Protein AF-0000000079914155 (afdb_homodimer)

Radius of gyration: 37.15 Å; Cα contacts (8 Å, |Δi|>4): 446; chains: 2; bounding box: 79×168×76 Å

Sequence (396 aa):
MTDDASLARWIVLLLKLPSEPSRHRVAVWRELRRIGALSLGQGVWAVPDLPVFATGVHRALELTEKSDGEAISLQAVGSSPADAARFQAMFTAARQDDWSELIADCGKYEAELDKEIRTAKFTLAELEEEEQSLERLRRWHRDLKARDVFGTPNATEATQRLLYCTERFEDYTERVFAALHTPEESADGLLSPPVFPQMTDDASLARWIVLLLKLPSEPSRHRVAVWRELRRIGALSLGQGVWAVPDLPVFATGVHRALELTEKSDGEAISLQAVGSSPADAARFQAMFTAARQDDWSELIADCGKYEAELDKEIRTAKFTLAELEEEEQSLERLRRWHRDLKARDVFGTPNATEATQRLLYCTERFEDYTERVFAALHTPE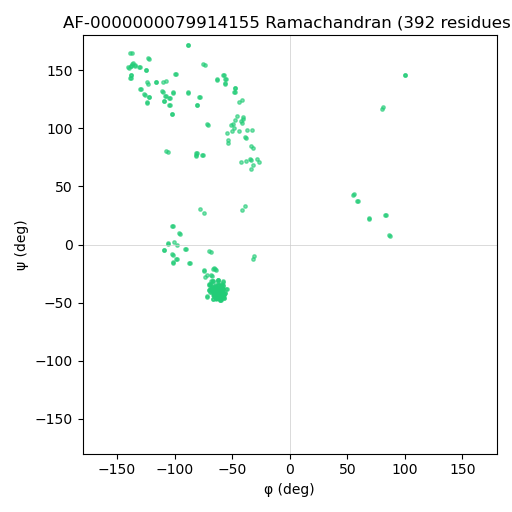ESADGLLSPPVFPQ

Nearest PDB structures (foldseek):
  8a39-assembly2_BP1-2  TM=4.771E-01  e=1.638E-04  Escherichia coli W
  1nwm-assembly1_X  TM=5.594E-01  e=2.102E-01  Homo sapiens
  8s8f-assembly1_j  TM=6.681E-01  e=6.547E-01  Saccharomyces cerevisiae S288C
  6rlb-assembly1_A  TM=4.410E-01  e=3.809E+00  Homo sapiens
  8a39-assembly2_BP1-2  TM=4.704E-01  e=2.889E-04  Escherichia coli W

Structure (mmCIF, N/CA/C/O backbone):
data_AF-0000000079914155-model_v1
#
loop_
_entity.id
_entity.type
_entity.pdbx_description
1 polymer 'Chromate resistance protein ChrB'
#
loop_
_atom_site.group_PDB
_atom_site.id
_atom_site.type_symbol
_atom_site.label_atom_id
_atom_site.label_alt_id
_atom_site.label_comp_id
_atom_site.label_asym_id
_atom_site.label_entity_id
_atom_site.label_seq_id
_atom_site.pdbx_PDB_ins_code
_atom_site.Cartn_x
_atom_site.Cartn_y
_atom_site.Cartn_z
_atom_site.occupancy
_atom_site.B_iso_or_equiv
_atom_site.auth_seq_id
_atom_site.auth_comp_id
_atom_site.auth_asym_id
_atom_site.auth_atom_id
_atom_site.pdbx_PDB_model_num
ATOM 1 N N . MET A 1 1 ? 25.578 18.672 -19.438 1 27.69 1 MET A N 1
ATOM 2 C CA . MET A 1 1 ? 25.375 18.547 -18 1 27.69 1 MET A CA 1
ATOM 3 C C . MET A 1 1 ? 24.016 17.906 -17.688 1 27.69 1 MET A C 1
ATOM 5 O O . MET A 1 1 ? 22.969 18.484 -18 1 27.69 1 MET A O 1
ATOM 9 N N . THR A 1 2 ? 23.781 16.656 -18.062 1 36.62 2 THR A N 1
ATOM 10 C CA . THR A 1 2 ? 22.547 15.906 -17.891 1 36.62 2 THR A CA 1
ATOM 11 C C . THR A 1 2 ? 21.906 16.234 -16.531 1 36.62 2 THR A C 1
ATOM 13 O O . THR A 1 2 ? 22.547 16.047 -15.492 1 36.62 2 THR A O 1
ATOM 16 N N . ASP A 1 3 ? 21.344 17.375 -16.281 1 36.09 3 ASP A N 1
ATOM 17 C CA . ASP A 1 3 ? 20.734 17.969 -15.109 1 36.09 3 ASP A CA 1
ATOM 18 C C . ASP A 1 3 ? 20.062 16.906 -14.234 1 36.09 3 ASP A C 1
ATOM 20 O O . ASP A 1 3 ? 19.062 16.328 -14.625 1 36.09 3 ASP A O 1
ATOM 24 N N . ASP A 1 4 ? 20.719 16 -13.57 1 40.66 4 ASP A N 1
ATOM 25 C CA . ASP A 1 4 ? 20.438 14.953 -12.594 1 40.66 4 ASP A CA 1
ATOM 26 C C . ASP A 1 4 ? 19.438 15.43 -11.547 1 40.66 4 ASP A C 1
ATOM 28 O O . ASP A 1 4 ? 19.812 15.906 -10.477 1 40.66 4 ASP A O 1
ATOM 32 N N . ALA A 1 5 ? 18.547 16.297 -11.805 1 45.91 5 ALA A N 1
ATOM 33 C CA . ALA A 1 5 ? 17.531 16.719 -10.844 1 45.91 5 ALA A CA 1
ATOM 34 C C . ALA A 1 5 ? 17.125 15.555 -9.938 1 45.91 5 ALA A C 1
ATOM 36 O O . ALA A 1 5 ? 16.656 14.523 -10.414 1 45.91 5 ALA A O 1
ATOM 37 N N . SER A 1 6 ? 17.938 15.344 -8.82 1 63.56 6 SER A N 1
ATOM 38 C CA . SER A 1 6 ? 17.906 14.305 -7.797 1 63.56 6 SER A CA 1
ATOM 39 C C . SER A 1 6 ? 16.469 13.945 -7.434 1 63.56 6 SER A C 1
ATOM 41 O O . SER A 1 6 ? 15.68 14.82 -7.062 1 63.56 6 SER A O 1
ATOM 43 N N . LEU A 1 7 ? 15.938 12.953 -8.125 1 81.5 7 LEU A N 1
ATOM 44 C CA . LEU A 1 7 ? 14.594 12.453 -7.871 1 81.5 7 LEU A CA 1
ATOM 45 C C . LEU A 1 7 ? 14.375 12.195 -6.387 1 81.5 7 LEU A C 1
ATOM 47 O O . LEU A 1 7 ? 15.297 11.797 -5.676 1 81.5 7 LEU A O 1
ATOM 51 N N . ALA A 1 8 ? 13.195 12.758 -5.918 1 93.56 8 ALA A N 1
ATOM 52 C CA . ALA A 1 8 ? 12.836 12.555 -4.52 1 93.56 8 ALA A CA 1
ATOM 53 C C . ALA A 1 8 ? 12.984 11.086 -4.121 1 93.56 8 ALA A C 1
ATOM 55 O O . ALA A 1 8 ? 12.641 10.188 -4.895 1 93.56 8 ALA A O 1
ATOM 56 N N . ARG A 1 9 ? 13.586 10.906 -2.994 1 97.88 9 ARG A N 1
ATOM 57 C CA . ARG A 1 9 ? 13.672 9.578 -2.398 1 97.88 9 ARG A CA 1
ATOM 58 C C . ARG A 1 9 ? 12.617 9.391 -1.315 1 97.88 9 ARG A C 1
ATOM 60 O O . ARG A 1 9 ? 12.258 10.344 -0.622 1 97.88 9 ARG A O 1
ATOM 67 N N . TRP A 1 10 ? 12.18 8.195 -1.227 1 98.69 10 TRP A N 1
ATOM 68 C CA . TRP A 1 10 ? 11.055 7.934 -0.334 1 98.69 10 TRP A CA 1
ATOM 69 C C . TRP A 1 10 ? 11.344 6.746 0.573 1 98.69 10 TRP A C 1
ATOM 71 O O . TRP A 1 10 ? 12.141 5.867 0.221 1 98.69 10 TRP A O 1
ATOM 81 N N . ILE A 1 11 ? 10.75 6.707 1.721 1 98.81 11 ILE A N 1
ATOM 82 C CA . ILE A 1 11 ? 10.617 5.523 2.564 1 98.81 11 ILE A CA 1
ATOM 83 C C . ILE A 1 11 ? 9.188 4.988 2.473 1 98.81 11 ILE A C 1
ATOM 85 O O . ILE A 1 11 ? 8.227 5.723 2.711 1 98.81 11 ILE A O 1
ATOM 89 N N . VAL A 1 12 ? 9.086 3.768 2.033 1 98.81 12 VAL A N 1
ATOM 90 C CA . VAL A 1 12 ? 7.797 3.084 2.01 1 98.81 12 VAL A CA 1
ATOM 91 C C . VAL A 1 12 ? 7.73 2.066 3.146 1 98.81 12 VAL A C 1
ATOM 93 O O . VAL A 1 12 ? 8.625 1.23 3.293 1 98.81 12 VAL A O 1
ATOM 96 N N . LEU A 1 13 ? 6.699 2.148 3.969 1 98.81 13 LEU A N 1
ATOM 97 C CA . LEU A 1 13 ? 6.527 1.278 5.125 1 98.81 13 LEU A CA 1
ATOM 98 C C . LEU A 1 13 ? 5.387 0.292 4.898 1 98.81 13 LEU A C 1
ATOM 100 O O . LEU A 1 13 ? 4.285 0.688 4.508 1 98.81 13 LEU A O 1
ATOM 104 N N . LEU A 1 14 ? 5.691 -0.938 5.012 1 98.31 14 LEU A N 1
ATOM 105 C CA . LEU A 1 14 ? 4.691 -1.997 5.07 1 98.31 14 LEU A CA 1
ATOM 106 C C . LEU A 1 14 ? 4.488 -2.475 6.504 1 98.31 14 LEU A C 1
ATOM 108 O O . LEU A 1 14 ? 5.367 -3.119 7.078 1 98.31 14 LEU A O 1
ATOM 112 N N . LEU A 1 15 ? 3.301 -2.209 7.07 1 97.88 15 LEU A N 1
ATOM 113 C CA . LEU A 1 15 ? 3.059 -2.506 8.477 1 97.88 15 LEU A CA 1
ATOM 114 C C . LEU A 1 15 ? 1.864 -3.441 8.641 1 97.88 15 LEU A C 1
ATOM 116 O O . LEU A 1 15 ? 0.803 -3.205 8.055 1 97.88 15 LEU A O 1
ATOM 120 N N . LYS A 1 16 ? 2.084 -4.465 9.312 1 95.44 16 LYS A N 1
ATOM 121 C CA . LYS A 1 16 ? 1.034 -5.422 9.641 1 95.44 16 LYS A CA 1
ATOM 122 C C . LYS A 1 16 ? 0.938 -5.633 11.156 1 95.44 16 LYS A C 1
ATOM 124 O O . LYS A 1 16 ? 1.918 -6.016 11.797 1 95.44 16 LYS A O 1
ATOM 129 N N . LEU A 1 17 ? -0.218 -5.379 11.688 1 95.88 17 LEU A N 1
ATOM 130 C CA . LEU A 1 17 ? -0.463 -5.562 13.117 1 95.88 17 LEU A CA 1
ATOM 131 C C . LEU A 1 17 ? -1.659 -6.48 13.352 1 95.88 17 LEU A C 1
ATOM 133 O O . LEU A 1 17 ? -2.578 -6.527 12.523 1 95.88 17 LEU A O 1
ATOM 137 N N . PRO A 1 18 ? -1.602 -7.199 14.492 1 94.06 18 PRO A N 1
ATOM 138 C CA . PRO A 1 18 ? -2.791 -7.984 14.844 1 94.06 18 PRO A CA 1
ATOM 139 C C . PRO A 1 18 ? -4.047 -7.125 14.961 1 94.06 18 PRO A C 1
ATOM 141 O O . PRO A 1 18 ? -3.961 -5.941 15.305 1 94.06 18 PRO A O 1
ATOM 144 N N . SER A 1 19 ? -5.141 -7.699 14.586 1 90.75 19 SER A N 1
ATOM 145 C CA . SER A 1 19 ? -6.395 -6.953 14.586 1 90.75 19 SER A CA 1
ATOM 146 C C . SER A 1 19 ? -6.828 -6.605 16.016 1 90.75 19 SER A C 1
ATOM 148 O O . SER A 1 19 ? -7.508 -5.602 16.234 1 90.75 19 SER A O 1
ATOM 150 N N . GLU A 1 20 ? -6.434 -7.559 16.953 1 90.5 20 GLU A N 1
ATOM 151 C CA . GLU A 1 20 ? -6.781 -7.316 18.344 1 90.5 20 GLU A CA 1
ATOM 152 C C . GLU A 1 20 ? -5.543 -7.324 19.234 1 90.5 20 GLU A C 1
ATOM 154 O O . GLU A 1 20 ? -4.645 -8.148 19.047 1 90.5 20 GLU A O 1
ATOM 159 N N . PRO A 1 21 ? -5.434 -6.43 20.219 1 93.44 21 PRO A N 1
ATOM 160 C CA . PRO A 1 21 ? -6.34 -5.301 20.422 1 93.44 21 PRO A CA 1
ATOM 161 C C . PRO A 1 21 ? -6.137 -4.184 19.406 1 93.44 21 PRO A C 1
ATOM 163 O O . PRO A 1 21 ? -5.02 -3.98 18.922 1 93.44 21 PRO A O 1
ATOM 166 N N . SER A 1 22 ? -7.113 -3.383 19.125 1 93.31 22 SER A N 1
ATOM 167 C CA . SER A 1 22 ? -7.102 -2.367 18.078 1 93.31 22 SER A CA 1
ATOM 168 C C . SER A 1 22 ? -6.25 -1.168 18.469 1 93.31 22 SER A C 1
ATOM 170 O O . SER A 1 22 ? -5.797 -0.406 17.625 1 93.31 22 SER A O 1
ATOM 172 N N . ARG A 1 23 ? -6.031 -0.956 19.703 1 95.5 23 ARG A N 1
ATOM 173 C CA . ARG A 1 23 ? -5.324 0.224 20.188 1 95.5 23 ARG A CA 1
ATOM 174 C C . ARG A 1 23 ? -3.93 0.315 19.578 1 95.5 23 ARG A C 1
ATOM 176 O O . ARG A 1 23 ? -3.406 1.412 19.375 1 95.5 23 ARG A O 1
ATOM 183 N N . HIS A 1 24 ? -3.271 -0.816 19.344 1 95.44 24 HIS A N 1
ATOM 184 C CA . HIS A 1 24 ? -1.93 -0.798 18.781 1 95.44 24 HIS A CA 1
ATOM 185 C C . HIS A 1 24 ? -1.947 -0.271 17.344 1 95.44 24 HIS A C 1
ATOM 187 O O .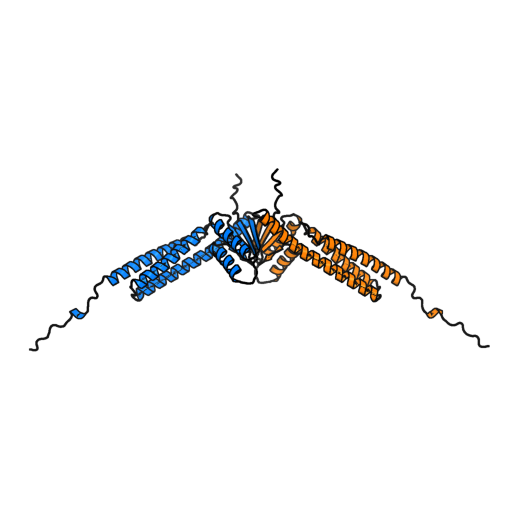 HIS A 1 24 ? -1.101 0.542 16.969 1 95.44 24 HIS A O 1
ATOM 193 N N . ARG A 1 25 ? -2.93 -0.738 16.578 1 96.38 25 ARG A N 1
ATOM 194 C CA . ARG A 1 25 ? -3.07 -0.23 15.211 1 96.38 25 ARG A CA 1
ATOM 195 C C . ARG A 1 25 ? -3.383 1.263 15.211 1 96.38 25 ARG A C 1
ATOM 197 O O . ARG A 1 25 ? -2.855 2.014 14.391 1 96.38 25 ARG A O 1
ATOM 204 N N . VAL A 1 26 ? -4.18 1.652 16.141 1 96.62 26 VAL A N 1
ATOM 205 C CA . VAL A 1 26 ? -4.574 3.053 16.234 1 96.62 26 VAL A CA 1
ATOM 206 C C . VAL A 1 26 ? -3.369 3.904 16.625 1 96.62 26 VAL A C 1
ATOM 208 O O . VAL A 1 26 ? -3.172 4.996 16.078 1 96.62 26 VAL A O 1
ATOM 211 N N . ALA A 1 27 ? -2.52 3.42 17.516 1 97.31 27 ALA A N 1
ATOM 212 C CA . ALA A 1 27 ? -1.329 4.145 17.938 1 97.31 27 ALA A CA 1
ATOM 213 C C . ALA A 1 27 ? -0.368 4.363 16.781 1 97.31 27 ALA A C 1
ATOM 215 O O . ALA A 1 27 ? 0.157 5.465 16.594 1 97.31 27 ALA A O 1
ATOM 216 N N . VAL A 1 28 ? -0.131 3.338 15.992 1 98.06 28 VAL A N 1
ATOM 217 C CA . VAL A 1 28 ? 0.76 3.434 14.836 1 98.06 28 VAL A CA 1
ATOM 218 C C . VAL A 1 28 ? 0.171 4.395 13.805 1 98.06 28 VAL A C 1
ATOM 220 O O . VAL A 1 28 ? 0.882 5.242 13.266 1 98.06 28 VAL A O 1
ATOM 223 N N . TRP A 1 29 ? -1.151 4.23 13.609 1 97.12 29 TRP A N 1
ATOM 224 C CA . TRP A 1 29 ? -1.866 5.109 12.695 1 97.12 29 TRP A CA 1
ATOM 225 C C . TRP A 1 29 ? -1.708 6.566 13.102 1 97.12 29 TRP A C 1
ATOM 227 O O . TRP A 1 29 ? -1.384 7.422 12.273 1 97.12 29 TRP A O 1
ATOM 237 N N . ARG A 1 30 ? -1.858 6.859 14.312 1 97.31 30 ARG A N 1
ATOM 238 C CA . ARG A 1 30 ? -1.778 8.227 14.812 1 97.31 30 ARG A CA 1
ATOM 239 C C . ARG A 1 30 ? -0.374 8.797 14.641 1 97.31 30 ARG A C 1
ATOM 241 O O . ARG A 1 30 ? -0.209 9.969 14.297 1 97.31 30 ARG A O 1
ATOM 248 N N . GLU A 1 31 ? 0.598 7.965 14.906 1 97.94 31 GLU A N 1
ATOM 249 C CA . GLU A 1 31 ? 1.979 8.406 14.742 1 97.94 31 GLU A CA 1
ATOM 250 C C . GLU A 1 31 ? 2.275 8.758 13.289 1 97.94 31 GLU A C 1
ATOM 252 O O . GLU A 1 31 ? 2.877 9.797 13.008 1 97.94 31 GLU A O 1
ATOM 257 N N . LEU A 1 32 ? 1.803 7.938 12.422 1 98.31 32 LEU A N 1
ATOM 258 C CA . LEU A 1 32 ? 2.055 8.156 11 1 98.31 32 LEU A CA 1
ATOM 259 C C . LEU A 1 32 ? 1.279 9.367 10.492 1 98.31 32 LEU A C 1
ATOM 261 O O . LEU A 1 32 ? 1.797 10.148 9.688 1 98.31 32 LEU A O 1
ATOM 265 N N . ARG A 1 33 ? 0.064 9.508 10.984 1 96 33 ARG A N 1
ATOM 266 C CA . ARG A 1 33 ? -0.711 10.695 10.633 1 96 33 ARG A CA 1
ATOM 267 C C . ARG A 1 33 ? -0.046 11.961 11.164 1 96 33 ARG A C 1
ATOM 269 O O . ARG A 1 33 ? 0.022 12.969 10.461 1 96 33 ARG A O 1
ATOM 276 N N . ARG A 1 34 ? 0.431 11.867 12.328 1 95.75 34 ARG A N 1
ATOM 277 C CA . ARG A 1 34 ? 1.073 13 12.977 1 95.75 34 ARG A CA 1
ATOM 278 C C . ARG A 1 34 ? 2.25 13.516 12.156 1 95.75 34 ARG A C 1
ATOM 280 O O . ARG A 1 34 ? 2.42 14.719 11.984 1 95.75 34 ARG A O 1
ATOM 287 N N . ILE A 1 35 ? 2.975 12.641 11.57 1 96.94 35 ILE A N 1
ATOM 288 C CA . ILE A 1 35 ? 4.176 13.078 10.867 1 96.94 35 ILE A CA 1
ATOM 289 C C . ILE A 1 35 ? 3.84 13.398 9.414 1 96.94 35 ILE A C 1
ATOM 291 O O . ILE A 1 35 ? 4.707 13.812 8.648 1 96.94 35 ILE A O 1
ATOM 295 N N . GLY A 1 36 ? 2.615 13.172 9.023 1 97.19 36 GLY A N 1
ATOM 296 C CA . GLY A 1 36 ? 2.178 13.516 7.68 1 97.19 36 GLY A CA 1
ATOM 297 C C . GLY A 1 36 ? 2.525 12.453 6.652 1 97.19 36 GLY A C 1
ATOM 298 O O . GLY A 1 36 ? 2.719 12.758 5.473 1 97.19 36 GLY A O 1
ATOM 299 N N . ALA A 1 37 ? 2.67 11.195 7.082 1 98.38 37 ALA A N 1
ATOM 300 C CA . ALA A 1 37 ? 2.9 10.109 6.129 1 98.38 37 ALA A CA 1
ATOM 301 C C . ALA A 1 37 ? 1.707 9.938 5.195 1 98.38 37 ALA A C 1
ATOM 303 O O . ALA A 1 37 ? 0.558 10.109 5.609 1 98.38 37 ALA A O 1
ATOM 304 N N . LEU A 1 38 ? 2.025 9.664 4.016 1 97.81 38 LEU A N 1
ATOM 305 C CA . LEU A 1 38 ? 0.996 9.398 3.02 1 97.81 38 LEU A CA 1
ATOM 306 C C . LEU A 1 38 ? 0.478 7.969 3.145 1 97.81 38 LEU A C 1
ATOM 308 O O . LEU A 1 38 ? 1.25 7.012 3.037 1 97.81 38 LEU A O 1
ATOM 312 N N . SER A 1 39 ? -0.772 7.832 3.387 1 97 39 SER A N 1
ATOM 313 C CA . SER A 1 39 ? -1.368 6.5 3.408 1 97 39 SER A CA 1
ATOM 314 C C . SER A 1 39 ? -1.615 5.98 1.994 1 97 39 SER A C 1
ATOM 316 O O . SER A 1 39 ? -2.217 6.676 1.171 1 97 39 SER A O 1
ATOM 318 N N . LEU A 1 40 ? -1.139 4.836 1.72 1 96.19 40 LEU A N 1
ATOM 319 C CA . LEU A 1 40 ? -1.385 4.207 0.427 1 96.19 40 LEU A CA 1
ATOM 320 C C . LEU A 1 40 ? -2.396 3.072 0.558 1 96.19 40 LEU A C 1
ATOM 322 O O . LEU A 1 40 ? -2.668 2.363 -0.414 1 96.19 40 LEU A O 1
ATOM 326 N N . GLY A 1 41 ? -2.857 2.879 1.749 1 89.19 41 GLY A N 1
ATOM 327 C CA . GLY A 1 41 ? -3.877 1.876 2.004 1 89.19 41 GLY A CA 1
ATOM 328 C C . GLY A 1 41 ? -3.318 0.589 2.582 1 89.19 41 GLY A C 1
ATOM 329 O O . GLY A 1 41 ? -2.172 0.228 2.311 1 89.19 41 GLY A O 1
ATOM 330 N N . GLN A 1 42 ? -4.113 -0.091 3.5 1 88.5 42 GLN A N 1
ATOM 331 C CA . GLN A 1 42 ? -3.902 -1.424 4.059 1 88.5 42 GLN A CA 1
ATOM 332 C C . GLN A 1 42 ? -2.531 -1.536 4.715 1 88.5 42 GLN A C 1
ATOM 334 O O . GLN A 1 42 ? -1.79 -2.488 4.457 1 88.5 42 GLN A O 1
ATOM 339 N N . GLY A 1 43 ? -2.105 -0.564 5.469 1 94 43 GLY A N 1
ATOM 340 C CA . GLY A 1 43 ? -0.875 -0.642 6.238 1 94 43 GLY A CA 1
ATOM 341 C C . GLY A 1 43 ? 0.353 -0.229 5.449 1 94 43 GLY A C 1
ATOM 342 O O . GLY A 1 43 ? 1.482 -0.406 5.91 1 94 43 GLY A O 1
ATOM 343 N N . VAL A 1 44 ? 0.171 0.29 4.258 1 98 44 VAL A N 1
ATOM 344 C CA . VAL A 1 44 ? 1.275 0.812 3.459 1 98 44 VAL A CA 1
ATOM 345 C C . VAL A 1 44 ? 1.3 2.336 3.543 1 98 44 VAL A C 1
ATOM 347 O O . VAL A 1 44 ? 0.267 2.99 3.383 1 98 44 VAL A O 1
ATOM 350 N N . TRP A 1 45 ? 2.498 2.883 3.834 1 98.5 45 TRP A N 1
ATOM 351 C CA . TRP A 1 45 ? 2.688 4.316 4.012 1 98.5 45 TRP A CA 1
ATOM 352 C C . TRP A 1 45 ? 3.957 4.789 3.309 1 98.5 45 TRP A C 1
ATOM 354 O O . TRP A 1 45 ? 4.871 4 3.07 1 98.5 45 TRP A O 1
ATOM 364 N N . ALA A 1 46 ? 3.939 6.035 2.992 1 98.62 46 ALA A N 1
ATOM 365 C CA . ALA A 1 46 ? 5.141 6.59 2.379 1 98.62 46 ALA A CA 1
ATOM 366 C C . ALA A 1 46 ? 5.457 7.973 2.945 1 98.62 46 ALA A C 1
ATOM 368 O O . ALA A 1 46 ? 4.547 8.758 3.232 1 98.62 46 ALA A O 1
ATOM 369 N N . VAL A 1 47 ? 6.715 8.281 3.121 1 98.56 47 VAL A N 1
ATOM 370 C CA . VAL A 1 47 ? 7.227 9.602 3.479 1 98.56 47 VAL A CA 1
ATOM 371 C C . VAL A 1 47 ? 8.477 9.906 2.656 1 98.56 47 VAL A C 1
ATOM 373 O O . VAL A 1 47 ? 9.234 9 2.299 1 98.56 47 VAL A O 1
ATOM 376 N N . PRO A 1 48 ? 8.625 11.211 2.32 1 98.25 48 PRO A N 1
ATOM 377 C CA . PRO A 1 48 ? 9.938 11.531 1.751 1 98.25 48 PRO A CA 1
ATOM 378 C C . PRO A 1 48 ? 11.094 11.141 2.668 1 98.25 48 PRO A C 1
ATOM 380 O O . PRO A 1 48 ? 10.969 11.234 3.893 1 98.25 48 PRO A O 1
ATOM 383 N N . ASP A 1 49 ? 12.148 10.672 2.113 1 97.94 49 ASP A N 1
ATOM 384 C CA . ASP A 1 49 ? 13.344 10.32 2.881 1 97.94 49 ASP A CA 1
ATOM 385 C C . ASP A 1 49 ? 14.109 11.57 3.299 1 97.94 49 ASP A C 1
ATOM 387 O O . ASP A 1 49 ? 15.141 11.906 2.703 1 97.94 49 ASP A O 1
ATOM 391 N N . LEU A 1 50 ? 13.633 12.234 4.27 1 97.44 50 LEU A N 1
ATOM 392 C CA . LEU A 1 50 ? 14.203 13.477 4.789 1 97.44 50 LEU A CA 1
ATOM 393 C C . LEU A 1 50 ? 14.273 13.445 6.312 1 97.44 50 LEU A C 1
ATOM 395 O O . LEU A 1 50 ? 13.453 12.797 6.961 1 97.44 50 LEU A O 1
ATOM 399 N N . PRO A 1 51 ? 15.141 14.141 6.902 1 96.88 51 PRO A N 1
ATOM 400 C CA . PRO A 1 51 ? 15.375 14.109 8.352 1 96.88 51 PRO A CA 1
ATOM 401 C C . PRO A 1 51 ? 14.125 14.469 9.156 1 96.88 51 PRO A C 1
ATOM 403 O O . PRO A 1 51 ? 13.914 13.922 10.242 1 96.88 51 PRO A O 1
ATOM 406 N N . VAL A 1 52 ? 13.312 15.273 8.664 1 96.62 52 VAL A N 1
ATOM 407 C CA . VAL A 1 52 ? 12.156 15.773 9.406 1 96.62 52 VAL A CA 1
ATOM 408 C C . VAL A 1 52 ? 11.203 14.625 9.719 1 96.62 52 VAL A C 1
ATOM 410 O O . VAL A 1 52 ? 10.453 14.672 10.695 1 96.62 52 VAL A O 1
ATOM 413 N N . PHE A 1 53 ? 11.305 13.555 8.945 1 97.94 53 PHE A N 1
ATOM 414 C CA . PHE A 1 53 ? 10.375 12.453 9.109 1 97.94 53 PHE A CA 1
ATOM 415 C C . PHE A 1 53 ? 11.016 11.305 9.883 1 97.94 53 PHE A C 1
ATOM 417 O O . PHE A 1 53 ? 10.32 10.398 10.352 1 97.94 53 PHE A O 1
ATOM 424 N N . ALA A 1 54 ? 12.273 11.289 10.031 1 97.62 54 ALA A N 1
ATOM 425 C CA . ALA A 1 54 ? 13.055 10.141 10.469 1 97.62 54 ALA A CA 1
ATOM 426 C C . ALA A 1 54 ? 12.633 9.688 11.859 1 97.62 54 ALA A C 1
ATOM 428 O O . ALA A 1 54 ? 12.438 8.492 12.102 1 97.62 54 ALA A O 1
ATOM 429 N N . THR A 1 55 ? 12.516 10.656 12.75 1 97.81 55 THR A N 1
ATOM 430 C CA . THR A 1 55 ? 12.172 10.312 14.125 1 97.81 55 THR A CA 1
ATOM 431 C C . THR A 1 55 ? 10.789 9.656 14.188 1 97.81 55 THR A C 1
ATOM 433 O O . THR A 1 55 ? 10.609 8.641 14.859 1 97.81 55 THR A O 1
ATOM 436 N N . GLY A 1 56 ? 9.812 10.203 13.484 1 98 56 GLY A N 1
ATOM 437 C CA . GLY A 1 56 ? 8.469 9.656 13.461 1 98 56 GLY A CA 1
ATOM 438 C C . GLY A 1 56 ? 8.398 8.281 12.812 1 98 56 GLY A C 1
ATOM 439 O O . GLY A 1 56 ? 7.668 7.406 13.281 1 98 56 GLY A O 1
ATOM 440 N N . VAL A 1 57 ? 9.117 8.109 11.773 1 98.38 57 VAL A N 1
ATOM 441 C CA . VAL A 1 57 ? 9.188 6.816 11.102 1 98.38 57 VAL A CA 1
ATOM 442 C C . VAL A 1 57 ? 9.742 5.766 12.062 1 98.38 57 VAL A C 1
ATOM 444 O O . VAL A 1 57 ? 9.18 4.676 12.195 1 98.38 57 VAL A O 1
ATOM 447 N N . HIS A 1 58 ? 10.789 6.09 12.727 1 98.12 58 HIS A N 1
ATOM 448 C CA . HIS A 1 58 ? 11.398 5.176 13.688 1 98.12 58 HIS A CA 1
ATOM 449 C C . HIS A 1 58 ? 10.414 4.812 14.797 1 98.12 58 HIS A C 1
ATOM 451 O O . HIS A 1 58 ? 10.305 3.643 15.172 1 98.12 58 HIS A O 1
ATOM 457 N N . ARG A 1 59 ? 9.75 5.785 15.297 1 98.25 59 ARG A N 1
ATOM 458 C CA . ARG A 1 59 ? 8.773 5.551 16.359 1 98.25 59 ARG A CA 1
ATOM 459 C C . ARG A 1 59 ? 7.664 4.617 15.883 1 98.25 59 ARG A C 1
ATOM 461 O O . ARG A 1 59 ? 7.262 3.707 16.609 1 98.25 59 ARG A O 1
ATOM 468 N N . ALA A 1 60 ? 7.168 4.836 14.688 1 98.25 60 ALA A N 1
ATOM 469 C CA . ALA A 1 60 ? 6.117 3.986 14.133 1 98.25 60 ALA A CA 1
ATOM 470 C C . ALA A 1 60 ? 6.59 2.543 14.008 1 98.25 60 ALA A C 1
ATOM 472 O O . ALA A 1 60 ? 5.848 1.608 14.32 1 98.25 60 ALA A O 1
ATOM 473 N N . LEU A 1 61 ? 7.793 2.375 13.539 1 97.94 61 LEU A N 1
ATOM 474 C CA . LEU A 1 61 ? 8.375 1.044 13.398 1 97.94 61 LEU A CA 1
ATOM 475 C C . LEU A 1 61 ? 8.516 0.365 14.758 1 97.94 61 LEU A C 1
ATOM 477 O O . LEU A 1 61 ? 8.172 -0.811 14.906 1 97.94 61 LEU A O 1
ATOM 481 N N . GLU A 1 62 ? 8.953 1.124 15.734 1 97.38 62 GLU A N 1
ATOM 482 C CA . GLU A 1 62 ? 9.109 0.599 17.078 1 97.38 62 GLU A CA 1
ATOM 483 C C . GLU A 1 62 ? 7.766 0.193 17.688 1 97.38 62 GLU A C 1
ATOM 485 O O . GLU A 1 62 ? 7.648 -0.865 18.297 1 97.38 62 GLU A O 1
ATOM 490 N N . LEU A 1 63 ? 6.812 1.053 17.516 1 97.75 63 LEU A N 1
ATOM 491 C CA . LEU A 1 63 ? 5.473 0.757 18 1 97.75 63 LEU A CA 1
ATOM 492 C C . LEU A 1 63 ? 4.934 -0.528 17.391 1 97.75 63 LEU A C 1
ATOM 494 O O . LEU A 1 63 ? 4.332 -1.352 18.078 1 97.75 63 LEU A O 1
ATOM 498 N N . THR A 1 64 ? 5.172 -0.72 16.078 1 97.88 64 THR A N 1
ATOM 499 C CA . THR A 1 64 ? 4.699 -1.906 15.375 1 97.88 64 THR A CA 1
ATOM 500 C C . THR A 1 64 ? 5.359 -3.164 15.93 1 97.88 64 THR A C 1
ATOM 502 O O . THR A 1 64 ? 4.68 -4.148 16.234 1 97.88 64 THR A O 1
ATOM 505 N N . GLU A 1 65 ? 6.602 -3.131 16.094 1 95.62 65 GLU A N 1
ATOM 506 C CA . GLU A 1 65 ? 7.355 -4.285 16.578 1 95.62 65 GLU A CA 1
ATOM 507 C C . GLU A 1 65 ? 6.988 -4.621 18.016 1 95.62 65 GLU A C 1
ATOM 509 O O . GLU A 1 65 ? 6.852 -5.793 18.375 1 95.62 65 GLU A O 1
ATOM 514 N N . LYS A 1 66 ? 6.77 -3.645 18.859 1 95.62 66 LYS A N 1
ATOM 515 C CA . LYS A 1 66 ? 6.406 -3.83 20.266 1 95.62 66 LYS A CA 1
ATOM 516 C C . LYS A 1 66 ? 5.023 -4.461 20.391 1 95.62 66 LYS A C 1
ATOM 518 O O . LYS A 1 66 ? 4.695 -5.043 21.422 1 95.62 66 LYS A O 1
ATOM 523 N N . SER A 1 67 ? 4.254 -4.355 19.391 1 95.69 67 SER A N 1
ATOM 524 C CA . SER A 1 67 ? 2.889 -4.863 19.422 1 95.69 67 SER A CA 1
ATOM 525 C C . SER A 1 67 ? 2.781 -6.195 18.688 1 95.69 67 SER A C 1
ATOM 527 O O . SER A 1 67 ? 1.713 -6.551 18.188 1 95.69 67 SER A O 1
ATOM 529 N N . ASP A 1 68 ? 3.871 -6.844 18.438 1 94.5 68 ASP A N 1
ATOM 530 C CA . ASP A 1 68 ? 3.963 -8.148 17.797 1 94.5 68 ASP A CA 1
ATOM 531 C C . ASP A 1 68 ? 3.559 -8.07 16.328 1 94.5 68 ASP A C 1
ATOM 533 O O . ASP A 1 68 ? 2.994 -9.016 15.781 1 94.5 68 ASP A O 1
ATOM 537 N N . GLY A 1 69 ? 3.676 -6.852 15.844 1 96.62 69 GLY A N 1
ATOM 538 C CA . GLY A 1 69 ? 3.434 -6.668 14.422 1 96.62 69 GLY A CA 1
ATOM 539 C C . GLY A 1 69 ? 4.672 -6.871 13.578 1 96.62 69 GLY A C 1
ATOM 540 O O . GLY A 1 69 ? 5.754 -7.148 14.102 1 96.62 69 GLY A O 1
ATOM 541 N N . GLU A 1 70 ? 4.504 -6.883 12.266 1 95.94 70 GLU A N 1
ATOM 542 C CA . GLU A 1 70 ? 5.582 -6.953 11.289 1 95.94 70 GLU A CA 1
ATOM 543 C C . GLU A 1 70 ? 5.719 -5.641 10.523 1 95.94 70 GLU A C 1
ATOM 545 O O . GLU A 1 70 ? 4.715 -5.031 10.141 1 95.94 70 GLU A O 1
ATOM 550 N N . ALA A 1 71 ? 6.988 -5.215 10.453 1 97.75 71 ALA A N 1
ATOM 551 C CA . ALA A 1 71 ? 7.273 -3.975 9.734 1 97.75 71 ALA A CA 1
ATOM 552 C C . ALA A 1 71 ? 8.406 -4.168 8.734 1 97.75 71 ALA A C 1
ATOM 554 O O . ALA A 1 71 ? 9.422 -4.797 9.047 1 97.75 71 ALA A O 1
ATOM 555 N N . ILE A 1 72 ? 8.18 -3.674 7.539 1 97.94 72 ILE A N 1
ATOM 556 C CA . ILE A 1 72 ? 9.211 -3.646 6.504 1 97.94 72 ILE A CA 1
ATOM 557 C C . ILE A 1 72 ? 9.367 -2.223 5.973 1 97.94 72 ILE A C 1
ATOM 559 O O . ILE A 1 72 ? 8.383 -1.561 5.648 1 97.94 72 ILE A O 1
ATOM 563 N N . SER A 1 73 ? 10.594 -1.773 5.949 1 98.62 73 SER A N 1
ATOM 564 C CA . SER A 1 73 ? 10.922 -0.466 5.395 1 98.62 73 SER A CA 1
ATOM 565 C C . SER A 1 73 ? 11.656 -0.6 4.062 1 98.62 73 SER A C 1
ATOM 567 O O . SER A 1 73 ? 12.625 -1.345 3.955 1 98.62 73 SER A O 1
ATOM 569 N N . LEU A 1 74 ? 11.125 0.126 3.031 1 98.62 74 LEU A N 1
ATOM 570 C CA . LEU A 1 74 ? 11.75 0.139 1.715 1 98.62 74 LEU A CA 1
ATOM 571 C C . LEU A 1 74 ? 12.234 1.541 1.355 1 98.62 74 LEU A C 1
ATOM 573 O O . LEU A 1 74 ? 11.555 2.529 1.656 1 98.62 74 LEU A O 1
ATOM 577 N N . GLN A 1 75 ? 13.375 1.615 0.754 1 98.56 75 GLN A N 1
ATOM 578 C CA . GLN A 1 75 ? 13.805 2.826 0.064 1 98.56 75 GLN A CA 1
ATOM 579 C C . GLN A 1 75 ? 13.336 2.83 -1.388 1 98.56 75 GLN A C 1
ATOM 581 O O . GLN A 1 75 ? 13.516 1.845 -2.107 1 98.56 75 GLN A O 1
ATOM 586 N N . ALA A 1 76 ? 12.719 3.955 -1.795 1 98.62 76 ALA A N 1
ATOM 587 C CA . ALA A 1 76 ? 12.102 3.922 -3.115 1 98.62 76 ALA A CA 1
ATOM 588 C C . ALA A 1 76 ? 12.328 5.234 -3.863 1 98.62 76 ALA A C 1
ATOM 590 O O . ALA A 1 76 ? 12.523 6.281 -3.244 1 98.62 76 ALA A O 1
ATOM 591 N N . VAL A 1 77 ? 12.352 5.203 -5.18 1 98.38 77 VAL A N 1
ATOM 592 C CA . VAL A 1 77 ? 12.375 6.34 -6.094 1 98.38 77 VAL A CA 1
ATOM 593 C C . VAL A 1 77 ? 11.438 6.078 -7.273 1 98.38 77 VAL A C 1
ATOM 595 O O . VAL A 1 77 ? 11.148 4.922 -7.598 1 98.38 77 VAL A O 1
ATOM 598 N N . GLY A 1 78 ? 10.961 7.156 -7.832 1 98.38 78 GLY A N 1
ATOM 599 C CA . GLY A 1 78 ? 10.203 6.957 -9.055 1 98.38 78 GLY A CA 1
ATOM 600 C C . GLY A 1 78 ? 10.977 6.215 -10.125 1 98.38 78 GLY A C 1
ATOM 601 O O . GLY A 1 78 ? 12.172 6.457 -10.312 1 98.38 78 GLY A O 1
ATOM 602 N N . SER A 1 79 ? 10.289 5.305 -10.797 1 97.44 79 SER A N 1
ATOM 603 C CA . SER A 1 79 ? 10.953 4.512 -11.828 1 97.44 79 SER A CA 1
ATOM 604 C C . SER A 1 79 ? 11.336 5.379 -13.023 1 97.44 79 SER A C 1
ATOM 606 O O . SER A 1 79 ? 12.203 5 -13.82 1 97.44 79 SER A O 1
ATOM 608 N N . SER A 1 80 ? 10.641 6.441 -13.234 1 96.44 80 SER A N 1
ATOM 609 C CA . SER A 1 80 ? 10.898 7.449 -14.266 1 96.44 80 SER A CA 1
ATOM 610 C C . SER A 1 80 ? 10.688 8.859 -13.719 1 96.44 80 SER A C 1
ATOM 612 O O . SER A 1 80 ? 10.125 9.031 -12.641 1 96.44 80 SER A O 1
ATOM 614 N N . PRO A 1 81 ? 11.164 9.859 -14.398 1 96.75 81 PRO A N 1
ATOM 615 C CA . PRO A 1 81 ? 10.875 11.227 -13.969 1 96.75 81 PRO A CA 1
ATOM 616 C C . PRO A 1 81 ? 9.375 11.5 -13.828 1 96.75 81 PRO A C 1
ATOM 618 O O . PRO A 1 81 ? 8.961 12.211 -12.914 1 96.75 81 PRO A O 1
ATOM 621 N N . ALA A 1 82 ? 8.641 10.914 -14.766 1 96.5 82 ALA A N 1
ATOM 622 C CA . ALA A 1 82 ? 7.191 11.086 -14.695 1 96.5 82 ALA A CA 1
ATOM 623 C C . ALA A 1 82 ? 6.621 10.438 -13.43 1 96.5 82 ALA A C 1
ATOM 625 O O . ALA A 1 82 ? 5.773 11.023 -12.758 1 96.5 82 ALA A O 1
ATOM 626 N N . ASP A 1 83 ? 7.121 9.273 -13.125 1 97.62 83 ASP A N 1
ATOM 627 C CA . ASP A 1 83 ? 6.688 8.594 -11.906 1 97.62 83 ASP A CA 1
ATOM 628 C C . ASP A 1 83 ? 7.082 9.383 -10.664 1 97.62 83 ASP A C 1
ATOM 630 O O . ASP A 1 83 ? 6.289 9.508 -9.727 1 97.62 83 ASP A O 1
ATOM 634 N N . ALA A 1 84 ? 8.25 9.898 -10.672 1 98 84 ALA A N 1
ATOM 635 C CA . ALA A 1 84 ? 8.734 10.703 -9.555 1 98 84 ALA A CA 1
ATOM 636 C C . ALA A 1 84 ? 7.852 11.93 -9.344 1 98 84 ALA A C 1
ATOM 638 O O . ALA A 1 84 ? 7.461 12.227 -8.211 1 98 84 ALA A O 1
ATOM 639 N N . ALA A 1 85 ? 7.559 12.562 -10.391 1 97.25 85 ALA A N 1
ATOM 640 C CA . ALA A 1 85 ? 6.73 13.766 -10.32 1 97.25 85 ALA A CA 1
ATOM 641 C C . ALA A 1 85 ? 5.324 13.43 -9.836 1 97.25 85 ALA A C 1
ATOM 643 O O . ALA A 1 85 ? 4.758 14.156 -9.008 1 97.25 85 ALA A O 1
ATOM 644 N N . ARG A 1 86 ? 4.805 12.352 -10.312 1 96.94 86 ARG A N 1
ATOM 645 C CA . ARG A 1 86 ? 3.453 11.945 -9.93 1 96.94 86 ARG A CA 1
ATOM 646 C C . ARG A 1 86 ? 3.391 11.586 -8.453 1 96.94 86 ARG A C 1
ATOM 648 O O . ARG A 1 86 ? 2.43 11.938 -7.762 1 96.94 86 ARG A O 1
ATOM 655 N N . PHE A 1 87 ? 4.402 10.914 -8.031 1 98 87 PHE A N 1
ATOM 656 C CA . PHE A 1 87 ? 4.391 10.508 -6.629 1 98 87 PHE A CA 1
ATOM 657 C C . PHE A 1 87 ? 4.547 11.711 -5.711 1 98 87 PHE A C 1
ATOM 659 O O . PHE A 1 87 ? 3.889 11.805 -4.676 1 98 87 PHE A O 1
ATOM 666 N N . GLN A 1 88 ? 5.379 12.586 -6.074 1 97.81 88 GLN A N 1
ATOM 667 C CA . GLN A 1 88 ? 5.508 13.844 -5.34 1 97.81 88 GLN A CA 1
ATOM 668 C C . GLN A 1 88 ? 4.184 14.602 -5.309 1 97.81 88 GLN A C 1
ATOM 670 O O . GLN A 1 88 ? 3.797 15.141 -4.27 1 97.81 88 GLN A O 1
ATOM 675 N N . ALA A 1 89 ? 3.545 14.617 -6.43 1 96.94 89 ALA A N 1
ATOM 676 C CA . ALA A 1 89 ? 2.258 15.305 -6.52 1 96.94 89 ALA A CA 1
ATOM 677 C C . ALA A 1 89 ? 1.224 14.656 -5.605 1 96.94 89 ALA A C 1
ATOM 679 O O . ALA A 1 89 ? 0.395 15.344 -5.004 1 96.94 89 ALA A O 1
ATOM 680 N N . MET A 1 90 ? 1.296 13.383 -5.551 1 96.81 90 MET A N 1
ATOM 681 C CA . MET A 1 90 ? 0.387 12.648 -4.668 1 96.81 90 MET A CA 1
ATOM 682 C C . MET A 1 90 ? 0.591 13.062 -3.215 1 96.81 90 MET A C 1
ATOM 684 O O . MET A 1 90 ? -0.378 13.297 -2.49 1 96.81 90 MET A O 1
ATOM 688 N N . PHE A 1 91 ? 1.794 13.188 -2.762 1 97.56 91 PHE A N 1
ATOM 689 C CA . PHE A 1 91 ? 2.117 13.625 -1.41 1 97.56 91 PHE A CA 1
ATOM 690 C C . PHE A 1 91 ? 1.67 15.07 -1.187 1 97.56 91 PHE A C 1
ATOM 692 O O . PHE A 1 91 ? 1.049 15.383 -0.168 1 97.56 91 PHE A O 1
ATOM 699 N N . THR A 1 92 ? 1.945 15.883 -2.182 1 97.12 92 THR A N 1
ATOM 700 C CA . THR A 1 92 ? 1.628 17.312 -2.094 1 97.12 92 THR A CA 1
ATOM 701 C C . THR A 1 92 ? 0.119 17.516 -2.02 1 97.12 92 THR A C 1
ATOM 703 O O . THR A 1 92 ? -0.352 18.422 -1.324 1 97.12 92 THR A O 1
ATOM 706 N N . ALA A 1 93 ? -0.607 16.688 -2.719 1 96.62 93 ALA A N 1
ATOM 707 C CA . ALA A 1 93 ? -2.064 16.781 -2.672 1 96.62 93 ALA A CA 1
ATOM 708 C C . ALA A 1 93 ? -2.584 16.531 -1.26 1 96.62 93 ALA A C 1
ATOM 710 O O . ALA A 1 93 ? -3.518 17.203 -0.805 1 96.62 93 ALA A O 1
ATOM 711 N N . ALA A 1 94 ? -1.982 15.586 -0.607 1 96.06 94 ALA A N 1
ATOM 712 C CA . ALA A 1 94 ? -2.369 15.305 0.773 1 96.06 94 ALA A CA 1
ATOM 713 C C . ALA A 1 94 ? -2.061 16.5 1.68 1 96.06 94 ALA A C 1
ATOM 715 O O . ALA A 1 94 ? -2.854 16.828 2.562 1 96.06 94 ALA A O 1
ATOM 716 N N . ARG A 1 95 ? -0.944 17.172 1.467 1 96.88 95 ARG A N 1
ATOM 717 C CA . ARG A 1 95 ? -0.597 18.391 2.207 1 96.88 95 ARG A CA 1
ATOM 718 C C . ARG A 1 95 ? -1.593 19.5 1.924 1 96.88 95 ARG A C 1
ATOM 720 O O . ARG A 1 95 ? -1.953 20.266 2.826 1 96.88 95 ARG A O 1
ATOM 727 N N . GLN A 1 96 ? -2.006 19.531 0.753 1 97.56 96 GLN A N 1
ATOM 728 C CA . GLN A 1 96 ? -2.973 20.562 0.371 1 97.56 96 GLN A CA 1
ATOM 729 C C . GLN A 1 96 ? -4.258 20.438 1.181 1 97.56 96 GLN A C 1
ATOM 731 O O . GLN A 1 96 ? -4.84 21.438 1.597 1 97.56 96 GLN A O 1
ATOM 736 N N . ASP A 1 97 ? -4.684 19.219 1.368 1 96.94 97 ASP A N 1
ATOM 737 C CA . ASP A 1 97 ? -5.863 18.969 2.188 1 96.94 97 ASP A CA 1
ATOM 738 C C . ASP A 1 97 ? -5.656 19.469 3.617 1 96.94 97 ASP A C 1
ATOM 740 O O . ASP A 1 97 ? -6.559 20.062 4.211 1 96.94 97 ASP A O 1
ATOM 744 N N . ASP A 1 98 ? -4.492 19.266 4.16 1 97.12 98 ASP A N 1
ATOM 745 C CA . ASP A 1 98 ? -4.152 19.688 5.516 1 97.12 98 ASP A CA 1
ATOM 746 C C . ASP A 1 98 ? -4.211 21.203 5.641 1 97.12 98 ASP A C 1
ATOM 748 O O . ASP A 1 98 ? -4.789 21.734 6.594 1 97.12 98 ASP A O 1
ATOM 752 N N . TRP A 1 99 ? -3.654 21.844 4.672 1 98.12 99 TRP A N 1
ATOM 753 C CA . TRP A 1 99 ? -3.652 23.297 4.68 1 98.12 99 TRP A CA 1
ATOM 754 C C . TRP A 1 99 ? -5.07 23.844 4.547 1 98.12 99 TRP A C 1
ATOM 756 O O . TRP A 1 99 ? -5.426 24.828 5.207 1 98.12 99 TRP A O 1
ATOM 766 N N . SER A 1 100 ? -5.84 23.234 3.691 1 98.5 100 SER A N 1
ATOM 767 C CA . SER A 1 100 ? -7.223 23.656 3.51 1 98.5 100 SER A CA 1
ATOM 768 C C . SER A 1 100 ? -8.008 23.562 4.816 1 98.5 100 SER A C 1
ATOM 770 O O . SER A 1 100 ? -8.852 24.406 5.102 1 98.5 100 SER A O 1
ATOM 772 N N . GLU A 1 101 ? -7.703 22.547 5.559 1 98.12 101 GLU A N 1
ATOM 773 C CA . GLU A 1 101 ? -8.352 22.391 6.855 1 98.12 101 GLU A CA 1
ATOM 774 C C . GLU A 1 101 ? -7.953 23.516 7.805 1 98.12 101 GLU A C 1
ATOM 776 O O . GLU A 1 101 ? -8.789 24.047 8.547 1 98.12 101 GLU A O 1
ATOM 781 N N . LEU A 1 102 ? -6.676 23.859 7.809 1 98.62 102 LEU A N 1
ATOM 782 C CA . LEU A 1 102 ? -6.223 24.969 8.641 1 98.62 102 LEU A CA 1
ATOM 783 C C . LEU A 1 102 ? -6.906 26.281 8.227 1 98.62 102 LEU A C 1
ATOM 785 O O . LEU A 1 102 ? -7.336 27.047 9.086 1 98.62 102 LEU A O 1
ATOM 789 N N . ILE A 1 103 ? -7.043 26.5 6.922 1 98.75 103 ILE A N 1
ATOM 790 C CA . ILE A 1 103 ? -7.695 27.688 6.402 1 98.75 103 ILE A CA 1
ATOM 791 C C . ILE A 1 103 ? -9.141 27.75 6.895 1 98.75 103 ILE A C 1
ATOM 793 O O . ILE A 1 103 ? -9.602 28.781 7.359 1 98.75 103 ILE A O 1
ATOM 797 N N . ALA A 1 104 ? -9.812 26.609 6.812 1 98.75 104 ALA A N 1
ATOM 798 C CA . ALA A 1 104 ? -11.188 26.531 7.285 1 98.75 104 ALA A CA 1
ATOM 799 C C . ALA A 1 104 ? -11.281 26.844 8.773 1 98.75 104 ALA A C 1
ATOM 801 O O . ALA A 1 104 ? -12.18 27.562 9.211 1 98.75 104 ALA A O 1
ATOM 802 N N . ASP A 1 105 ? -10.344 26.328 9.531 1 98.62 105 ASP A N 1
ATOM 803 C CA . ASP A 1 105 ? -10.359 26.547 10.969 1 98.62 105 ASP A CA 1
ATOM 804 C C . ASP A 1 105 ? -10.047 28 11.312 1 98.62 105 ASP A C 1
ATOM 806 O O . ASP A 1 105 ? -10.562 28.531 12.297 1 98.62 105 ASP A O 1
ATOM 810 N N . CYS A 1 106 ? -9.203 28.609 10.562 1 98.81 106 CYS A N 1
ATOM 811 C CA . CYS A 1 106 ? -8.992 30.047 10.719 1 98.81 106 CYS A CA 1
ATOM 812 C C . CYS A 1 106 ? -10.289 30.812 10.508 1 98.81 106 CYS A C 1
ATOM 814 O O . CYS A 1 106 ? -10.586 31.75 11.25 1 98.81 106 CYS A O 1
ATOM 816 N N . GLY A 1 107 ? -11.023 30.359 9.484 1 98.62 107 GLY A N 1
ATOM 817 C CA . GLY A 1 107 ? -12.312 30.969 9.242 1 98.62 107 GLY A CA 1
ATOM 818 C C . GLY A 1 107 ? -13.273 30.828 10.414 1 98.62 107 GLY A C 1
ATOM 819 O O . GLY A 1 107 ? -13.961 31.797 10.773 1 98.62 107 GLY A O 1
ATOM 820 N N . LYS A 1 108 ? -13.375 29.703 10.992 1 98.69 108 LYS A N 1
ATOM 821 C CA . LYS A 1 108 ? -14.211 29.469 12.164 1 98.69 108 LYS A CA 1
ATOM 822 C C . LYS A 1 108 ? -13.773 30.359 13.328 1 98.69 108 LYS A C 1
ATOM 824 O O . LYS A 1 108 ? -14.617 30.891 14.055 1 98.69 108 LYS A O 1
ATOM 829 N N . TYR A 1 109 ? -12.492 30.453 13.531 1 98.75 109 TYR A N 1
ATOM 830 C CA . TYR A 1 109 ? -11.938 31.297 14.594 1 98.75 109 TYR A CA 1
ATOM 831 C C . TYR A 1 109 ? -12.359 32.75 14.422 1 98.75 109 TYR A C 1
ATOM 833 O O . TYR A 1 109 ? -12.781 33.406 15.383 1 98.75 109 TYR A O 1
ATOM 841 N N . GLU A 1 110 ? -12.258 33.25 13.188 1 98.19 110 GLU A N 1
ATOM 842 C CA . GLU A 1 110 ? -12.672 34.594 12.875 1 98.19 110 GLU A CA 1
ATOM 843 C C . GLU A 1 110 ? -14.156 34.812 13.164 1 98.19 110 GLU A C 1
ATOM 845 O O . GLU A 1 110 ? -14.547 35.844 13.742 1 98.19 110 GLU A O 1
ATOM 850 N N . ALA A 1 111 ? -14.914 33.875 12.773 1 98.31 111 ALA A N 1
ATOM 851 C CA . ALA A 1 111 ? -16.359 33.938 13 1 98.31 111 ALA A CA 1
ATOM 852 C C . ALA A 1 111 ? -16.688 33.969 14.484 1 98.31 111 ALA A C 1
ATOM 854 O O . ALA A 1 111 ? -17.609 34.656 14.914 1 98.31 111 ALA A O 1
ATOM 855 N N . GLU A 1 112 ? -15.922 33.219 15.211 1 98.12 112 GLU A N 1
ATOM 856 C CA . GLU A 1 112 ? -16.109 33.188 16.656 1 98.12 112 GLU A CA 1
ATOM 857 C C . GLU A 1 112 ? -15.773 34.531 17.281 1 98.12 112 GLU A C 1
ATOM 859 O O . GLU A 1 112 ? -16.516 35.031 18.141 1 98.12 112 GLU A O 1
ATOM 864 N N . LEU A 1 113 ? -14.719 35.156 16.875 1 97.94 113 LEU A N 1
ATOM 865 C CA . LEU A 1 113 ? -14.359 36.5 17.359 1 97.94 113 LEU A CA 1
ATOM 866 C C . LEU A 1 113 ? -15.445 37.5 17.016 1 97.94 113 LEU A C 1
ATOM 868 O O . LEU A 1 113 ? -15.805 38.344 17.844 1 97.94 113 LEU A O 1
ATOM 872 N N . ASP A 1 114 ? -15.961 37.375 15.789 1 97.69 114 ASP A N 1
ATOM 873 C CA . ASP A 1 114 ? -17.031 38.281 15.352 1 97.69 114 ASP A CA 1
ATOM 874 C C . ASP A 1 114 ? -18.266 38.125 16.234 1 97.69 114 ASP A C 1
ATOM 876 O O . ASP A 1 114 ? -18.906 39.125 16.594 1 97.69 114 ASP A O 1
ATOM 880 N N . LYS A 1 115 ? -18.531 36.969 16.531 1 97.75 115 LYS A N 1
ATOM 881 C CA . LYS A 1 115 ? -19.672 36.688 17.406 1 97.75 115 LYS A CA 1
ATOM 882 C C . LYS A 1 115 ? -19.469 37.281 18.797 1 97.75 115 LYS A C 1
ATOM 884 O O . LYS A 1 115 ? -20.375 37.906 19.344 1 97.75 115 LYS A O 1
ATOM 889 N N . GLU A 1 116 ? -18.234 37.062 19.344 1 97.12 116 GLU A N 1
ATOM 890 C CA . GLU A 1 116 ? -17.922 37.625 20.656 1 97.12 116 GLU A CA 1
ATOM 891 C C . GLU A 1 116 ? -18.031 39.156 20.656 1 97.12 116 GLU A C 1
ATOM 893 O O . GLU A 1 116 ? -18.516 39.75 21.625 1 97.12 116 GLU A O 1
ATOM 898 N N . ILE A 1 117 ? -17.609 39.719 19.547 1 96.56 117 ILE A N 1
ATOM 899 C CA . ILE A 1 117 ? -17.625 41.188 19.422 1 96.56 117 ILE A CA 1
ATOM 900 C C . ILE A 1 117 ? -19.062 41.656 19.281 1 96.56 117 ILE A C 1
ATOM 902 O O . ILE A 1 117 ? -19.484 42.625 19.953 1 96.56 117 ILE A O 1
ATOM 906 N N . ARG A 1 118 ? -19.828 41 18.453 1 96.81 118 ARG A N 1
ATOM 907 C CA . ARG A 1 118 ? -21.219 41.344 18.219 1 96.81 118 ARG A CA 1
ATOM 908 C C . ARG A 1 118 ? -22.031 41.281 19.5 1 96.81 118 ARG A C 1
ATOM 910 O O . ARG A 1 118 ? -22.906 42.125 19.734 1 96.81 118 ARG A O 1
ATOM 917 N N . THR A 1 119 ? -21.734 40.406 20.391 1 95.81 119 THR A N 1
ATOM 918 C CA . THR A 1 119 ? -22.516 40.188 21.594 1 95.81 119 THR A CA 1
ATOM 919 C C . THR A 1 119 ? -21.859 40.875 22.781 1 95.81 119 THR A C 1
ATOM 921 O O . THR A 1 119 ? -22.312 40.719 23.922 1 95.81 119 THR A O 1
ATOM 924 N N . ALA A 1 120 ? -20.781 41.562 22.609 1 92.31 120 ALA A N 1
ATOM 925 C CA . ALA A 1 120 ? -20.062 42.344 23.609 1 92.31 120 ALA A CA 1
ATOM 926 C C . ALA A 1 120 ? -19.641 41.469 24.781 1 92.31 120 ALA A C 1
ATOM 928 O O . ALA A 1 120 ? -19.781 41.875 25.938 1 92.31 120 ALA A O 1
ATOM 929 N N . LYS A 1 121 ? -19.281 40.312 24.484 1 89.94 121 LYS A N 1
ATOM 930 C CA . LYS A 1 121 ? -18.719 39.438 25.5 1 89.94 121 LYS A CA 1
ATOM 931 C C . LYS A 1 121 ? -17.25 39.75 25.734 1 89.94 121 LYS A C 1
ATOM 933 O O . LYS A 1 121 ? -16.375 39 25.281 1 89.94 121 LYS A O 1
ATOM 938 N N . PHE A 1 122 ? -16.969 40.75 26.453 1 94.75 122 PHE A N 1
ATOM 939 C CA . PHE A 1 122 ? -15.609 41.219 26.719 1 94.75 122 PHE A CA 1
ATOM 940 C C . PHE A 1 122 ? -15.188 40.906 28.141 1 94.75 122 PHE A C 1
ATOM 942 O O . PHE A 1 122 ? -15.297 41.75 29.031 1 94.75 122 PHE A O 1
ATOM 949 N N . THR A 1 123 ? -14.789 39.719 28.391 1 94.69 123 THR A N 1
ATOM 950 C CA . THR A 1 123 ? -14.289 39.25 29.688 1 94.69 123 THR A CA 1
ATOM 951 C C . THR A 1 123 ? -12.883 38.688 29.547 1 94.69 123 THR A C 1
ATOM 953 O O . THR A 1 123 ? -12.484 38.25 28.453 1 94.69 123 THR A O 1
ATOM 956 N N . LEU A 1 124 ? -12.117 38.594 30.594 1 95.88 124 LEU A N 1
ATOM 957 C CA . LEU A 1 124 ? -10.773 38.031 30.578 1 95.88 124 LEU A CA 1
ATOM 958 C C . LEU A 1 124 ? -10.828 36.531 30.312 1 95.88 124 LEU A C 1
ATOM 960 O O . LEU A 1 124 ? -9.93 35.969 29.672 1 95.88 124 LEU A O 1
ATOM 964 N N . ALA A 1 125 ? -11.898 35.906 30.766 1 96.5 125 ALA A N 1
ATOM 965 C CA . ALA A 1 125 ? -12.07 34.469 30.531 1 96.5 125 ALA A CA 1
ATOM 966 C C . ALA A 1 125 ? -12.203 34.156 29.047 1 96.5 125 ALA A C 1
ATOM 968 O O . ALA A 1 125 ? -11.57 33.219 28.547 1 96.5 125 ALA A O 1
ATOM 969 N N . GLU A 1 126 ? -13.008 34.969 28.359 1 97 126 GLU A N 1
ATOM 970 C CA . GLU A 1 126 ? -13.18 34.812 26.922 1 97 126 GLU A CA 1
ATOM 971 C C . GLU A 1 126 ? -11.898 35.125 26.156 1 97 126 GLU A C 1
ATOM 973 O O . GLU A 1 126 ? -11.562 34.469 25.188 1 97 126 GLU A O 1
ATOM 978 N N . LEU A 1 127 ? -11.219 36.094 26.594 1 97.75 127 LEU A N 1
ATOM 979 C CA . LEU A 1 127 ? -9.953 36.469 25.984 1 97.75 127 LEU A CA 1
ATOM 980 C C . LEU A 1 127 ? -8.945 35.312 26.062 1 97.75 127 LEU A C 1
ATOM 982 O O . LEU A 1 127 ? -8.289 35 25.062 1 97.75 127 LEU A O 1
ATOM 986 N N . GLU A 1 128 ? -8.836 34.75 27.219 1 97.94 128 GLU A N 1
ATOM 987 C CA . GLU A 1 128 ? -7.926 33.625 27.422 1 97.94 128 GLU A CA 1
ATOM 988 C C . GLU A 1 128 ? -8.297 32.438 26.531 1 97.94 128 GLU A C 1
ATOM 990 O O . GLU A 1 128 ? -7.418 31.766 25.984 1 97.94 128 GLU A O 1
ATOM 995 N N . GLU A 1 129 ? -9.562 32.219 26.438 1 98.25 129 GLU A N 1
ATOM 996 C CA . GLU A 1 129 ? -10.039 31.141 25.578 1 98.25 129 GLU A CA 1
ATOM 997 C C . GLU A 1 129 ? -9.648 31.375 24.125 1 98.25 129 GLU A C 1
ATOM 999 O O . GLU A 1 129 ? -9.172 30.453 23.453 1 98.25 129 GLU A O 1
ATOM 1004 N N . GLU A 1 130 ? -9.836 32.562 23.688 1 98.25 130 GLU A N 1
ATOM 1005 C CA . GLU A 1 130 ? -9.508 32.875 22.297 1 98.25 130 GLU A CA 1
ATOM 1006 C C . GLU A 1 130 ? -7.996 32.844 22.062 1 98.25 130 GLU A C 1
ATOM 1008 O O . GLU A 1 130 ? -7.543 32.469 20.984 1 98.25 130 GLU A O 1
ATOM 1013 N N . GLU A 1 131 ? -7.238 33.219 23.031 1 98.5 131 GLU A N 1
ATOM 1014 C CA . GLU A 1 131 ? -5.781 33.125 22.938 1 98.5 131 GLU A CA 1
ATOM 1015 C C . GLU A 1 131 ? -5.332 31.672 22.797 1 98.5 131 GLU A C 1
ATOM 1017 O O . GLU A 1 131 ? -4.445 31.375 21.984 1 98.5 131 GLU A O 1
ATOM 1022 N N . GLN A 1 132 ? -5.953 30.859 23.609 1 98.62 132 GLN A N 1
ATOM 1023 C CA . GLN A 1 132 ? -5.625 29.438 23.531 1 98.62 132 GLN A CA 1
ATOM 1024 C C . GLN A 1 132 ? -5.957 28.875 22.156 1 98.62 132 GLN A C 1
ATOM 1026 O O . GLN A 1 132 ? -5.191 28.078 21.609 1 98.62 132 GLN A O 1
ATOM 1031 N N . SER A 1 133 ? -7.105 29.281 21.625 1 98.69 133 SER A N 1
ATOM 1032 C CA . SER A 1 133 ? -7.508 28.828 20.297 1 98.69 133 SER A CA 1
ATOM 1033 C C . SER A 1 133 ? -6.52 29.297 19.219 1 98.69 133 SER A C 1
ATOM 1035 O O . SER A 1 133 ? -6.164 28.531 18.328 1 98.69 133 SER A O 1
ATOM 1037 N N . LEU A 1 134 ? -6.051 30.484 19.312 1 98.81 134 LEU A N 1
ATOM 1038 C CA . LEU A 1 134 ? -5.09 31 18.344 1 98.81 134 LEU A CA 1
ATOM 1039 C C . LEU A 1 134 ? -3.76 30.266 18.438 1 98.81 134 LEU A C 1
ATOM 1041 O O . LEU A 1 134 ? -3.131 29.984 17.422 1 98.81 134 LEU A O 1
ATOM 1045 N N . GLU A 1 135 ? -3.369 30 19.672 1 98.75 135 GLU A N 1
ATOM 1046 C CA . GLU A 1 135 ? -2.113 29.281 19.859 1 98.75 135 GLU A CA 1
ATOM 1047 C C . GLU A 1 135 ? -2.17 27.891 19.25 1 98.75 135 GLU A C 1
ATOM 1049 O O . GLU A 1 135 ? -1.172 27.391 18.719 1 98.75 135 GLU A O 1
ATOM 1054 N N . ARG A 1 136 ? -3.332 27.281 19.312 1 98.56 136 ARG A N 1
ATOM 1055 C CA . ARG A 1 136 ? -3.521 25.984 18.688 1 98.56 136 ARG A CA 1
ATOM 1056 C C . ARG A 1 136 ? -3.354 26.094 17.172 1 98.56 136 ARG A C 1
ATOM 1058 O O . ARG A 1 136 ? -2.707 25.234 16.547 1 98.56 136 ARG A O 1
ATOM 1065 N N . LEU A 1 137 ? -3.893 27.125 16.578 1 98.81 137 LEU A N 1
ATOM 1066 C CA . LEU A 1 137 ? -3.768 27.344 15.141 1 98.81 137 LEU A CA 1
ATOM 1067 C C . LEU A 1 137 ? -2.312 27.594 14.75 1 98.81 137 LEU A C 1
ATOM 1069 O O . LEU A 1 137 ? -1.841 27.062 13.734 1 98.81 137 LEU A O 1
ATOM 1073 N N . ARG A 1 138 ? -1.602 28.344 15.562 1 98.81 138 ARG A N 1
ATOM 1074 C CA . ARG A 1 138 ? -0.199 28.656 15.297 1 98.81 138 ARG A CA 1
ATOM 1075 C C . ARG A 1 138 ? 0.653 27.391 15.344 1 98.81 138 ARG A C 1
ATOM 1077 O O . ARG A 1 138 ? 1.504 27.188 14.477 1 98.81 138 ARG A O 1
ATOM 1084 N N . ARG A 1 139 ? 0.384 26.609 16.297 1 98.38 139 ARG A N 1
ATOM 1085 C CA . ARG A 1 139 ? 1.127 25.359 16.422 1 98.38 139 ARG A CA 1
ATOM 1086 C C . ARG A 1 139 ? 0.832 24.422 15.258 1 98.38 139 ARG A C 1
ATOM 1088 O O . ARG A 1 139 ? 1.743 23.797 14.703 1 98.38 139 ARG A O 1
ATOM 1095 N N . TRP A 1 140 ? -0.358 24.359 14.961 1 98.25 140 TRP A N 1
ATOM 1096 C CA . TRP A 1 140 ? -0.76 23.531 13.828 1 98.25 140 TRP A CA 1
ATOM 1097 C C . TRP A 1 140 ? -0.09 24 12.539 1 98.25 140 TRP A C 1
ATOM 1099 O O . TRP A 1 140 ? 0.417 23.188 11.766 1 98.25 140 TRP A O 1
ATOM 1109 N N . HIS A 1 141 ? -0.079 25.266 12.336 1 98.62 141 HIS A N 1
ATOM 1110 C CA . HIS A 1 141 ? 0.578 25.844 11.172 1 98.62 141 HIS A CA 1
ATOM 1111 C C . HIS A 1 141 ? 2.053 25.469 11.117 1 98.62 141 HIS A C 1
ATOM 1113 O O . HIS A 1 141 ? 2.561 25.078 10.062 1 98.62 141 HIS A O 1
ATOM 1119 N N . ARG A 1 142 ? 2.703 25.547 12.227 1 97.88 142 ARG A N 1
ATOM 1120 C CA . ARG A 1 142 ? 4.117 25.203 12.297 1 97.88 142 ARG A CA 1
ATOM 1121 C C . ARG A 1 142 ? 4.332 23.719 11.977 1 97.88 142 ARG A C 1
ATOM 1123 O O . ARG A 1 142 ? 5.273 23.375 11.258 1 97.88 142 ARG A O 1
ATOM 1130 N N . ASP A 1 143 ? 3.496 22.875 12.516 1 96.88 143 ASP A N 1
ATOM 1131 C CA . ASP A 1 143 ? 3.596 21.453 12.242 1 96.88 143 ASP A CA 1
ATOM 1132 C C . ASP A 1 143 ? 3.416 21.156 10.758 1 96.88 143 ASP A C 1
ATOM 1134 O O . ASP A 1 143 ? 4.156 20.344 10.188 1 96.88 143 ASP A O 1
ATOM 1138 N N . LEU A 1 144 ? 2.42 21.797 10.109 1 97.81 144 LEU A N 1
ATOM 1139 C CA . LEU A 1 144 ? 2.16 21.594 8.695 1 97.81 144 LEU A CA 1
ATOM 1140 C C . LEU A 1 144 ? 3.334 22.078 7.848 1 97.81 144 LEU A C 1
ATOM 1142 O O . LEU A 1 144 ? 3.719 21.422 6.875 1 97.81 144 LEU A O 1
ATOM 1146 N N . LYS A 1 145 ? 3.834 23.203 8.258 1 97.38 145 LYS A N 1
ATOM 1147 C CA . LYS A 1 145 ? 4.953 23.781 7.52 1 97.38 145 LYS A CA 1
ATOM 1148 C C . LYS A 1 145 ? 6.168 22.844 7.551 1 97.38 145 LYS A C 1
ATOM 1150 O O . LYS A 1 145 ? 6.871 22.703 6.551 1 97.38 145 LYS A O 1
ATOM 1155 N N . ALA A 1 146 ? 6.422 22.234 8.664 1 95.94 146 ALA A N 1
ATOM 1156 C CA . ALA A 1 146 ? 7.57 21.344 8.836 1 95.94 146 ALA A CA 1
ATOM 1157 C C . ALA A 1 146 ? 7.477 20.141 7.895 1 95.94 146 ALA A C 1
ATOM 1159 O O . ALA A 1 146 ? 8.492 19.641 7.41 1 95.94 146 ALA A O 1
ATOM 1160 N N . ARG A 1 147 ? 6.277 19.703 7.566 1 95.19 147 ARG A N 1
ATOM 1161 C CA . ARG A 1 147 ? 6.141 18.469 6.797 1 95.19 147 ARG A CA 1
ATOM 1162 C C . ARG A 1 147 ? 5.848 18.766 5.332 1 95.19 147 ARG A C 1
ATOM 1164 O O . ARG A 1 147 ? 5.793 17.859 4.504 1 95.19 147 ARG A O 1
ATOM 1171 N N . ASP A 1 148 ? 5.598 20.047 5.043 1 96.81 148 ASP A N 1
ATOM 1172 C CA . ASP A 1 148 ? 5.367 20.469 3.664 1 96.81 148 ASP A CA 1
ATOM 1173 C C . ASP A 1 148 ? 6.688 20.656 2.922 1 96.81 148 ASP A C 1
ATOM 1175 O O . ASP A 1 148 ? 7.051 21.781 2.572 1 96.81 148 ASP A O 1
ATOM 1179 N N . VAL A 1 149 ? 7.297 19.641 2.537 1 96.75 149 VAL A N 1
ATOM 1180 C CA . VAL A 1 149 ? 8.688 19.656 2.105 1 96.75 149 VAL A CA 1
ATOM 1181 C C . VAL A 1 149 ? 8.766 19.984 0.616 1 96.75 149 VAL A C 1
ATOM 1183 O O . VAL A 1 149 ? 9.82 20.359 0.109 1 96.75 149 VAL A O 1
ATOM 1186 N N . PHE A 1 150 ? 7.664 19.891 -0.121 1 96.44 150 PHE A N 1
ATOM 1187 C CA . PHE A 1 150 ? 7.711 20.141 -1.557 1 96.44 150 PHE A CA 1
ATOM 1188 C C . PHE A 1 150 ? 7.012 21.453 -1.904 1 96.44 150 PHE A C 1
ATOM 1190 O O . PHE A 1 150 ? 7.023 21.891 -3.061 1 96.44 150 PHE A O 1
ATOM 1197 N N . GLY A 1 151 ? 6.445 22.047 -0.949 1 95.31 151 GLY A N 1
ATOM 1198 C CA . GLY A 1 151 ? 5.715 23.281 -1.209 1 95.31 151 GLY A CA 1
ATOM 1199 C C . GLY A 1 151 ? 4.324 23.031 -1.768 1 95.31 151 GLY A C 1
ATOM 1200 O O . GLY A 1 151 ? 4.168 22.375 -2.797 1 95.31 151 GLY A O 1
ATOM 1201 N N . THR A 1 152 ? 3.324 23.422 -1.046 1 96.25 152 THR A N 1
ATOM 1202 C CA . THR A 1 152 ? 1.928 23.281 -1.441 1 96.25 152 THR A CA 1
ATOM 1203 C C . THR A 1 152 ? 1.324 24.625 -1.81 1 96.25 152 THR A C 1
ATOM 1205 O O . THR A 1 152 ? 1.557 25.625 -1.123 1 96.25 152 THR A O 1
ATOM 1208 N N . PRO A 1 153 ? 0.529 24.688 -2.795 1 93.62 153 PRO A N 1
ATOM 1209 C CA . PRO A 1 153 ? 0.06 25.953 -3.344 1 93.62 153 PRO A CA 1
ATOM 1210 C C . PRO A 1 153 ? -0.718 26.781 -2.324 1 93.62 153 PRO A C 1
ATOM 1212 O O . PRO A 1 153 ? -0.599 28.016 -2.303 1 93.62 153 PRO A O 1
ATOM 1215 N N . ASN A 1 154 ? -1.463 26.141 -1.468 1 96.44 154 ASN A N 1
ATOM 1216 C CA . ASN A 1 154 ? -2.338 26.891 -0.586 1 96.44 154 ASN A CA 1
ATOM 1217 C C . ASN A 1 154 ? -1.683 27.156 0.766 1 96.44 154 ASN A C 1
ATOM 1219 O O . ASN A 1 154 ? -2.332 27.656 1.69 1 96.44 154 ASN A O 1
ATOM 1223 N N . ALA A 1 155 ? -0.408 26.844 0.846 1 97.69 155 ALA A N 1
ATOM 1224 C CA . ALA A 1 155 ? 0.319 27.094 2.086 1 97.69 155 ALA A CA 1
ATOM 1225 C C . ALA A 1 155 ? 0.413 28.594 2.361 1 97.69 155 ALA A C 1
ATOM 1227 O O . ALA A 1 155 ? 0.252 29.031 3.504 1 97.69 155 ALA A O 1
ATOM 1228 N N . THR A 1 156 ? 0.581 29.344 1.376 1 97.5 156 THR A N 1
ATOM 1229 C CA . THR A 1 156 ? 0.703 30.797 1.499 1 97.5 156 THR A CA 1
ATOM 1230 C C . THR A 1 156 ? -0.613 31.406 1.966 1 97.5 156 THR A C 1
ATOM 1232 O O . THR A 1 156 ? -0.625 32.25 2.859 1 97.5 156 THR A O 1
ATOM 1235 N N . GLU A 1 157 ? -1.609 30.953 1.307 1 98.06 157 GLU A N 1
ATOM 1236 C CA . GLU A 1 157 ? -2.928 31.422 1.726 1 98.06 157 GLU A CA 1
ATOM 1237 C C . GLU A 1 157 ? -3.184 31.109 3.197 1 98.06 157 GLU A C 1
ATOM 1239 O O . GLU A 1 157 ? -3.703 31.953 3.934 1 98.06 157 GLU A O 1
ATOM 1244 N N . ALA A 1 158 ? -2.826 29.953 3.615 1 98.5 158 ALA A N 1
ATOM 1245 C CA . ALA A 1 158 ? -3.016 29.531 5.004 1 98.5 158 ALA A CA 1
ATOM 1246 C C . ALA A 1 158 ? -2.236 30.438 5.953 1 98.5 158 ALA A C 1
ATOM 1248 O O . ALA A 1 158 ? -2.756 30.844 6.996 1 98.5 158 ALA A O 1
ATOM 1249 N N . THR A 1 159 ? -1.058 30.75 5.574 1 98.25 159 THR A N 1
ATOM 1250 C CA . THR A 1 159 ? -0.225 31.641 6.387 1 98.25 159 THR A CA 1
ATOM 1251 C C . THR A 1 159 ? -0.857 33.031 6.504 1 98.25 159 THR A C 1
ATOM 1253 O O . THR A 1 159 ? -0.889 33.594 7.59 1 98.25 159 THR A O 1
ATOM 1256 N N . GLN A 1 160 ? -1.372 33.5 5.438 1 98.44 160 GLN A N 1
ATOM 1257 C CA . GLN A 1 160 ? -2.02 34.781 5.426 1 98.44 160 GLN A CA 1
ATOM 1258 C C . GLN A 1 160 ? -3.266 34.812 6.309 1 98.44 160 GLN A C 1
ATOM 1260 O O . GLN A 1 160 ? -3.518 35.75 7.031 1 98.44 160 GLN A O 1
ATOM 1265 N N . ARG A 1 161 ? -4.043 33.688 6.238 1 98.62 161 ARG A N 1
ATOM 1266 C CA . ARG A 1 161 ? -5.242 33.594 7.066 1 98.62 161 ARG A CA 1
ATOM 1267 C C . ARG A 1 161 ? -4.883 33.562 8.547 1 98.62 161 ARG A C 1
ATOM 1269 O O . ARG A 1 161 ? -5.574 34.188 9.367 1 98.62 161 ARG A O 1
ATOM 1276 N N . LEU A 1 162 ? -3.809 32.875 8.852 1 98.75 162 LEU A N 1
ATOM 1277 C CA . LEU A 1 162 ? -3.373 32.844 10.242 1 98.75 162 LEU A CA 1
ATOM 1278 C C . LEU A 1 162 ? -2.916 34.188 10.719 1 98.75 162 LEU A C 1
ATOM 1280 O O . LEU A 1 162 ? -3.193 34.594 11.859 1 98.75 162 LEU A O 1
ATOM 1284 N N . LEU A 1 163 ? -2.227 34.969 9.867 1 98.56 163 LEU A N 1
ATOM 1285 C CA . LEU A 1 163 ? -1.809 36.312 10.203 1 98.56 163 LEU A CA 1
ATOM 1286 C C . LEU A 1 163 ? -3.018 37.219 10.445 1 98.56 163 LEU A C 1
ATOM 1288 O O . LEU A 1 163 ? -3.018 38.031 11.375 1 98.56 163 LEU A O 1
ATOM 1292 N N . TYR A 1 164 ? -4 37.031 9.625 1 98.5 164 TYR A N 1
ATOM 1293 C CA . TYR A 1 164 ? -5.227 37.781 9.797 1 98.5 164 TYR A CA 1
ATOM 1294 C C . TYR A 1 164 ? -5.902 37.469 11.117 1 98.5 164 TYR A C 1
ATOM 1296 O O . TYR A 1 164 ? -6.375 38.344 11.828 1 98.5 164 TYR A O 1
ATOM 1304 N N . CYS A 1 165 ? -5.953 36.219 11.469 1 98.75 165 CYS A N 1
ATOM 1305 C CA . CYS A 1 165 ? -6.492 35.781 12.758 1 98.75 165 CYS A CA 1
ATOM 1306 C C . CYS A 1 165 ? -5.75 36.469 13.906 1 98.75 165 CYS A C 1
ATOM 1308 O O . CYS A 1 165 ? -6.367 36.875 14.891 1 98.75 165 CYS A O 1
ATOM 1310 N N . THR A 1 166 ? -4.473 36.562 13.758 1 98.69 166 THR A N 1
ATOM 1311 C CA . THR A 1 166 ? -3.645 37.188 14.781 1 98.69 166 THR A CA 1
ATOM 1312 C C . THR A 1 166 ? -3.998 38.656 14.93 1 98.69 166 THR A C 1
ATOM 1314 O O . THR A 1 166 ? -4.133 39.156 16.047 1 98.69 166 THR A O 1
ATOM 1317 N N . GLU A 1 167 ? -4.188 39.312 13.859 1 98.5 167 GLU A N 1
ATOM 1318 C CA . GLU A 1 167 ? -4.574 40.719 13.867 1 98.5 167 GLU A CA 1
ATOM 1319 C C . GLU A 1 167 ? -5.953 40.906 14.5 1 98.5 167 GLU A C 1
ATOM 1321 O O . GLU A 1 167 ? -6.164 41.812 15.281 1 98.5 167 GLU A O 1
ATOM 1326 N N . ARG A 1 168 ? -6.84 40 14.125 1 98.38 168 ARG A N 1
ATOM 1327 C CA . ARG A 1 168 ? -8.188 40.062 14.672 1 98.38 168 ARG A CA 1
ATOM 1328 C C . ARG A 1 168 ? -8.18 39.844 16.188 1 98.38 168 ARG A C 1
ATOM 1330 O O . ARG A 1 168 ? -8.953 40.469 16.906 1 98.38 168 ARG A O 1
ATOM 1337 N N . PHE A 1 169 ? -7.359 38.969 16.578 1 98.56 169 PHE A N 1
ATOM 1338 C CA . PHE A 1 169 ? -7.25 38.719 18 1 98.56 169 PHE A CA 1
ATOM 1339 C C . PHE A 1 169 ? -6.707 39.938 18.734 1 98.56 169 PHE A C 1
ATOM 1341 O O . PHE A 1 169 ? -7.156 40.25 19.844 1 98.56 169 PHE A O 1
ATOM 1348 N N . GLU A 1 170 ? -5.727 40.625 18.172 1 98.12 170 GLU A N 1
ATOM 1349 C CA . GLU A 1 170 ? -5.195 41.844 18.75 1 98.12 170 GLU A CA 1
ATOM 1350 C C . GLU A 1 170 ? -6.281 42.906 18.906 1 98.12 170 GLU A C 1
ATOM 1352 O O . GLU A 1 170 ? -6.375 43.594 19.938 1 98.12 170 GLU A O 1
ATOM 1357 N N . ASP A 1 171 ? -7.074 43 17.875 1 97.56 171 ASP A N 1
ATOM 1358 C CA . ASP A 1 171 ? -8.203 43.938 17.938 1 97.56 171 ASP A CA 1
ATOM 1359 C C . ASP A 1 171 ? -9.172 43.562 19.047 1 97.56 171 ASP A C 1
ATOM 1361 O O . ASP A 1 171 ? -9.609 44.406 19.812 1 97.56 171 ASP A O 1
ATOM 1365 N N . TYR A 1 172 ? -9.477 42.312 19.141 1 98 172 TYR A N 1
ATOM 1366 C CA . TYR A 1 172 ? -10.375 41.812 20.172 1 98 172 TYR A CA 1
ATOM 1367 C C . TYR A 1 172 ? -9.812 42.062 21.562 1 98 172 TYR A C 1
ATOM 1369 O O . TYR A 1 172 ? -10.555 42.438 22.469 1 98 172 TYR A O 1
ATOM 1377 N N . THR A 1 173 ? -8.531 41.875 21.703 1 97.88 173 THR A N 1
ATOM 1378 C CA . THR A 1 173 ? -7.848 42.094 22.969 1 97.88 173 THR A CA 1
ATOM 1379 C C . THR A 1 173 ? -8 43.562 23.406 1 97.88 173 THR A C 1
ATOM 1381 O O . THR A 1 173 ? -8.312 43.844 24.562 1 97.88 173 THR A O 1
ATOM 1384 N N . GLU A 1 174 ? -7.898 44.469 22.469 1 97 174 GLU A N 1
ATOM 1385 C CA . GLU A 1 174 ? -8.047 45.875 22.75 1 97 174 GLU A CA 1
ATOM 1386 C C . GLU A 1 174 ? -9.469 46.219 23.188 1 97 174 GLU A C 1
ATOM 1388 O O . GLU A 1 174 ? -9.68 47 24.109 1 97 174 GLU A O 1
ATOM 1393 N N . ARG A 1 175 ? -10.359 45.594 22.562 1 96.25 175 ARG A N 1
ATOM 1394 C CA . ARG A 1 175 ? -11.766 45.844 22.906 1 96.25 175 ARG A CA 1
ATOM 1395 C C . ARG A 1 175 ? -12.078 45.344 24.312 1 96.25 175 ARG A C 1
ATOM 1397 O O . ARG A 1 175 ? -12.797 46 25.062 1 96.25 175 ARG A O 1
ATOM 1404 N N . VAL A 1 176 ? -11.531 44.219 24.641 1 96.44 176 VAL A N 1
ATOM 1405 C CA . VAL A 1 176 ? -11.766 43.656 25.953 1 96.44 176 VAL A CA 1
ATOM 1406 C C . VAL A 1 176 ? -11.156 44.562 27.016 1 96.44 176 VAL A C 1
ATOM 1408 O O . VAL A 1 176 ? -11.812 44.906 28.016 1 96.44 176 VAL A O 1
ATOM 1411 N N . PHE A 1 177 ? -9.969 45.062 26.844 1 95.88 177 PHE A N 1
ATOM 1412 C CA . PHE A 1 177 ? -9.305 45.906 27.828 1 95.88 177 PHE A CA 1
ATOM 1413 C C . PHE A 1 177 ? -9.984 47.25 27.922 1 95.88 177 PHE A C 1
ATOM 1415 O O . PHE A 1 177 ? -10.094 47.812 29.016 1 95.88 177 PHE A O 1
ATOM 1422 N N . ALA A 1 178 ? -10.516 47.781 26.797 1 94.44 178 ALA A N 1
ATOM 1423 C CA . ALA A 1 178 ? -11.266 49.031 26.812 1 94.44 178 ALA A CA 1
ATOM 1424 C C . ALA A 1 178 ? -12.57 48.906 27.594 1 94.44 178 ALA A C 1
ATOM 1426 O O . ALA A 1 178 ? -12.945 49.781 28.359 1 94.44 178 ALA A O 1
ATOM 1427 N N . ALA A 1 179 ? -13.188 47.812 27.438 1 92.38 179 ALA A N 1
ATOM 1428 C CA . ALA A 1 179 ? -14.445 47.562 28.125 1 92.38 179 ALA A CA 1
ATOM 1429 C C . ALA A 1 179 ? -14.227 47.406 29.625 1 92.38 179 ALA A C 1
ATOM 1431 O O . ALA A 1 179 ? -15.07 47.812 30.438 1 92.38 179 ALA A O 1
ATOM 1432 N N . LEU A 1 180 ? -13.109 46.75 29.969 1 89.88 180 LEU A N 1
ATOM 1433 C CA . LEU A 1 180 ? -12.797 46.531 31.375 1 89.88 180 LEU A CA 1
ATOM 1434 C C . LEU A 1 180 ? -12.367 47.812 32.062 1 89.88 180 LEU A C 1
ATOM 1436 O O . LEU A 1 180 ? -12.531 47.969 33.281 1 89.88 180 LEU A O 1
ATOM 1440 N N . HIS A 1 181 ? -11.789 48.875 31.359 1 87.5 181 HIS A N 1
ATOM 1441 C CA . HIS A 1 181 ? -11.32 50.125 31.938 1 87.5 181 HIS A CA 1
ATOM 1442 C C . HIS A 1 181 ? -12.359 51.25 31.766 1 87.5 181 HIS A C 1
ATOM 1444 O O . HIS A 1 181 ? -12.125 52.375 32.156 1 87.5 181 HIS A O 1
ATOM 1450 N N . THR A 1 182 ? -13.398 51.156 30.969 1 72.5 182 THR A N 1
ATOM 1451 C CA . THR A 1 182 ? -14.453 52.156 30.891 1 72.5 182 THR A CA 1
ATOM 1452 C C . THR A 1 182 ? -15.328 52.125 32.125 1 72.5 182 THR A C 1
ATOM 1454 O O . THR A 1 182 ? -15.898 51.094 32.469 1 72.5 182 THR A O 1
ATOM 14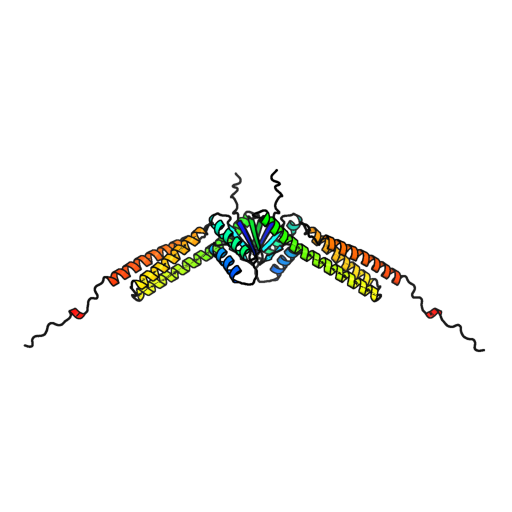57 N N . PRO A 1 183 ? -15.156 53.125 33.094 1 58.72 183 PRO A N 1
ATOM 1458 C CA . PRO A 1 183 ? -15.977 53.312 34.281 1 58.72 183 PRO A CA 1
ATOM 1459 C C . PRO A 1 183 ? -17.469 53.125 34.031 1 58.72 183 PRO A C 1
ATOM 1461 O O . PRO A 1 183 ? -17.953 53.406 32.938 1 58.72 183 PRO A O 1
ATOM 1464 N N . GLU A 1 184 ? -18.094 52.062 34.406 1 53.25 184 GLU A N 1
ATOM 1465 C CA . GLU A 1 184 ? -19.562 52 34.438 1 53.25 184 GLU A CA 1
ATOM 1466 C C . GLU A 1 184 ? -20.172 53.375 34.625 1 53.25 184 GLU A C 1
ATOM 1468 O O . GLU A 1 184 ? -19.906 54.031 35.656 1 53.25 184 GLU A O 1
ATOM 1473 N N . GLU A 1 185 ? -20.234 54.344 33.844 1 48.12 185 GLU A N 1
ATOM 1474 C CA . GLU A 1 185 ? -21.094 55.5 34.094 1 48.12 185 GLU A CA 1
ATOM 1475 C C . GLU A 1 185 ? -22.391 55.062 34.781 1 48.12 185 GLU A C 1
ATOM 1477 O O . GLU A 1 185 ? -23.188 54.344 34.188 1 48.12 185 GLU A O 1
ATOM 1482 N N . SER A 1 186 ? -22.375 54.719 36 1 46.28 186 SER A N 1
ATOM 1483 C CA . SER A 1 186 ? -23.562 54.688 36.875 1 46.28 186 SER A CA 1
ATOM 1484 C C . SER A 1 186 ? -24.547 55.781 36.5 1 46.28 186 SER A C 1
ATOM 1486 O O . SER A 1 186 ? -24.172 56.969 36.438 1 46.28 186 SER A O 1
ATOM 1488 N N . ALA A 1 187 ? -25.578 55.5 35.75 1 49.34 187 ALA A N 1
ATOM 1489 C CA . ALA A 1 187 ? -26.812 56.219 35.469 1 49.34 187 ALA A CA 1
ATOM 1490 C C . ALA A 1 187 ? -27.234 57.031 36.688 1 49.34 187 ALA A C 1
ATOM 1492 O O . ALA A 1 187 ? -28.312 57.625 36.688 1 49.34 187 ALA A O 1
ATOM 1493 N N . ASP A 1 188 ? -26.594 56.75 37.781 1 44.72 188 ASP A N 1
ATOM 1494 C CA . ASP A 1 188 ? -27.219 57.438 38.906 1 44.72 188 ASP A CA 1
ATOM 1495 C C . ASP A 1 188 ? -27.031 58.938 38.812 1 44.72 188 ASP A C 1
ATOM 1497 O O . ASP A 1 188 ? -27.266 59.688 39.781 1 44.72 188 ASP A O 1
ATOM 1501 N N . GLY A 1 189 ? -26.266 59.438 37.875 1 42.75 189 GLY A N 1
ATOM 1502 C CA . GLY A 1 189 ? -26.062 60.844 38 1 42.75 189 GLY A CA 1
ATOM 1503 C C . GLY A 1 189 ? -27.359 61.656 37.875 1 42.75 189 GLY A C 1
ATOM 1504 O O . GLY A 1 189 ? -27.344 62.875 37.938 1 42.75 189 GLY A O 1
ATOM 1505 N N . LEU A 1 190 ? -28.281 61.25 37.062 1 43.19 190 LEU A N 1
ATOM 1506 C CA . LEU A 1 190 ? -29.344 62.219 36.812 1 43.19 190 LEU A CA 1
ATOM 1507 C C . LEU A 1 190 ? -30.328 62.25 38 1 43.19 190 LEU A C 1
ATOM 1509 O O . LEU A 1 190 ? -31.328 61.531 38 1 43.19 190 LEU A O 1
ATOM 1513 N N . LEU A 1 191 ? -29.828 61.969 39.25 1 43 191 LEU A N 1
ATOM 1514 C CA . LEU A 1 191 ? -30.719 62.281 40.375 1 43 191 LEU A CA 1
ATOM 1515 C C . LEU A 1 191 ? -31.25 63.719 40.25 1 43 191 LEU A C 1
ATOM 1517 O O . LEU A 1 191 ? -30.469 64.688 40.125 1 43 191 LEU A O 1
ATOM 1521 N N . SER A 1 192 ? -32.438 63.812 39.719 1 46.94 192 SER A N 1
ATOM 1522 C CA . SER A 1 192 ? -33.312 64.938 39.562 1 46.94 192 SER A CA 1
ATOM 1523 C C . SER A 1 192 ? -33.281 65.812 40.812 1 46.94 192 SER A C 1
ATOM 1525 O O . SER A 1 192 ? -33.281 65.312 41.938 1 46.94 192 SER A O 1
ATOM 1527 N N . PRO A 1 193 ? -32.719 67 40.781 1 49.66 193 PRO A N 1
ATOM 1528 C CA . PRO A 1 193 ? -32.719 67.938 41.906 1 49.66 193 PRO A CA 1
ATOM 1529 C C . PRO A 1 193 ? -34.094 68.062 42.625 1 49.66 193 PRO A C 1
ATOM 1531 O O . PRO A 1 193 ? -35.125 67.75 42 1 49.66 193 PRO A O 1
ATOM 1534 N N . PRO A 1 194 ? -34.188 67.812 43.938 1 46.69 194 PRO A N 1
ATOM 1535 C CA . PRO A 1 194 ? -35.438 67.875 44.656 1 46.69 194 PRO A CA 1
ATOM 1536 C C . PRO A 1 194 ? -36.281 69.125 44.281 1 46.69 194 PRO A C 1
ATOM 1538 O O . PRO A 1 194 ? -35.75 70.188 44.188 1 46.69 194 PRO A O 1
ATOM 1541 N N . VAL A 1 195 ? -37.219 69 43.406 1 46.16 195 VAL A N 1
ATOM 1542 C CA . VAL A 1 195 ? -38.188 70.062 43.062 1 46.16 195 VAL A CA 1
ATOM 1543 C C . VAL A 1 195 ? -38.875 70.562 44.312 1 46.16 195 VAL A C 1
ATOM 1545 O O . VAL A 1 195 ? -39.469 69.812 45.062 1 46.16 195 VAL A O 1
ATOM 1548 N N . PHE A 1 196 ? -38.25 71.625 44.969 1 44.44 196 PHE A N 1
ATOM 1549 C CA . PHE A 1 196 ? -38.875 72.312 46.062 1 44.44 196 PHE A CA 1
ATOM 1550 C C . PHE A 1 196 ? -40.281 72.75 45.688 1 44.44 196 PHE A C 1
ATOM 1552 O O . PHE A 1 196 ? -40.531 73.312 44.625 1 44.44 196 PHE A O 1
ATOM 1559 N N . PRO A 1 197 ? -41.281 72 46.188 1 44.19 197 PRO A N 1
ATOM 1560 C CA . PRO A 1 197 ? -42.656 72.438 45.969 1 44.19 197 PRO A CA 1
ATOM 1561 C C . PRO A 1 197 ? -42.812 73.938 46.25 1 44.19 197 PRO A C 1
ATOM 1563 O O . PRO A 1 197 ? -42.25 74.438 47.219 1 44.19 197 PRO A O 1
ATOM 1566 N N . GLN A 1 198 ? -43.031 74.75 45.25 1 35.72 198 GLN A N 1
ATOM 1567 C CA . GLN A 1 198 ? -43.594 76.062 45.531 1 35.72 198 GLN A CA 1
ATOM 1568 C C . GLN A 1 198 ? -44.875 76 46.312 1 35.72 198 GLN A C 1
ATOM 1570 O O . GLN A 1 198 ? -45.75 75.125 46 1 35.72 198 GLN A O 1
ATOM 1575 N N . MET B 1 1 ? 36.438 -7.836 1.588 1 28.67 1 MET B N 1
ATOM 1576 C CA . MET B 1 1 ? 35.5 -7.867 0.457 1 28.67 1 MET B CA 1
ATOM 1577 C C . MET B 1 1 ? 34.062 -7.77 0.932 1 28.67 1 MET B C 1
ATOM 1579 O O . MET B 1 1 ? 33.562 -8.656 1.639 1 28.67 1 MET B O 1
ATOM 1583 N N . THR B 1 2 ? 33.562 -6.73 1.508 1 34.88 2 THR B N 1
ATOM 1584 C CA . THR B 1 2 ? 32.25 -6.5 2.066 1 34.88 2 THR B CA 1
ATOM 1585 C C . THR B 1 2 ? 31.172 -7.07 1.147 1 34.88 2 THR B C 1
ATOM 1587 O O . THR B 1 2 ? 31.078 -6.699 -0.024 1 34.88 2 THR B O 1
ATOM 1590 N N . ASP B 1 3 ? 31.031 -8.375 1.049 1 36.88 3 ASP B N 1
ATOM 1591 C CA . ASP B 1 3 ? 30.172 -9.203 0.201 1 36.88 3 ASP B CA 1
ATOM 1592 C C . ASP B 1 3 ? 28.828 -8.516 -0.059 1 36.88 3 ASP B C 1
ATOM 1594 O O . ASP B 1 3 ? 28.016 -8.391 0.85 1 36.88 3 ASP B O 1
ATOM 1598 N N . ASP B 1 4 ? 28.781 -7.418 -0.722 1 42.38 4 ASP B N 1
ATOM 1599 C CA . ASP B 1 4 ? 27.672 -6.574 -1.183 1 42.38 4 ASP B CA 1
ATOM 1600 C C . ASP B 1 4 ? 26.5 -7.422 -1.662 1 42.38 4 ASP B C 1
ATOM 1602 O O . ASP B 1 4 ? 26.438 -7.805 -2.832 1 42.38 4 ASP B O 1
ATOM 1606 N N . ALA B 1 5 ? 26.297 -8.477 -1.104 1 46.25 5 ALA B N 1
ATOM 1607 C CA . ALA B 1 5 ? 25.172 -9.32 -1.492 1 46.25 5 ALA B CA 1
ATOM 1608 C C . ALA B 1 5 ? 24 -8.477 -1.979 1 46.25 5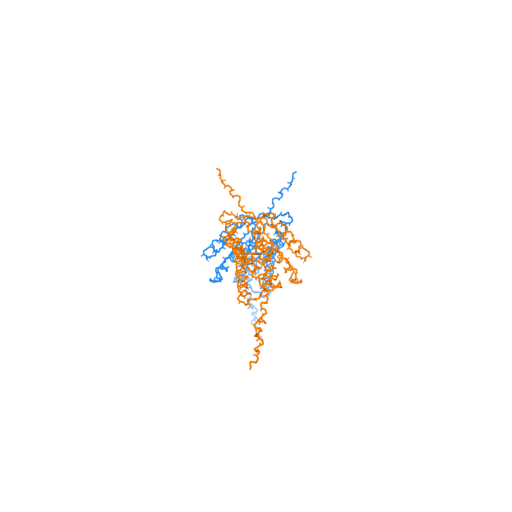 ALA B C 1
ATOM 1610 O O . ALA B 1 5 ? 23.469 -7.648 -1.23 1 46.25 5 ALA B O 1
ATOM 1611 N N . SER B 1 6 ? 24.031 -8.062 -3.281 1 64.44 6 SER B N 1
ATOM 1612 C CA . SER B 1 6 ? 23.141 -7.176 -4.012 1 64.44 6 SER B CA 1
ATOM 1613 C C . SER B 1 6 ? 21.688 -7.406 -3.609 1 64.44 6 SER B C 1
ATOM 1615 O O . SER B 1 6 ? 21.188 -8.539 -3.654 1 64.44 6 SER B O 1
ATOM 1617 N N . LEU B 1 7 ? 21.172 -6.676 -2.652 1 82.31 7 LEU B N 1
ATOM 1618 C CA . LEU B 1 7 ? 19.797 -6.715 -2.164 1 82.31 7 LEU B CA 1
ATOM 1619 C C . LEU B 1 7 ? 18.797 -6.684 -3.322 1 82.31 7 LEU B C 1
ATOM 1621 O O . LEU B 1 7 ? 19.062 -6.039 -4.344 1 82.31 7 LEU B O 1
ATOM 1625 N N . ALA B 1 8 ? 17.844 -7.645 -3.207 1 93.69 8 ALA B N 1
ATOM 1626 C CA . ALA B 1 8 ? 16.797 -7.711 -4.223 1 93.69 8 ALA B CA 1
ATOM 1627 C C . ALA B 1 8 ? 16.203 -6.332 -4.5 1 93.69 8 ALA B C 1
ATOM 1629 O O . ALA B 1 8 ? 16 -5.539 -3.578 1 93.69 8 ALA B O 1
ATOM 1630 N N . ARG B 1 9 ? 16.062 -6.059 -5.754 1 97.88 9 ARG B N 1
ATOM 1631 C CA . ARG B 1 9 ? 15.383 -4.844 -6.188 1 97.88 9 ARG B CA 1
ATOM 1632 C C . ARG B 1 9 ? 13.938 -5.133 -6.582 1 97.88 9 ARG B C 1
ATOM 1634 O O . ARG B 1 9 ? 13.633 -6.211 -7.09 1 97.88 9 ARG B O 1
ATOM 1641 N N . TRP B 1 10 ? 13.141 -4.184 -6.32 1 98.69 10 TRP B N 1
ATOM 1642 C CA . TRP B 1 10 ? 11.711 -4.406 -6.512 1 98.69 10 TRP B CA 1
ATOM 1643 C C . TRP B 1 10 ? 11.086 -3.279 -7.328 1 98.69 10 TRP B C 1
ATOM 1645 O O . TRP B 1 10 ? 11.586 -2.152 -7.328 1 98.69 10 TRP B O 1
ATOM 1655 N N . ILE B 1 11 ? 10.031 -3.553 -8.023 1 98.81 11 ILE B N 1
ATOM 1656 C CA . ILE B 1 11 ? 9.102 -2.574 -8.57 1 98.81 11 ILE B CA 1
ATOM 1657 C C . ILE B 1 11 ? 7.82 -2.551 -7.738 1 98.81 11 ILE B C 1
ATOM 1659 O O . ILE B 1 11 ? 7.188 -3.59 -7.531 1 98.81 11 ILE B O 1
ATOM 1663 N N . VAL B 1 12 ? 7.539 -1.407 -7.188 1 98.81 12 VAL B N 1
ATOM 1664 C CA . VAL B 1 12 ? 6.285 -1.205 -6.469 1 98.81 12 VAL B CA 1
ATOM 1665 C C . VAL B 1 12 ? 5.324 -0.382 -7.324 1 98.81 12 VAL B C 1
ATOM 1667 O O . VAL B 1 12 ? 5.68 0.693 -7.812 1 98.81 12 VAL B O 1
ATOM 1670 N N . LEU B 1 13 ? 4.113 -0.897 -7.535 1 98.81 13 LEU B N 1
ATOM 1671 C CA . LEU B 1 13 ? 3.107 -0.253 -8.375 1 98.81 13 LEU B CA 1
ATOM 1672 C C . LEU B 1 13 ? 1.97 0.302 -7.523 1 98.81 13 LEU B C 1
ATOM 1674 O O . LEU B 1 13 ? 1.416 -0.407 -6.68 1 98.81 13 LEU B O 1
ATOM 1678 N N . LEU B 1 14 ? 1.742 1.549 -7.664 1 98.31 14 LEU B N 1
ATOM 1679 C CA . LEU B 1 14 ? 0.552 2.191 -7.117 1 98.31 14 LEU B CA 1
ATOM 1680 C C . LEU B 1 14 ? -0.482 2.436 -8.211 1 98.31 14 LEU B C 1
ATOM 1682 O O . LEU B 1 14 ? -0.281 3.287 -9.086 1 98.31 14 LEU B O 1
ATOM 1686 N N . LEU B 1 15 ? -1.628 1.723 -8.141 1 97.81 15 LEU B N 1
ATOM 1687 C CA . LEU B 1 15 ? -2.617 1.782 -9.211 1 97.81 15 LEU B CA 1
ATOM 1688 C C . LEU B 1 15 ? -3.973 2.234 -8.672 1 97.81 15 LEU B C 1
ATOM 1690 O O . LEU B 1 15 ? -4.453 1.705 -7.672 1 97.81 15 LEU B O 1
ATOM 1694 N N . LYS B 1 16 ? -4.477 3.205 -9.273 1 95.38 16 LYS B N 1
ATOM 1695 C CA . LYS B 1 16 ? -5.809 3.711 -8.953 1 95.38 16 LYS B CA 1
ATOM 1696 C C . LYS B 1 16 ? -6.703 3.732 -10.188 1 95.38 16 LYS B C 1
ATOM 1698 O O . LYS B 1 16 ? -6.363 4.363 -11.195 1 95.38 16 LYS B O 1
ATOM 1703 N N . LEU B 1 17 ? -7.805 3.045 -10.109 1 95.88 17 LEU B N 1
ATOM 1704 C CA . LEU B 1 17 ? -8.766 2.998 -11.211 1 95.88 17 LEU B CA 1
ATOM 1705 C C . LEU B 1 17 ? -10.148 3.43 -10.734 1 95.88 17 LEU B C 1
ATOM 1707 O O . LEU B 1 17 ? -10.5 3.24 -9.57 1 95.88 17 LEU B O 1
ATOM 1711 N N . PRO B 1 18 ? -10.906 4.012 -11.695 1 93.94 18 PRO B N 1
ATOM 1712 C CA . PRO B 1 18 ? -12.297 4.305 -11.336 1 93.94 18 PRO B CA 1
ATOM 1713 C C . PRO B 1 18 ? -13.07 3.064 -10.906 1 93.94 18 PRO B C 1
ATOM 1715 O O . PRO B 1 18 ? -12.766 1.954 -11.344 1 93.94 18 PRO B O 1
ATOM 1718 N N . SER B 1 19 ? -13.961 3.26 -9.992 1 90.62 19 SER B N 1
ATOM 1719 C CA . SER B 1 19 ? -14.719 2.137 -9.453 1 90.62 19 SER B CA 1
ATOM 1720 C C . SER B 1 19 ? -15.641 1.533 -10.5 1 90.62 19 SER B C 1
ATOM 1722 O O . SER B 1 19 ? -15.953 0.341 -10.453 1 90.62 19 SER B O 1
ATOM 1724 N N . GLU B 1 20 ? -16.109 2.473 -11.414 1 90.31 20 GLU B N 1
ATOM 1725 C CA . GLU B 1 20 ? -17 2.002 -12.477 1 90.31 20 GLU B CA 1
ATOM 1726 C C . GLU B 1 20 ? -16.438 2.342 -13.852 1 90.31 20 GLU B C 1
ATOM 1728 O O . GLU B 1 20 ? -15.898 3.434 -14.062 1 90.31 20 GLU B O 1
ATOM 1733 N N . PRO B 1 21 ? -16.5 1.442 -14.836 1 93.44 21 PRO B N 1
ATOM 1734 C CA . PRO B 1 21 ? -16.953 0.058 -14.672 1 93.44 21 PRO B CA 1
ATOM 1735 C C . PRO B 1 21 ? -15.914 -0.825 -13.992 1 93.44 21 PRO B C 1
ATOM 1737 O O . PRO B 1 21 ? -14.711 -0.589 -14.133 1 93.44 21 PRO B O 1
ATOM 1740 N N . SER B 1 22 ? -16.297 -1.887 -13.344 1 93.25 22 SER B N 1
ATOM 1741 C CA . SER B 1 22 ? -15.422 -2.74 -12.539 1 93.25 22 SER B CA 1
ATOM 1742 C C . SER B 1 22 ? -14.523 -3.605 -13.414 1 93.25 22 SER B C 1
ATOM 1744 O O . SER B 1 22 ? -13.484 -4.082 -12.969 1 93.25 22 SER B O 1
ATOM 1746 N N . ARG B 1 23 ? -14.875 -3.834 -14.602 1 95.38 23 ARG B N 1
ATOM 1747 C CA . ARG B 1 23 ? -14.141 -4.738 -15.484 1 95.38 23 ARG B CA 1
ATOM 1748 C C . ARG B 1 23 ? -12.695 -4.289 -15.648 1 95.38 23 ARG B C 1
ATOM 1750 O O . ARG B 1 23 ? -11.797 -5.117 -15.82 1 95.38 23 ARG B O 1
ATOM 1757 N N . HIS B 1 24 ? -12.445 -2.984 -15.672 1 95.31 24 HIS B N 1
ATOM 1758 C CA . HIS B 1 24 ? -11.086 -2.488 -15.836 1 95.31 24 HIS B CA 1
ATOM 1759 C C . HIS B 1 24 ? -10.219 -2.854 -14.641 1 95.31 24 HIS B C 1
ATOM 1761 O O . HIS B 1 24 ? -9.078 -3.289 -14.805 1 95.31 24 HIS B O 1
ATOM 1767 N N . ARG B 1 25 ? -10.789 -2.682 -13.438 1 96.31 25 ARG B N 1
ATOM 1768 C CA . ARG B 1 25 ? -10.055 -3.08 -12.242 1 96.31 25 ARG B CA 1
ATOM 1769 C C . ARG B 1 25 ? -9.797 -4.582 -12.234 1 96.31 25 ARG B C 1
ATOM 1771 O O . ARG B 1 25 ? -8.711 -5.027 -11.852 1 96.31 25 ARG B O 1
ATOM 1778 N N . VAL B 1 26 ? -10.742 -5.301 -12.664 1 96.56 26 VAL B N 1
ATOM 1779 C CA . VAL B 1 26 ? -10.633 -6.758 -12.695 1 96.56 26 VAL B CA 1
ATOM 1780 C C . VAL B 1 26 ? -9.57 -7.176 -13.703 1 96.56 26 VAL B C 1
ATOM 1782 O O . VAL B 1 26 ? -8.773 -8.078 -13.438 1 96.56 26 VAL B O 1
ATOM 1785 N N . ALA B 1 27 ? -9.492 -6.512 -14.836 1 97.25 27 ALA B N 1
ATOM 1786 C CA . ALA B 1 27 ? -8.508 -6.824 -15.867 1 97.25 27 ALA B CA 1
ATOM 1787 C C . ALA B 1 27 ? -7.086 -6.594 -15.352 1 97.25 27 ALA B C 1
ATOM 1789 O O . ALA B 1 27 ? -6.203 -7.426 -15.555 1 97.25 27 ALA B O 1
ATOM 1790 N N . VAL B 1 28 ? -6.859 -5.48 -14.703 1 98 28 VAL B N 1
ATOM 1791 C CA . VAL B 1 28 ? -5.547 -5.16 -14.148 1 98 28 VAL B CA 1
ATOM 1792 C C . VAL B 1 28 ? -5.184 -6.164 -13.062 1 98 28 VAL B C 1
ATOM 1794 O O . VAL B 1 28 ? -4.059 -6.664 -13.023 1 98 28 VAL B O 1
ATOM 1797 N N . TRP B 1 29 ? -6.207 -6.449 -12.219 1 97.06 29 TRP B N 1
ATOM 1798 C CA . TRP B 1 29 ? -6.023 -7.43 -11.148 1 97.06 29 TRP B CA 1
ATOM 1799 C C . TRP B 1 29 ? -5.598 -8.781 -11.719 1 97.06 29 TRP B C 1
ATOM 1801 O O . TRP B 1 29 ? -4.641 -9.391 -11.242 1 97.06 29 TRP B O 1
ATOM 1811 N N . ARG B 1 30 ? -6.215 -9.195 -12.719 1 97.31 30 ARG B N 1
ATOM 1812 C CA . ARG B 1 30 ? -5.93 -10.492 -13.328 1 97.31 30 ARG B CA 1
ATOM 1813 C C . ARG B 1 30 ? -4.527 -10.531 -13.922 1 97.31 30 ARG B C 1
ATOM 1815 O O . ARG B 1 30 ? -3.824 -11.531 -13.812 1 97.31 30 ARG B O 1
ATOM 1822 N N . GLU B 1 31 ? -4.164 -9.445 -14.555 1 97.94 31 GLU B N 1
ATOM 1823 C CA . GLU B 1 31 ? -2.826 -9.367 -15.133 1 97.94 31 GLU B CA 1
ATOM 1824 C C . GLU B 1 31 ? -1.752 -9.461 -14.047 1 97.94 31 GLU B C 1
ATOM 1826 O O . GLU B 1 31 ? -0.779 -10.203 -14.203 1 97.94 31 GLU B O 1
ATOM 1831 N N . LEU B 1 32 ? -1.979 -8.781 -12.992 1 98.31 32 LEU B N 1
ATOM 1832 C CA . LEU B 1 32 ? -1.003 -8.766 -11.906 1 98.31 32 LEU B CA 1
ATOM 1833 C C . LEU B 1 32 ? -0.958 -10.117 -11.195 1 98.31 32 LEU B C 1
ATOM 1835 O O . LEU B 1 32 ? 0.117 -10.594 -10.828 1 98.31 32 LEU B O 1
ATOM 1839 N N . ARG B 1 33 ? -2.127 -10.719 -11.031 1 95.94 33 ARG B N 1
ATOM 1840 C CA . ARG B 1 33 ? -2.17 -12.062 -10.461 1 95.94 33 ARG B CA 1
ATOM 1841 C C . ARG B 1 33 ? -1.463 -13.062 -11.359 1 95.94 33 ARG B C 1
ATOM 1843 O O . ARG B 1 33 ? -0.717 -13.922 -10.883 1 95.94 33 ARG B O 1
ATOM 1850 N N . ARG B 1 34 ? -1.689 -12.914 -12.602 1 95.81 34 ARG B N 1
ATOM 1851 C CA . ARG B 1 34 ? -1.104 -13.82 -13.586 1 95.81 34 ARG B CA 1
ATOM 1852 C C . ARG B 1 34 ? 0.417 -13.812 -13.5 1 95.81 34 ARG B C 1
ATOM 1854 O O . ARG B 1 34 ? 1.05 -14.867 -13.547 1 95.81 34 ARG B O 1
ATOM 1861 N N . ILE B 1 35 ? 0.982 -12.695 -13.266 1 96.94 35 ILE B N 1
ATOM 1862 C CA . ILE B 1 35 ? 2.439 -12.625 -13.289 1 96.94 35 ILE B CA 1
ATOM 1863 C C . ILE B 1 35 ? 2.992 -12.898 -11.891 1 96.94 35 ILE B C 1
ATOM 1865 O O . ILE B 1 35 ? 4.211 -12.914 -11.688 1 96.94 35 ILE B O 1
ATOM 1869 N N . GLY B 1 36 ? 2.131 -13.07 -10.93 1 97.19 36 GLY B N 1
ATOM 1870 C CA . GLY B 1 36 ? 2.557 -13.414 -9.586 1 97.19 36 GLY B CA 1
ATOM 1871 C C . GLY B 1 36 ? 2.98 -12.203 -8.766 1 97.19 36 GLY B C 1
ATOM 1872 O O . GLY B 1 36 ? 3.822 -12.32 -7.871 1 97.19 36 GLY B O 1
ATOM 1873 N N . ALA B 1 37 ? 2.459 -11.023 -9.094 1 98.38 37 ALA B N 1
ATOM 1874 C CA . ALA B 1 37 ? 2.746 -9.844 -8.281 1 98.38 37 ALA B CA 1
ATOM 1875 C C . ALA B 1 37 ? 2.193 -10.008 -6.867 1 98.38 37 ALA B C 1
ATOM 1877 O O . ALA B 1 37 ? 1.124 -10.586 -6.676 1 98.38 37 ALA B O 1
ATOM 1878 N N . LEU B 1 38 ? 2.93 -9.531 -5.98 1 97.81 38 LEU B N 1
ATOM 1879 C CA . LEU B 1 38 ? 2.506 -9.539 -4.582 1 97.81 38 LEU B CA 1
ATOM 1880 C C . LEU B 1 38 ? 1.541 -8.391 -4.305 1 97.81 38 LEU B C 1
ATOM 1882 O O . LEU B 1 38 ? 1.884 -7.223 -4.504 1 97.81 38 LEU B O 1
ATOM 1886 N N . SER B 1 39 ? 0.371 -8.711 -3.891 1 97 39 SER B N 1
ATOM 1887 C CA . SER B 1 39 ? -0.57 -7.668 -3.49 1 97 39 SER B CA 1
ATOM 1888 C C . SER B 1 39 ? -0.247 -7.137 -2.098 1 97 39 SER B C 1
ATOM 1890 O O . SER B 1 39 ? -0.089 -7.914 -1.153 1 97 39 SER B O 1
ATOM 1892 N N . LEU B 1 40 ? -0.12 -5.875 -1.983 1 96.19 40 LEU B N 1
ATOM 1893 C CA . LEU B 1 40 ? 0.106 -5.25 -0.686 1 96.19 40 LEU B CA 1
ATOM 1894 C C . LEU B 1 40 ? -1.154 -4.543 -0.195 1 96.19 40 LEU B C 1
ATOM 1896 O O . LEU B 1 40 ? -1.133 -3.875 0.84 1 96.19 40 LEU B O 1
ATOM 1900 N N . GLY B 1 41 ? -2.182 -4.645 -0.984 1 89.25 41 GLY B N 1
ATOM 1901 C CA . GLY B 1 41 ? -3.465 -4.078 -0.605 1 89.25 41 GLY B CA 1
ATOM 1902 C C . GLY B 1 41 ? -3.748 -2.744 -1.269 1 89.25 41 GLY B C 1
ATOM 1903 O O . GLY B 1 41 ? -2.824 -1.987 -1.572 1 89.25 41 GLY B O 1
ATOM 1904 N N . GLN B 1 42 ? -5.066 -2.455 -1.595 1 88.38 42 GLN B N 1
ATOM 1905 C CA . GLN B 1 42 ? -5.633 -1.193 -2.057 1 88.38 42 GLN B CA 1
ATOM 1906 C C . GLN B 1 42 ? -4.902 -0.682 -3.295 1 88.38 42 GLN B C 1
ATOM 1908 O O . GLN B 1 42 ? -4.516 0.487 -3.355 1 88.38 42 GLN B O 1
ATOM 1913 N N . GLY B 1 43 ? -4.594 -1.521 -4.238 1 93.94 43 GLY B N 1
ATOM 1914 C CA . GLY B 1 43 ? -4.02 -1.102 -5.508 1 93.94 43 GLY B CA 1
ATOM 1915 C C . GLY B 1 43 ? -2.508 -0.99 -5.469 1 93.94 43 GLY B C 1
ATOM 1916 O O . GLY B 1 43 ? -1.895 -0.485 -6.41 1 93.94 43 GLY B O 1
ATOM 1917 N N . VAL B 1 44 ? -1.883 -1.416 -4.398 1 98 44 VAL B N 1
ATOM 1918 C CA . VAL B 1 44 ? -0.427 -1.45 -4.305 1 98 44 VAL B CA 1
ATOM 1919 C C . VAL B 1 44 ? 0.072 -2.875 -4.531 1 98 44 VAL B C 1
ATOM 1921 O O . VAL B 1 44 ? -0.448 -3.824 -3.941 1 98 44 VAL B O 1
ATOM 1924 N N . TRP B 1 45 ? 1.071 -2.998 -5.422 1 98.5 45 TRP B N 1
ATOM 1925 C CA . TRP B 1 45 ? 1.628 -4.293 -5.805 1 98.5 45 TRP B CA 1
ATOM 1926 C C . TRP B 1 45 ? 3.15 -4.234 -5.863 1 98.5 45 TRP B C 1
ATOM 1928 O O . TRP B 1 45 ? 3.73 -3.158 -6.039 1 98.5 45 TRP B O 1
ATOM 1938 N N . ALA B 1 46 ? 3.719 -5.383 -5.707 1 98.62 46 ALA B N 1
ATOM 1939 C CA . ALA B 1 46 ? 5.176 -5.434 -5.824 1 98.62 46 ALA B CA 1
ATOM 1940 C C . ALA B 1 46 ? 5.621 -6.672 -6.598 1 98.62 46 ALA B C 1
ATOM 1942 O O . ALA B 1 46 ? 5.02 -7.738 -6.469 1 98.62 46 ALA B O 1
ATOM 1943 N N . VAL B 1 47 ? 6.648 -6.547 -7.391 1 98.56 47 VAL B N 1
ATOM 1944 C CA . VAL B 1 47 ? 7.336 -7.637 -8.07 1 98.56 47 VAL B CA 1
ATOM 1945 C C . VAL B 1 47 ? 8.844 -7.422 -8.008 1 98.56 47 VAL B C 1
ATOM 1947 O O . VAL B 1 47 ? 9.312 -6.281 -7.984 1 98.56 47 VAL B O 1
ATOM 1950 N N . PRO B 1 48 ? 9.578 -8.547 -7.922 1 98.25 48 PRO B N 1
ATOM 1951 C CA . PRO B 1 48 ? 11.016 -8.352 -8.109 1 98.25 48 PRO B CA 1
ATOM 1952 C C . PRO B 1 48 ? 11.352 -7.668 -9.43 1 98.25 48 PRO B C 1
ATOM 1954 O O . PRO B 1 48 ? 10.688 -7.914 -10.445 1 98.25 48 PRO B O 1
ATOM 1957 N N . ASP B 1 49 ? 12.312 -6.824 -9.422 1 97.94 49 ASP B N 1
ATOM 1958 C CA . ASP B 1 49 ? 12.766 -6.16 -10.641 1 97.94 49 ASP B CA 1
ATOM 1959 C C . ASP B 1 49 ? 13.602 -7.105 -11.5 1 97.94 49 ASP B C 1
ATOM 1961 O O . ASP B 1 49 ? 14.836 -7.012 -11.516 1 97.94 49 ASP B O 1
ATOM 1965 N N . LEU B 1 50 ? 12.969 -7.973 -12.172 1 97.44 50 LEU B N 1
ATOM 1966 C CA . LEU B 1 50 ? 13.594 -8.977 -13.023 1 97.44 50 LEU B CA 1
ATOM 1967 C C . LEU B 1 50 ? 12.891 -9.07 -14.375 1 97.44 50 LEU B C 1
ATOM 1969 O O . LEU B 1 50 ? 11.688 -8.812 -14.469 1 97.44 50 LEU B O 1
ATOM 1973 N N . PRO B 1 51 ? 13.539 -9.484 -15.367 1 96.88 51 PRO B N 1
ATOM 1974 C CA . PRO B 1 51 ? 13 -9.516 -16.734 1 96.88 51 PRO B CA 1
ATOM 1975 C C . PRO B 1 51 ? 11.727 -10.352 -16.844 1 96.88 51 PRO B C 1
ATOM 1977 O O . PRO B 1 51 ? 10.836 -10.016 -17.625 1 96.88 51 PRO B O 1
ATOM 1980 N N . VAL B 1 52 ? 11.594 -11.336 -16.094 1 96.62 52 VAL B N 1
ATOM 1981 C CA . VAL B 1 52 ? 10.477 -12.273 -16.219 1 96.62 52 VAL B CA 1
ATOM 1982 C C . VAL B 1 52 ? 9.164 -11.555 -15.906 1 96.62 52 VAL B C 1
ATOM 1984 O O . VAL B 1 52 ? 8.102 -11.953 -16.391 1 96.62 52 VAL B O 1
ATOM 1987 N N . PHE B 1 53 ? 9.266 -10.453 -15.188 1 97.94 53 PHE B N 1
ATOM 1988 C CA . PHE B 1 53 ? 8.062 -9.75 -14.766 1 97.94 53 PHE B CA 1
ATOM 1989 C C . PHE B 1 53 ? 7.797 -8.539 -15.648 1 97.94 53 PHE B C 1
ATOM 1991 O O . PHE B 1 53 ? 6.699 -7.977 -15.625 1 97.94 53 PHE B O 1
ATOM 1998 N N . ALA B 1 54 ? 8.719 -8.102 -16.391 1 97.62 54 ALA B N 1
ATOM 1999 C CA . ALA B 1 54 ? 8.734 -6.801 -17.047 1 97.62 54 ALA B CA 1
ATOM 2000 C C . ALA B 1 54 ? 7.555 -6.656 -18 1 97.62 54 ALA B C 1
ATOM 2002 O O . ALA B 1 54 ? 6.871 -5.629 -18 1 97.62 54 ALA B O 1
ATOM 2003 N N . THR B 1 55 ? 7.352 -7.684 -18.812 1 97.75 55 THR B N 1
ATOM 2004 C CA . THR B 1 55 ? 6.277 -7.613 -19.797 1 97.75 55 THR B CA 1
ATOM 2005 C C . THR B 1 55 ? 4.918 -7.48 -19.109 1 97.75 55 THR B C 1
ATOM 2007 O O . THR B 1 55 ? 4.094 -6.656 -19.5 1 97.75 55 THR B O 1
ATOM 2010 N N . GLY B 1 56 ? 4.672 -8.258 -18.062 1 98 56 GLY B N 1
ATOM 2011 C CA . GLY B 1 56 ? 3.418 -8.195 -17.328 1 98 56 GLY B CA 1
ATOM 2012 C C . GLY B 1 56 ? 3.215 -6.879 -16.609 1 98 56 GLY B C 1
ATOM 2013 O O . GLY B 1 56 ? 2.102 -6.352 -16.578 1 98 56 GLY B O 1
ATOM 2014 N N . VAL B 1 57 ? 4.242 -6.371 -16.047 1 98.38 57 VAL B N 1
ATOM 2015 C CA . VAL B 1 57 ? 4.188 -5.074 -15.375 1 98.38 57 VAL B CA 1
ATOM 2016 C C . VAL B 1 57 ? 3.797 -3.99 -16.375 1 98.38 57 VAL B C 1
ATOM 2018 O O . VAL B 1 57 ? 2.908 -3.178 -16.109 1 98.38 57 VAL B O 1
ATOM 2021 N N . HIS B 1 58 ? 4.418 -4 -17.5 1 98.12 58 HIS B N 1
ATOM 2022 C CA . HIS B 1 58 ? 4.117 -3.025 -18.547 1 98.12 58 HIS B CA 1
ATOM 2023 C C . HIS B 1 58 ? 2.66 -3.125 -18.984 1 98.12 58 HIS B C 1
ATOM 2025 O O . HIS B 1 58 ? 1.985 -2.105 -19.156 1 98.12 58 HIS B O 1
ATOM 2031 N N . ARG B 1 59 ? 2.225 -4.312 -19.188 1 98.25 59 ARG B N 1
ATOM 2032 C CA . ARG B 1 59 ? 0.843 -4.527 -19.609 1 98.25 59 ARG B CA 1
ATOM 2033 C C . ARG B 1 59 ? -0.131 -3.99 -18.562 1 98.25 59 ARG B C 1
ATOM 2035 O O . ARG B 1 59 ? -1.126 -3.348 -18.906 1 98.25 59 ARG B O 1
ATOM 2042 N N . ALA B 1 60 ? 0.131 -4.254 -17.297 1 98.25 60 ALA B N 1
ATOM 2043 C CA . ALA B 1 60 ? -0.729 -3.768 -16.219 1 98.25 60 ALA B CA 1
ATOM 2044 C C . ALA B 1 60 ? -0.781 -2.242 -16.203 1 98.25 60 ALA B C 1
ATOM 2046 O O . ALA B 1 60 ? -1.85 -1.653 -16.031 1 98.25 60 ALA B O 1
ATOM 2047 N N . LEU B 1 61 ? 0.352 -1.628 -16.391 1 97.94 61 LEU B N 1
ATOM 2048 C CA . LEU B 1 61 ? 0.43 -0.172 -16.438 1 97.94 61 LEU B CA 1
ATOM 2049 C C . LEU B 1 61 ? -0.361 0.382 -17.609 1 97.94 61 LEU B C 1
ATOM 2051 O O . LEU B 1 61 ? -1.109 1.351 -17.469 1 97.94 61 LEU B O 1
ATOM 2055 N N . GLU B 1 62 ? -0.229 -0.266 -18.734 1 97.38 62 GLU B N 1
ATOM 2056 C CA . GLU B 1 62 ? -0.949 0.15 -19.938 1 97.38 62 GLU B CA 1
ATOM 2057 C C . GLU B 1 62 ? -2.457 0.014 -19.75 1 97.38 62 GLU B C 1
ATOM 2059 O O . GLU B 1 62 ? -3.219 0.905 -20.125 1 97.38 62 GLU B O 1
ATOM 2064 N N . LEU B 1 63 ? -2.838 -1.103 -19.219 1 97.69 63 LEU B N 1
ATOM 2065 C CA . LEU B 1 63 ? -4.254 -1.331 -18.953 1 97.69 63 LEU B CA 1
ATOM 2066 C C . LEU B 1 63 ? -4.82 -0.253 -18.031 1 97.69 63 LEU B C 1
ATOM 2068 O O . LEU B 1 63 ? -5.926 0.245 -18.266 1 97.69 63 LEU B O 1
ATOM 2072 N N . THR B 1 64 ? -4.059 0.127 -17 1 97.88 64 THR B N 1
ATOM 2073 C CA . THR B 1 64 ? -4.496 1.143 -16.047 1 97.88 64 THR B CA 1
ATOM 2074 C C . THR B 1 64 ? -4.668 2.492 -16.734 1 97.88 64 THR B C 1
ATOM 2076 O O . THR B 1 64 ? -5.695 3.154 -16.578 1 97.88 64 THR B O 1
ATOM 2079 N N . GLU B 1 65 ? -3.74 2.867 -17.516 1 95.62 65 GLU B N 1
ATOM 2080 C CA . GLU B 1 65 ? -3.77 4.16 -18.188 1 95.62 65 GLU B CA 1
ATOM 2081 C C . GLU B 1 65 ? -4.891 4.211 -19.219 1 95.62 65 GLU B C 1
ATOM 2083 O O . GLU B 1 65 ? -5.57 5.23 -19.359 1 95.62 65 GLU B O 1
ATOM 2088 N N . LYS B 1 66 ? -5.145 3.143 -19.938 1 95.62 66 LYS B N 1
ATOM 2089 C CA . LYS B 1 66 ? -6.191 3.059 -20.938 1 95.62 66 LYS B CA 1
ATOM 2090 C C . LYS B 1 66 ? -7.578 3.162 -20.312 1 95.62 66 LYS B C 1
ATOM 2092 O O . LYS B 1 66 ? -8.555 3.492 -21 1 95.62 66 LYS B O 1
ATOM 2097 N N . SER B 1 67 ? -7.664 2.912 -19.078 1 95.56 67 SER B N 1
ATOM 2098 C CA . SER B 1 67 ? -8.938 2.92 -18.375 1 95.56 67 SER B CA 1
ATOM 2099 C C . SER B 1 67 ? -9.117 4.199 -17.562 1 95.56 67 SER B C 1
ATOM 2101 O O . SER B 1 67 ? -9.844 4.211 -16.562 1 95.56 67 SER B O 1
ATOM 2103 N N . ASP B 1 68 ? -8.352 5.184 -17.828 1 94.56 68 ASP B N 1
ATOM 2104 C CA . ASP B 1 68 ? -8.414 6.496 -17.188 1 94.56 68 ASP B CA 1
ATOM 2105 C C . ASP B 1 68 ? -7.98 6.422 -15.727 1 94.56 68 ASP B C 1
ATOM 2107 O O . ASP B 1 68 ? -8.484 7.168 -14.891 1 94.56 68 ASP B O 1
ATOM 2111 N N . GLY B 1 69 ? -7.23 5.367 -15.484 1 96.62 69 GLY B N 1
ATOM 2112 C CA . GLY B 1 69 ? -6.66 5.246 -14.148 1 96.62 69 GLY B CA 1
ATOM 2113 C C . GLY B 1 69 ? -5.32 5.941 -14.008 1 96.62 69 GLY B C 1
ATOM 2114 O O . GLY B 1 69 ? -4.812 6.523 -14.969 1 96.62 69 GLY B O 1
ATOM 2115 N N . GLU B 1 70 ? -4.816 6.027 -12.797 1 95.94 70 GLU B N 1
ATOM 2116 C CA . GLU B 1 70 ? -3.494 6.555 -12.469 1 95.94 70 GLU B CA 1
ATOM 2117 C C . GLU B 1 70 ? -2.559 5.445 -12 1 95.94 70 GLU B C 1
ATOM 2119 O O . GLU B 1 70 ? -2.965 4.57 -11.227 1 95.94 70 GLU B O 1
ATOM 2124 N N . ALA B 1 71 ? -1.368 5.484 -12.617 1 97.75 71 ALA B N 1
ATOM 2125 C CA . ALA B 1 71 ? -0.363 4.488 -12.242 1 97.75 71 ALA B CA 1
ATOM 2126 C C . ALA B 1 71 ? 0.969 5.156 -11.914 1 97.75 71 ALA B C 1
ATOM 2128 O O . ALA B 1 71 ? 1.411 6.062 -12.625 1 97.75 71 ALA B O 1
ATOM 2129 N N . ILE B 1 72 ? 1.545 4.73 -10.812 1 97.94 72 ILE B N 1
ATOM 2130 C CA . ILE B 1 72 ? 2.887 5.152 -10.43 1 97.94 72 ILE B CA 1
ATOM 2131 C C . ILE B 1 72 ? 3.762 3.926 -10.18 1 97.94 72 ILE B C 1
ATOM 2133 O O . ILE B 1 72 ? 3.359 3 -9.469 1 97.94 72 ILE B O 1
ATOM 2137 N N . SER B 1 73 ? 4.91 3.924 -10.812 1 98.62 73 SER B N 1
ATOM 2138 C CA . SER B 1 73 ? 5.895 2.865 -10.617 1 98.62 73 SER B CA 1
ATOM 2139 C C . SER B 1 73 ? 7.09 3.363 -9.812 1 98.62 73 SER B C 1
ATOM 2141 O O . SER B 1 73 ? 7.672 4.402 -10.133 1 98.62 73 SER B O 1
ATOM 2143 N N . LEU B 1 74 ? 7.422 2.607 -8.727 1 98.62 74 LEU B N 1
ATOM 2144 C CA . LEU B 1 74 ? 8.578 2.932 -7.902 1 98.62 74 LEU B CA 1
ATOM 2145 C C . LEU B 1 74 ? 9.617 1.817 -7.957 1 98.62 74 LEU B C 1
ATOM 2147 O O . LEU B 1 74 ? 9.266 0.636 -7.977 1 98.62 74 LEU B O 1
ATOM 2151 N N . GLN B 1 75 ? 10.859 2.197 -8.008 1 98.56 75 GLN B N 1
ATOM 2152 C CA . GLN B 1 75 ? 11.953 1.274 -7.738 1 98.56 75 GLN B CA 1
ATOM 2153 C C . GLN B 1 75 ? 12.297 1.248 -6.254 1 98.56 75 GLN B C 1
ATOM 2155 O O . GLN B 1 75 ? 12.469 2.299 -5.633 1 98.56 75 GLN B O 1
ATOM 2160 N N . ALA B 1 76 ? 12.398 0.024 -5.703 1 98.62 76 ALA B N 1
ATOM 2161 C CA . ALA B 1 76 ? 12.547 -0.032 -4.25 1 98.62 76 ALA B CA 1
ATOM 2162 C C . ALA B 1 76 ? 13.539 -1.11 -3.842 1 98.62 76 ALA B C 1
ATOM 2164 O O . ALA B 1 76 ? 13.758 -2.078 -4.574 1 98.62 76 ALA B O 1
ATOM 2165 N N . VAL B 1 77 ? 14.203 -0.95 -2.703 1 98.44 77 VAL B N 1
ATOM 2166 C CA . VAL B 1 77 ? 15.062 -1.917 -2.031 1 98.44 77 VAL B CA 1
ATOM 2167 C C . VAL B 1 77 ? 14.805 -1.881 -0.527 1 98.44 77 VAL B C 1
ATOM 2169 O O . VAL B 1 77 ? 14.344 -0.869 0.006 1 98.44 77 VAL B O 1
ATOM 2172 N N . GLY B 1 78 ? 15.07 -3.012 0.092 1 98.44 78 GLY B N 1
ATOM 2173 C CA . GLY B 1 78 ? 15 -2.973 1.544 1 98.44 78 GLY B CA 1
ATOM 2174 C C . GLY B 1 78 ? 15.898 -1.914 2.158 1 98.44 78 GLY B C 1
ATOM 2175 O O . GLY B 1 78 ? 17.031 -1.714 1.709 1 98.44 78 GLY B O 1
ATOM 2176 N N . SER B 1 79 ? 15.359 -1.236 3.158 1 97.44 79 SER B N 1
ATOM 2177 C CA . SER B 1 79 ? 16.125 -0.174 3.797 1 97.44 79 SER B CA 1
ATOM 2178 C C . SER B 1 79 ? 17.328 -0.737 4.559 1 97.44 79 SER B C 1
ATOM 2180 O O . SER B 1 79 ? 18.281 -0.014 4.855 1 97.44 79 SER B O 1
ATOM 2182 N N . SER B 1 80 ? 17.219 -1.943 5 1 96.44 80 SER B N 1
ATOM 2183 C CA . SER B 1 80 ? 18.281 -2.701 5.664 1 96.44 80 SER B CA 1
ATOM 2184 C C . SER B 1 80 ? 18.328 -4.141 5.168 1 96.44 80 SER B C 1
ATOM 2186 O O . SER B 1 80 ? 17.391 -4.602 4.492 1 96.44 80 SER B O 1
ATOM 2188 N N . PRO B 1 81 ? 19.375 -4.844 5.426 1 96.81 81 PRO B N 1
ATOM 2189 C CA . PRO B 1 81 ? 19.406 -6.266 5.07 1 96.81 81 PRO B CA 1
ATOM 2190 C C . PRO B 1 81 ? 18.234 -7.043 5.664 1 96.81 81 PRO B C 1
ATOM 2192 O O . PRO B 1 81 ? 17.688 -7.938 5.008 1 96.81 81 PRO B O 1
ATOM 2195 N N . ALA B 1 82 ? 17.906 -6.664 6.883 1 96.5 82 ALA B N 1
ATOM 2196 C CA . ALA B 1 82 ? 16.766 -7.324 7.52 1 96.5 82 ALA B CA 1
ATOM 2197 C C . ALA B 1 82 ? 15.469 -7.035 6.77 1 96.5 82 ALA B C 1
ATOM 2199 O O . ALA B 1 82 ? 14.656 -7.934 6.551 1 96.5 82 ALA B O 1
ATOM 2200 N N . ASP B 1 83 ? 15.328 -5.805 6.371 1 97.69 83 ASP B N 1
ATOM 2201 C CA . ASP B 1 83 ? 14.148 -5.426 5.598 1 97.69 83 ASP B CA 1
ATOM 2202 C C . ASP B 1 83 ? 14.117 -6.145 4.25 1 97.69 83 ASP B C 1
ATOM 2204 O O . ASP B 1 83 ? 13.062 -6.625 3.82 1 97.69 83 ASP B O 1
ATOM 2208 N N . ALA B 1 84 ? 15.234 -6.223 3.627 1 98 84 ALA B N 1
ATOM 2209 C CA . ALA B 1 84 ? 15.352 -6.914 2.346 1 98 84 ALA B CA 1
ATOM 2210 C C . ALA B 1 84 ? 14.953 -8.383 2.48 1 98 84 ALA B C 1
ATOM 2212 O O . ALA B 1 84 ? 14.188 -8.898 1.666 1 98 84 ALA B O 1
ATOM 2213 N N . ALA B 1 85 ? 15.461 -8.984 3.471 1 97.25 85 ALA B N 1
ATOM 2214 C CA . ALA B 1 85 ? 15.172 -10.398 3.707 1 97.25 85 ALA B CA 1
ATOM 2215 C C . ALA B 1 85 ? 13.688 -10.617 4.012 1 97.25 85 ALA B C 1
ATOM 2217 O O . ALA B 1 85 ? 13.078 -11.555 3.508 1 97.25 85 ALA B O 1
ATOM 2218 N N . ARG B 1 86 ? 13.141 -9.734 4.785 1 97 86 ARG B N 1
ATOM 2219 C CA . ARG B 1 86 ? 11.734 -9.859 5.156 1 97 86 ARG B CA 1
ATOM 2220 C C . ARG B 1 86 ? 10.828 -9.68 3.943 1 97 86 ARG B C 1
ATOM 2222 O O . ARG B 1 86 ? 9.836 -10.398 3.787 1 97 86 ARG B O 1
ATOM 2229 N N . PHE B 1 87 ? 11.203 -8.742 3.146 1 98.06 87 PHE B N 1
ATOM 2230 C CA . PHE B 1 87 ? 10.367 -8.492 1.979 1 98.06 87 PHE B CA 1
ATOM 2231 C C . PHE B 1 87 ? 10.445 -9.656 0.996 1 98.06 87 PHE B C 1
ATOM 2233 O O . PHE B 1 87 ? 9.438 -10.062 0.417 1 98.06 87 PHE B O 1
ATOM 2240 N N . GLN B 1 88 ? 11.594 -10.156 0.818 1 97.81 88 GLN B N 1
ATOM 2241 C CA . GLN B 1 88 ? 11.758 -11.352 0.001 1 97.81 88 GLN B CA 1
ATOM 2242 C C . G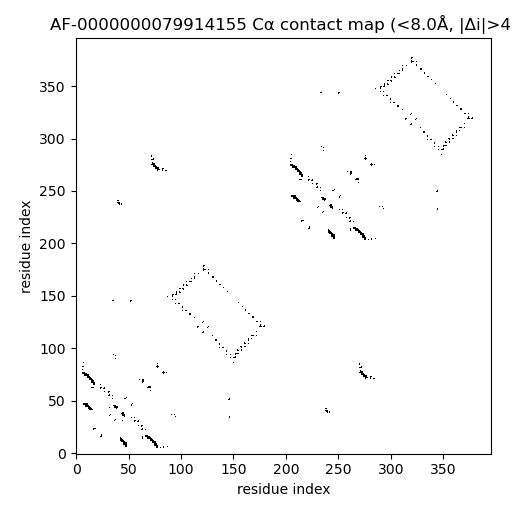LN B 1 88 ? 10.945 -12.516 0.556 1 97.81 88 GLN B C 1
ATOM 2244 O O . GLN B 1 88 ? 10.305 -13.25 -0.201 1 97.81 88 GLN B O 1
ATOM 2249 N N . ALA B 1 89 ? 11 -12.656 1.838 1 97 89 ALA B N 1
ATOM 2250 C CA . ALA B 1 89 ? 10.242 -13.734 2.484 1 97 89 ALA B CA 1
ATOM 2251 C C . ALA B 1 89 ? 8.742 -13.562 2.268 1 97 89 ALA B C 1
ATOM 2253 O O . ALA B 1 89 ? 8.023 -14.539 2.094 1 97 89 ALA B O 1
ATOM 2254 N N . MET B 1 90 ? 8.344 -12.352 2.303 1 96.81 90 MET B N 1
ATOM 2255 C CA . MET B 1 90 ? 6.93 -12.062 2.059 1 96.81 90 MET B CA 1
ATOM 2256 C C . MET B 1 90 ? 6.516 -12.508 0.662 1 96.81 90 MET B C 1
ATOM 2258 O O . MET B 1 90 ? 5.465 -13.125 0.49 1 96.81 90 MET B O 1
ATOM 2262 N N . PHE B 1 91 ? 7.301 -12.258 -0.336 1 97.56 91 PHE B N 1
ATOM 2263 C CA . PHE B 1 91 ? 7.043 -12.688 -1.706 1 97.56 91 PHE B CA 1
ATOM 2264 C C . PHE B 1 91 ? 7.062 -14.203 -1.812 1 97.56 91 PHE B C 1
ATOM 2266 O O . PHE B 1 91 ? 6.172 -14.805 -2.418 1 97.56 91 PHE B O 1
ATOM 2273 N N . THR B 1 92 ? 8.055 -14.781 -1.166 1 97.12 92 THR B N 1
ATOM 2274 C CA . THR B 1 92 ? 8.234 -16.234 -1.217 1 97.12 92 THR B CA 1
ATOM 2275 C C . THR B 1 92 ? 7.062 -16.953 -0.559 1 97.12 92 THR B C 1
ATOM 2277 O O . THR B 1 92 ? 6.652 -18.016 -1.012 1 97.12 92 THR B O 1
ATOM 2280 N N . ALA B 1 93 ? 6.551 -16.344 0.474 1 96.62 93 ALA B N 1
ATOM 2281 C CA . ALA B 1 93 ? 5.391 -16.938 1.142 1 96.62 93 ALA B CA 1
ATOM 2282 C C . ALA B 1 93 ? 4.195 -17.016 0.199 1 96.62 93 ALA B C 1
ATOM 2284 O O . ALA B 1 93 ? 3.451 -18 0.204 1 96.62 93 ALA B O 1
ATOM 2285 N N . ALA B 1 94 ? 4.023 -15.992 -0.57 1 96.06 94 ALA B N 1
ATOM 2286 C CA . ALA B 1 94 ? 2.936 -15.992 -1.547 1 96.06 94 ALA B CA 1
ATOM 2287 C C . ALA B 1 94 ? 3.143 -17.078 -2.594 1 96.06 94 ALA B C 1
ATOM 2289 O O . ALA B 1 94 ? 2.188 -17.75 -3 1 96.06 94 ALA B O 1
ATOM 2290 N N . ARG B 1 95 ? 4.375 -17.312 -3.029 1 96.81 95 ARG B N 1
ATOM 2291 C CA . ARG B 1 95 ? 4.703 -18.391 -3.953 1 96.81 95 ARG B CA 1
ATOM 2292 C C . ARG B 1 95 ? 4.43 -19.75 -3.322 1 96.81 95 ARG B C 1
ATOM 2294 O O . ARG B 1 95 ? 3.955 -20.672 -3.994 1 96.81 95 ARG B O 1
ATOM 2301 N N . GLN B 1 96 ? 4.688 -19.812 -2.105 1 97.5 96 GLN B N 1
ATOM 2302 C CA . GLN B 1 96 ? 4.453 -21.062 -1.395 1 97.5 96 GLN B CA 1
ATOM 2303 C C . GLN B 1 96 ? 2.98 -21.469 -1.451 1 97.5 96 GLN B C 1
ATOM 2305 O O . GLN B 1 96 ? 2.656 -22.641 -1.622 1 97.5 96 GLN B O 1
ATOM 2310 N N . ASP B 1 97 ? 2.135 -20.5 -1.283 1 96.88 97 ASP B N 1
ATOM 2311 C CA . ASP B 1 97 ? 0.7 -20.734 -1.387 1 96.88 97 ASP B CA 1
ATOM 2312 C C . ASP B 1 97 ? 0.331 -21.266 -2.773 1 96.88 97 ASP B C 1
ATOM 2314 O O . ASP B 1 97 ? -0.481 -22.188 -2.9 1 96.88 97 ASP B O 1
ATOM 2318 N N . ASP B 1 98 ? 0.926 -20.734 -3.805 1 97.06 98 ASP B N 1
ATOM 2319 C CA . ASP B 1 98 ? 0.678 -21.141 -5.184 1 97.06 98 ASP B CA 1
ATOM 2320 C C . ASP B 1 98 ? 1.088 -22.594 -5.406 1 97.06 98 ASP B C 1
ATOM 2322 O O . ASP B 1 98 ? 0.335 -23.375 -5.992 1 97.06 98 ASP B O 1
ATOM 2326 N N . TRP B 1 99 ? 2.234 -22.906 -4.902 1 98.12 99 TRP B N 1
ATOM 2327 C CA . TRP B 1 99 ? 2.729 -24.266 -5.043 1 98.12 99 TRP B CA 1
ATOM 2328 C C . TRP B 1 99 ? 1.845 -25.25 -4.285 1 98.12 99 TRP B C 1
ATOM 2330 O O . TRP B 1 99 ? 1.567 -26.359 -4.77 1 98.12 99 TRP B O 1
ATOM 2340 N N . SER B 1 100 ? 1.445 -24.859 -3.104 1 98.5 100 SER B N 1
ATOM 2341 C CA . SER B 1 100 ? 0.568 -25.703 -2.307 1 98.5 100 SER B CA 1
ATOM 2342 C C . SER B 1 100 ? -0.731 -26.016 -3.045 1 98.5 100 SER B C 1
ATOM 2344 O O . SER B 1 100 ? -1.258 -27.125 -2.957 1 98.5 100 SER B O 1
ATOM 2346 N N . GLU B 1 101 ? -1.208 -25.031 -3.742 1 98.12 101 GLU B N 1
ATOM 2347 C CA . GLU B 1 101 ? -2.418 -25.234 -4.531 1 98.12 101 GLU B CA 1
ATOM 2348 C C . GLU B 1 101 ? -2.178 -26.25 -5.656 1 98.12 101 GLU B C 1
ATOM 2350 O O . GLU B 1 101 ? -3.031 -27.094 -5.934 1 98.12 101 GLU B O 1
ATOM 2355 N N . LEU B 1 102 ? -1.038 -26.125 -6.324 1 98.62 102 LEU B N 1
ATOM 2356 C CA . LEU B 1 102 ? -0.704 -27.094 -7.367 1 98.62 102 LEU B CA 1
ATOM 2357 C C . LEU B 1 102 ? -0.609 -28.5 -6.797 1 98.62 102 LEU B C 1
ATOM 2359 O O . LEU B 1 102 ? -1.109 -29.453 -7.402 1 98.62 102 LEU B O 1
ATOM 2363 N N . ILE B 1 103 ? -0 -28.625 -5.609 1 98.75 103 ILE B N 1
ATOM 2364 C CA . ILE B 1 103 ? 0.139 -29.922 -4.953 1 98.75 103 ILE B CA 1
ATOM 2365 C C . ILE B 1 103 ? -1.242 -30.5 -4.672 1 98.75 103 ILE B C 1
ATOM 2367 O O . ILE B 1 103 ? -1.489 -31.688 -4.941 1 98.75 103 ILE B O 1
ATOM 2371 N N . ALA B 1 104 ? -2.119 -29.672 -4.164 1 98.75 104 ALA B N 1
ATOM 2372 C CA . ALA B 1 104 ? -3.484 -30.109 -3.887 1 98.75 104 ALA B CA 1
ATOM 2373 C C . ALA B 1 104 ? -4.18 -30.578 -5.164 1 98.75 104 ALA B C 1
ATOM 2375 O O . ALA B 1 104 ? -4.867 -31.594 -5.164 1 98.75 104 ALA B O 1
ATOM 2376 N N . ASP B 1 105 ? -3.971 -29.859 -6.23 1 98.62 105 ASP B N 1
ATOM 2377 C CA . ASP B 1 105 ? -4.625 -30.203 -7.492 1 98.62 105 ASP B CA 1
ATOM 2378 C C . ASP B 1 105 ? -4.043 -31.484 -8.078 1 98.62 105 ASP B C 1
ATOM 2380 O O . ASP B 1 105 ? -4.758 -32.25 -8.719 1 98.62 105 ASP B O 1
ATOM 2384 N N . CYS B 1 106 ? -2.795 -31.688 -7.902 1 98.81 106 CYS B N 1
ATOM 2385 C CA . CYS B 1 106 ? -2.213 -32.969 -8.273 1 98.81 106 CYS B CA 1
ATOM 2386 C C . CYS B 1 106 ? -2.885 -34.125 -7.523 1 98.81 106 CYS B C 1
ATOM 2388 O O . CYS B 1 106 ? -3.166 -35.156 -8.102 1 98.81 106 CYS B O 1
ATOM 2390 N N . GLY B 1 107 ? -3.121 -33.844 -6.234 1 98.62 107 GLY B N 1
ATOM 2391 C CA . GLY B 1 107 ? -3.828 -34.844 -5.441 1 98.62 107 GLY B CA 1
ATOM 2392 C C . GLY B 1 107 ? -5.219 -35.156 -5.969 1 98.62 107 GLY B C 1
ATOM 2393 O O . GLY B 1 107 ? -5.621 -36.312 -6.031 1 98.62 107 GLY B O 1
ATOM 2394 N N . LYS B 1 108 ? -5.977 -34.188 -6.32 1 98.69 108 LYS B N 1
ATOM 2395 C CA . LYS B 1 108 ? -7.297 -34.375 -6.906 1 98.69 108 LYS B CA 1
ATOM 2396 C C . LYS B 1 108 ? -7.219 -35.156 -8.203 1 98.69 108 LYS B C 1
ATOM 2398 O O . LYS B 1 108 ? -8.07 -36 -8.469 1 98.69 108 LYS B O 1
ATOM 2403 N N . TYR B 1 109 ? -6.254 -34.812 -9.031 1 98.75 109 TYR B N 1
ATOM 2404 C CA . TYR B 1 109 ? -6.039 -35.5 -10.297 1 98.75 109 TYR B CA 1
ATOM 2405 C C . TYR B 1 109 ? -5.805 -37 -10.07 1 98.75 109 TYR B C 1
ATOM 2407 O O . TYR B 1 109 ? -6.395 -37.844 -10.758 1 98.75 109 TYR B O 1
ATOM 2415 N N . GLU B 1 110 ? -4.949 -37.312 -9.102 1 98.25 110 GLU B N 1
ATOM 2416 C CA . GLU B 1 110 ? -4.66 -38.719 -8.758 1 98.25 110 GLU B CA 1
ATOM 2417 C C . GLU B 1 110 ? -5.922 -39.438 -8.305 1 98.25 110 GLU B C 1
ATOM 2419 O O . GLU B 1 110 ? -6.168 -40.562 -8.703 1 98.25 110 GLU B O 1
ATOM 2424 N N . ALA B 1 111 ? -6.66 -38.75 -7.492 1 98.31 111 ALA B N 1
ATOM 2425 C CA . ALA B 1 111 ? -7.895 -39.344 -6.984 1 98.31 111 ALA B CA 1
ATOM 2426 C C . ALA B 1 111 ? -8.875 -39.625 -8.117 1 98.31 111 ALA B C 1
ATOM 2428 O O . ALA B 1 111 ? -9.586 -40.625 -8.094 1 98.31 111 ALA B O 1
ATOM 2429 N N . GLU B 1 112 ? -8.875 -38.719 -9.055 1 98.06 112 GLU B N 1
ATOM 2430 C CA . GLU B 1 112 ? -9.75 -38.906 -10.211 1 98.06 112 GLU B CA 1
ATOM 2431 C C . GLU B 1 112 ? -9.32 -40.125 -11.039 1 98.06 112 GLU B C 1
ATOM 2433 O O . GLU B 1 112 ? -10.164 -40.906 -11.461 1 98.06 112 GLU B O 1
ATOM 2438 N N . LEU B 1 1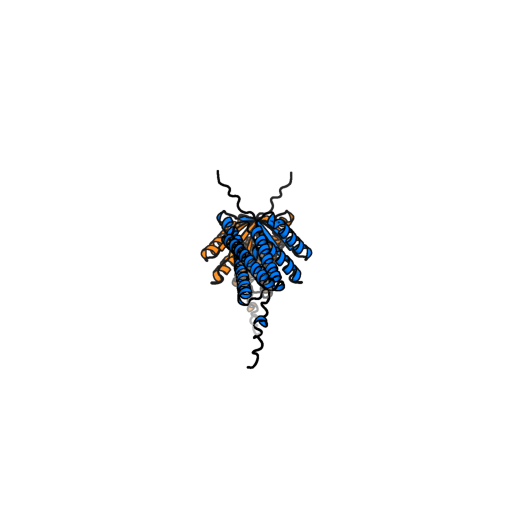13 ? -8.078 -40.312 -11.266 1 97.94 113 LEU B N 1
ATOM 2439 C CA . LEU B 1 113 ? -7.582 -41.469 -11.984 1 97.94 113 LEU B CA 1
ATOM 2440 C C . LEU B 1 113 ? -7.93 -42.75 -11.25 1 97.94 113 LEU B C 1
ATOM 2442 O O . LEU B 1 113 ? -8.344 -43.75 -11.867 1 97.94 113 LEU B O 1
ATOM 2446 N N . ASP B 1 114 ? -7.777 -42.688 -9.914 1 97.62 114 ASP B N 1
ATOM 2447 C CA . ASP B 1 114 ? -8.109 -43.844 -9.094 1 97.62 114 ASP B CA 1
ATOM 2448 C C . ASP B 1 114 ? -9.586 -44.219 -9.25 1 97.62 114 ASP B C 1
ATOM 2450 O O . ASP B 1 114 ? -9.922 -45.406 -9.328 1 97.62 114 ASP B O 1
ATOM 2454 N N . LYS B 1 115 ? -10.344 -43.25 -9.258 1 97.75 115 LYS B N 1
ATOM 2455 C CA . LYS B 1 115 ? -11.773 -43.469 -9.422 1 97.75 115 LYS B CA 1
ATOM 2456 C C . LYS B 1 115 ? -12.086 -44.094 -10.781 1 97.75 115 LYS B C 1
ATOM 2458 O O . LYS B 1 115 ? -12.867 -45.031 -10.875 1 97.75 115 LYS B O 1
ATOM 2463 N N . GLU B 1 116 ? -11.445 -43.5 -11.859 1 97.06 116 GLU B N 1
ATOM 2464 C CA . GLU B 1 116 ? -11.656 -44.062 -13.203 1 97.06 116 GLU B CA 1
ATOM 2465 C C . GLU B 1 116 ? -11.219 -45.5 -13.281 1 97.06 116 GLU B C 1
ATOM 2467 O O . GLU B 1 116 ? -11.875 -46.312 -13.938 1 97.06 116 GLU B O 1
ATOM 2472 N N . ILE B 1 117 ? -10.141 -45.812 -12.586 1 96.44 117 ILE B N 1
ATOM 2473 C CA . ILE B 1 117 ? -9.602 -47.156 -12.609 1 96.44 117 ILE B CA 1
ATOM 2474 C C . ILE B 1 117 ? -10.516 -48.094 -11.82 1 96.44 117 ILE B C 1
ATOM 2476 O O . ILE B 1 117 ? -10.852 -49.188 -12.281 1 96.44 117 ILE B O 1
ATOM 2480 N N . ARG B 1 118 ? -10.945 -47.625 -10.664 1 96.75 118 ARG B N 1
ATOM 2481 C CA . ARG B 1 118 ? -11.812 -48.438 -9.805 1 96.75 118 ARG B CA 1
ATOM 2482 C C . ARG B 1 118 ? -13.133 -48.75 -10.508 1 96.75 118 ARG B C 1
ATOM 2484 O O . ARG B 1 118 ? -13.664 -49.875 -10.367 1 96.75 118 ARG B O 1
ATOM 2491 N N . THR B 1 119 ? -13.625 -47.906 -11.328 1 95.75 119 THR B N 1
ATOM 2492 C CA . THR B 1 119 ? -14.914 -48.094 -11.977 1 95.75 119 THR B CA 1
ATOM 2493 C C . THR B 1 119 ? -14.742 -48.656 -13.391 1 95.75 119 THR B C 1
ATOM 2495 O O . THR B 1 119 ? -15.711 -48.75 -14.141 1 95.75 119 THR B O 1
ATOM 2498 N N . ALA B 1 120 ? -13.562 -48.875 -13.836 1 92.25 120 ALA B N 1
ATOM 2499 C CA . ALA B 1 120 ? -13.195 -49.438 -15.125 1 92.25 120 ALA B CA 1
ATOM 2500 C C . ALA B 1 120 ? -13.734 -48.594 -16.281 1 92.25 120 ALA B C 1
ATOM 2502 O O . ALA B 1 120 ? -14.273 -49.156 -17.25 1 92.25 120 ALA B O 1
ATOM 2503 N N . LYS B 1 121 ? -13.703 -47.375 -16.078 1 89.94 121 LYS B N 1
ATOM 2504 C CA . LYS B 1 121 ? -14.055 -46.469 -17.156 1 89.94 121 LYS B CA 1
ATOM 2505 C C . LYS B 1 121 ? -12.891 -46.25 -18.109 1 89.94 121 LYS B C 1
ATOM 2507 O O . LYS B 1 121 ? -12.227 -45.219 -18.078 1 89.94 121 LYS B O 1
ATOM 2512 N N . PHE B 1 122 ? -12.664 -47.188 -18.969 1 94.75 122 PHE B N 1
ATOM 2513 C CA . PHE B 1 122 ? -11.547 -47.188 -19.906 1 94.75 122 PHE B CA 1
ATOM 2514 C C . PHE B 1 122 ? -12.016 -46.875 -21.312 1 94.75 122 PHE B C 1
ATOM 2516 O O . PHE B 1 122 ? -12.258 -47.781 -22.109 1 94.75 122 PHE B O 1
ATOM 2523 N N . THR B 1 123 ? -12.227 -45.656 -21.609 1 94.75 123 THR B N 1
ATOM 2524 C CA . THR B 1 123 ? -12.609 -45.188 -22.938 1 94.75 123 THR B CA 1
ATOM 2525 C C . THR B 1 123 ? -11.617 -44.156 -23.453 1 94.75 123 THR B C 1
ATOM 2527 O O . THR B 1 123 ? -10.906 -43.531 -22.656 1 94.75 123 THR B O 1
ATOM 2530 N N . LEU B 1 124 ? -11.547 -43.906 -24.734 1 95.88 124 LEU B N 1
ATOM 2531 C CA . LEU B 1 124 ? -10.672 -42.906 -25.328 1 95.88 124 LEU B CA 1
ATOM 2532 C C . LEU B 1 124 ? -11.094 -41.5 -24.922 1 95.88 124 LEU B C 1
ATOM 2534 O O . LEU B 1 124 ? -10.242 -40.625 -24.75 1 95.88 124 LEU B O 1
ATOM 2538 N N . ALA B 1 125 ? -12.383 -41.312 -24.719 1 96.44 125 ALA B N 1
ATOM 2539 C CA . ALA B 1 125 ? -12.898 -40 -24.312 1 96.44 125 ALA B CA 1
ATOM 2540 C C . ALA B 1 125 ? -12.383 -39.625 -22.922 1 96.44 125 ALA B C 1
ATOM 2542 O O . ALA B 1 125 ? -11.938 -38.5 -22.719 1 96.44 125 ALA B O 1
ATOM 2543 N N . GLU B 1 126 ? -12.406 -40.594 -22 1 97 126 GLU B N 1
ATOM 2544 C CA . GLU B 1 126 ? -11.898 -40.344 -20.656 1 97 126 GLU B CA 1
ATOM 2545 C C . GLU B 1 126 ? -10.383 -40.156 -20.672 1 97 126 GLU B C 1
ATOM 2547 O O . GLU B 1 126 ? -9.852 -39.344 -19.922 1 97 126 GLU B O 1
ATOM 2552 N N . LEU B 1 127 ? -9.727 -40.875 -21.453 1 97.69 127 LEU B N 1
ATOM 2553 C CA . LEU B 1 127 ? -8.273 -40.719 -21.578 1 97.69 127 LEU B CA 1
ATOM 2554 C C . LEU B 1 127 ? -7.906 -39.312 -22.031 1 97.69 127 LEU B C 1
ATOM 2556 O O . LEU B 1 127 ? -7 -38.688 -21.484 1 97.69 127 LEU B O 1
ATOM 2560 N N . GLU B 1 128 ? -8.578 -38.844 -23.047 1 97.94 128 GLU B N 1
ATOM 2561 C CA . GLU B 1 128 ? -8.328 -37.531 -23.578 1 97.94 128 GLU B CA 1
ATOM 2562 C C . GLU B 1 128 ? -8.594 -36.438 -22.516 1 97.94 128 GLU B C 1
ATOM 2564 O O . GLU B 1 128 ? -7.852 -35.469 -22.406 1 97.94 128 GLU B O 1
ATOM 2569 N N . GLU B 1 129 ? -9.641 -36.656 -21.797 1 98.19 129 GLU B N 1
ATOM 2570 C CA . GLU B 1 129 ? -9.969 -35.75 -20.719 1 98.19 129 GLU B CA 1
ATOM 2571 C C . GLU B 1 129 ? -8.859 -35.688 -19.672 1 98.19 129 GLU B C 1
ATOM 2573 O O . GLU B 1 129 ? -8.453 -34.594 -19.234 1 98.19 129 GLU B O 1
ATOM 2578 N N . GLU B 1 130 ? -8.383 -36.812 -19.297 1 98.19 130 GLU B N 1
ATOM 2579 C CA . GLU B 1 130 ? -7.328 -36.875 -18.297 1 98.19 130 GLU B CA 1
ATOM 2580 C C . GLU B 1 130 ? -6.023 -36.281 -18.828 1 98.19 130 GLU B C 1
ATOM 2582 O O . GLU B 1 130 ? -5.25 -35.688 -18.078 1 98.19 130 GLU B O 1
ATOM 2587 N N . GLU B 1 131 ? -5.754 -36.5 -20.078 1 98.5 131 GLU B N 1
ATOM 2588 C CA . GLU B 1 131 ? -4.574 -35.906 -20.703 1 98.5 131 GLU B CA 1
ATOM 2589 C C . GLU B 1 131 ? -4.637 -34.375 -20.672 1 98.5 131 GLU B C 1
ATOM 2591 O O . GLU B 1 131 ? -3.639 -33.719 -20.375 1 98.5 131 GLU B O 1
ATOM 2596 N N . GLN B 1 132 ? -5.809 -33.906 -21 1 98.62 132 GLN B N 1
ATOM 2597 C CA . GLN B 1 132 ? -5.996 -32.438 -20.969 1 98.62 132 GLN B CA 1
ATOM 2598 C C . GLN B 1 132 ? -5.781 -31.891 -19.562 1 98.62 132 GLN B C 1
ATOM 2600 O O . GLN B 1 132 ? -5.168 -30.844 -19.391 1 98.62 132 GLN B O 1
ATOM 2605 N N . SER B 1 133 ? -6.305 -32.625 -18.562 1 98.69 133 SER B N 1
ATOM 2606 C CA . SER B 1 133 ? -6.133 -32.219 -17.172 1 98.69 133 SER B CA 1
ATOM 2607 C C . SER B 1 133 ? -4.66 -32.219 -16.781 1 98.69 133 SER B C 1
ATOM 2609 O O . SER B 1 133 ? -4.195 -31.281 -16.109 1 98.69 133 SER B O 1
ATOM 2611 N N . LEU B 1 134 ? -3.914 -33.156 -17.188 1 98.81 134 LEU B N 1
ATOM 2612 C CA . LEU B 1 134 ? -2.492 -33.25 -16.875 1 98.81 134 LEU B CA 1
ATOM 2613 C C . LEU B 1 134 ? -1.725 -32.094 -17.531 1 98.81 134 LEU B C 1
ATOM 2615 O O . LEU B 1 134 ? -0.818 -31.531 -16.938 1 98.81 134 LEU B O 1
ATOM 2619 N N . GLU B 1 135 ? -2.104 -31.844 -18.781 1 98.75 135 GLU B N 1
ATOM 2620 C CA . GLU B 1 135 ? -1.439 -30.75 -19.5 1 98.75 135 GLU B CA 1
ATOM 2621 C C . GLU B 1 135 ? -1.657 -29.422 -18.812 1 98.75 135 GLU B C 1
ATOM 2623 O O . GLU B 1 135 ? -0.763 -28.562 -18.781 1 98.75 135 GLU B O 1
ATOM 2628 N N . ARG B 1 136 ? -2.828 -29.266 -18.234 1 98.5 136 ARG B N 1
ATOM 2629 C CA . ARG B 1 136 ? -3.109 -28.047 -17.469 1 98.5 136 ARG B CA 1
ATOM 2630 C C . ARG B 1 136 ? -2.197 -27.953 -16.25 1 98.5 136 ARG B C 1
ATOM 2632 O O . ARG B 1 136 ? -1.667 -26.875 -15.953 1 98.5 136 ARG B O 1
ATOM 2639 N N . LEU B 1 137 ? -1.983 -29.047 -15.57 1 98.81 137 LEU B N 1
ATOM 2640 C CA . LEU B 1 137 ? -1.104 -29.078 -14.406 1 98.81 137 LEU B CA 1
ATOM 2641 C C . LEU B 1 137 ? 0.336 -28.766 -14.805 1 98.81 137 LEU B C 1
ATOM 2643 O O . LEU B 1 137 ? 1.032 -28.016 -14.117 1 98.81 137 LEU B O 1
ATOM 2647 N N . ARG B 1 138 ? 0.763 -29.312 -15.922 1 98.81 138 ARG B N 1
ATOM 2648 C CA . ARG B 1 138 ? 2.121 -29.094 -16.422 1 98.81 138 ARG B CA 1
ATOM 2649 C C . ARG B 1 138 ? 2.35 -27.625 -16.75 1 98.81 138 ARG B C 1
ATOM 2651 O O . ARG B 1 138 ? 3.387 -27.062 -16.406 1 98.81 138 ARG B O 1
ATOM 2658 N N . ARG B 1 139 ? 1.392 -27.078 -17.391 1 98.38 139 ARG B N 1
ATOM 2659 C CA . ARG B 1 139 ? 1.495 -25.672 -17.766 1 98.38 139 ARG B CA 1
ATOM 2660 C C . ARG B 1 139 ? 1.513 -24.781 -16.516 1 98.38 139 ARG B C 1
ATOM 2662 O O . ARG B 1 139 ? 2.305 -23.844 -16.422 1 98.38 139 ARG B O 1
ATOM 2669 N N . TRP B 1 140 ? 0.686 -25.109 -15.648 1 98.19 140 TRP B N 1
ATOM 2670 C CA . TRP B 1 140 ? 0.634 -24.359 -14.398 1 98.19 140 TRP B CA 1
ATOM 2671 C C . TRP B 1 140 ? 1.963 -24.453 -13.656 1 98.19 140 TRP B C 1
ATOM 2673 O O . TRP B 1 140 ? 2.473 -23.438 -13.164 1 98.19 140 TRP B O 1
ATOM 2683 N N . HIS B 1 141 ? 2.516 -25.609 -13.609 1 98.62 141 HIS B N 1
ATOM 2684 C CA . HIS B 1 141 ? 3.812 -25.828 -12.977 1 98.62 141 HIS B CA 1
ATOM 2685 C C . HIS B 1 141 ? 4.887 -24.953 -13.625 1 98.62 141 HIS B C 1
ATOM 2687 O O . HIS B 1 141 ? 5.68 -24.312 -12.922 1 98.62 141 HIS B O 1
ATOM 2693 N N . ARG B 1 142 ? 4.895 -24.922 -14.914 1 97.88 142 ARG B N 1
ATOM 2694 C CA . ARG B 1 142 ? 5.867 -24.109 -15.641 1 97.88 142 ARG B CA 1
ATOM 2695 C C . ARG B 1 142 ? 5.695 -22.625 -15.336 1 97.88 142 ARG B C 1
ATOM 2697 O O . ARG B 1 142 ? 6.68 -21.906 -15.141 1 97.88 142 ARG B O 1
ATOM 2704 N N . ASP B 1 143 ? 4.473 -22.172 -15.305 1 96.88 143 ASP B N 1
ATOM 2705 C CA . ASP B 1 143 ? 4.195 -20.766 -14.992 1 96.88 143 ASP B CA 1
ATOM 2706 C C . ASP B 1 143 ? 4.684 -20.422 -13.594 1 96.88 143 ASP B C 1
ATOM 2708 O O . ASP B 1 143 ? 5.281 -19.359 -13.383 1 96.88 143 ASP B O 1
ATOM 2712 N N . LEU B 1 144 ? 4.422 -21.297 -12.594 1 97.81 144 LEU B N 1
ATOM 2713 C CA . LEU B 1 144 ? 4.84 -21.062 -11.219 1 97.81 144 LEU B CA 1
ATOM 2714 C C . LEU B 1 144 ? 6.359 -21.047 -11.109 1 97.81 144 LEU B C 1
ATOM 2716 O O . LEU B 1 144 ? 6.922 -20.203 -10.398 1 97.81 144 LEU B O 1
ATOM 2720 N N . LYS B 1 145 ? 6.938 -21.953 -11.812 1 97.38 145 LYS B N 1
ATOM 2721 C CA . LYS B 1 145 ? 8.391 -22.047 -11.781 1 97.38 145 LYS B CA 1
ATOM 2722 C C . LYS B 1 145 ? 9.031 -20.766 -12.32 1 97.38 145 LYS B C 1
ATOM 2724 O O . LYS B 1 145 ? 10.039 -20.297 -11.789 1 97.38 145 LYS B O 1
ATOM 2729 N N . ALA B 1 146 ? 8.477 -20.219 -13.352 1 95.94 146 ALA B N 1
ATOM 2730 C CA . ALA B 1 146 ? 9.008 -19 -13.977 1 95.94 146 ALA B CA 1
ATOM 2731 C C . ALA B 1 146 ? 8.984 -17.828 -13.008 1 95.94 146 ALA B C 1
ATOM 2733 O O . ALA B 1 146 ? 9.867 -16.969 -13.039 1 95.94 146 ALA B O 1
ATOM 2734 N N . ARG B 1 147 ? 8.031 -17.797 -12.094 1 95.12 147 ARG B N 1
ATOM 2735 C CA . ARG B 1 147 ? 7.879 -16.625 -11.242 1 95.12 147 ARG B CA 1
ATOM 2736 C C . ARG B 1 147 ? 8.469 -16.875 -9.859 1 95.12 147 ARG B C 1
ATOM 2738 O O . ARG B 1 147 ? 8.531 -15.953 -9.031 1 95.12 147 ARG B O 1
ATOM 2745 N N . ASP B 1 148 ? 8.836 -18.109 -9.609 1 96.81 148 ASP B N 1
ATOM 2746 C CA . ASP B 1 148 ? 9.477 -18.453 -8.336 1 96.81 148 ASP B CA 1
ATOM 2747 C C . ASP B 1 148 ? 10.969 -18.125 -8.367 1 96.81 148 ASP B C 1
ATOM 2749 O O . ASP B 1 148 ? 11.812 -19.016 -8.336 1 96.81 148 ASP B O 1
ATOM 2753 N N . VAL B 1 149 ? 11.289 -16.906 -8.25 1 96.75 149 VAL B N 1
ATOM 2754 C CA . VAL B 1 149 ? 12.625 -16.406 -8.562 1 96.75 149 VAL B CA 1
ATOM 2755 C C . VAL B 1 149 ? 13.531 -16.547 -7.34 1 96.75 149 VAL B C 1
ATO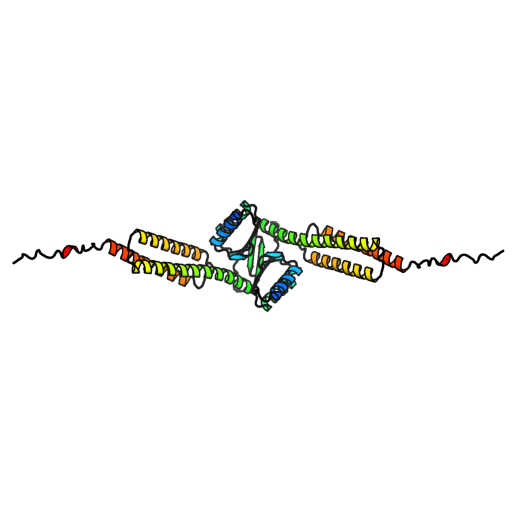M 2757 O O . VAL B 1 149 ? 14.758 -16.484 -7.457 1 96.75 149 VAL B O 1
ATOM 2760 N N . PHE B 1 150 ? 12.984 -16.766 -6.148 1 96.5 150 PHE B N 1
ATOM 2761 C CA . PHE B 1 150 ? 13.812 -16.844 -4.953 1 96.5 150 PHE B CA 1
ATOM 2762 C C . PHE B 1 150 ? 13.875 -18.266 -4.426 1 96.5 150 PHE B C 1
ATOM 2764 O O . PHE B 1 150 ? 14.602 -18.562 -3.473 1 96.5 150 PHE B O 1
ATOM 2771 N N . GLY B 1 151 ? 13.148 -19.109 -5.02 1 95.38 151 GLY B N 1
ATOM 2772 C CA . GLY B 1 151 ? 13.102 -20.469 -4.539 1 95.38 151 GLY B CA 1
ATOM 2773 C C . GLY B 1 151 ? 12.18 -20.672 -3.355 1 95.38 151 GLY B C 1
ATOM 2774 O O . GLY B 1 151 ? 12.297 -19.969 -2.348 1 95.38 151 GLY B O 1
ATOM 2775 N N . THR B 1 152 ? 11.172 -21.484 -3.516 1 96.31 152 THR B N 1
ATOM 2776 C CA . THR B 1 152 ? 10.195 -21.781 -2.477 1 96.31 152 THR B CA 1
ATOM 2777 C C . THR B 1 152 ? 10.352 -23.203 -1.981 1 96.31 152 THR B C 1
ATOM 2779 O O . THR B 1 152 ? 10.539 -24.125 -2.779 1 96.31 152 THR B O 1
ATOM 2782 N N . PRO B 1 153 ? 10.227 -23.438 -0.735 1 93.56 153 PRO B N 1
ATOM 2783 C CA . PRO B 1 153 ? 10.547 -24.734 -0.141 1 93.56 153 PRO B CA 1
ATOM 2784 C C . PRO B 1 153 ? 9.711 -25.875 -0.717 1 93.56 153 PRO B C 1
ATOM 2786 O O . PRO B 1 153 ? 10.219 -26.984 -0.897 1 93.56 153 PRO B O 1
ATOM 2789 N N . ASN B 1 154 ? 8.477 -25.594 -1.047 1 96.5 154 ASN B N 1
ATOM 2790 C CA . ASN B 1 154 ? 7.605 -26.703 -1.45 1 96.5 154 ASN B CA 1
ATOM 2791 C C . ASN B 1 154 ? 7.559 -26.844 -2.969 1 96.5 154 ASN B C 1
ATOM 2793 O O . ASN B 1 154 ? 6.754 -27.625 -3.496 1 96.5 154 ASN B O 1
ATOM 2797 N N . ALA B 1 155 ? 8.422 -26.125 -3.635 1 97.69 155 ALA B N 1
ATOM 2798 C CA . ALA B 1 155 ? 8.484 -26.234 -5.09 1 97.69 155 ALA B CA 1
ATOM 2799 C C . ALA B 1 155 ? 8.938 -27.641 -5.516 1 97.69 155 ALA B C 1
ATOM 2801 O O . ALA B 1 155 ? 8.398 -28.203 -6.465 1 97.69 155 ALA B O 1
ATOM 2802 N N . THR B 1 156 ? 9.82 -28.188 -4.812 1 97.5 156 THR B N 1
ATOM 2803 C CA . THR B 1 156 ? 10.352 -29.5 -5.117 1 97.5 156 THR B CA 1
ATOM 2804 C C . THR B 1 156 ? 9.273 -30.578 -4.934 1 97.5 156 THR B C 1
ATOM 2806 O O . THR B 1 156 ? 9.117 -31.453 -5.777 1 97.5 156 THR B O 1
ATOM 2809 N N . GLU B 1 157 ? 8.648 -30.422 -3.834 1 98.06 157 GLU B N 1
ATOM 2810 C CA . GLU B 1 157 ? 7.551 -31.344 -3.592 1 98.06 157 GLU B CA 1
ATOM 2811 C C . GLU B 1 157 ? 6.516 -31.281 -4.711 1 98.06 157 GLU B C 1
ATOM 2813 O O . GLU B 1 157 ? 6.023 -32.312 -5.172 1 98.06 157 GLU B O 1
ATOM 2818 N N . ALA B 1 158 ? 6.195 -30.125 -5.137 1 98.56 158 ALA B N 1
ATOM 2819 C CA . ALA B 1 158 ? 5.219 -29.922 -6.207 1 98.56 158 ALA B CA 1
ATOM 2820 C C . ALA B 1 158 ? 5.68 -30.594 -7.5 1 98.56 158 ALA B C 1
ATOM 2822 O O . ALA B 1 158 ? 4.891 -31.25 -8.18 1 98.56 158 ALA B O 1
ATOM 2823 N N . THR B 1 159 ? 6.91 -30.453 -7.789 1 98.25 159 THR B N 1
ATOM 2824 C CA . THR B 1 159 ? 7.477 -31.062 -8.984 1 98.25 159 THR B CA 1
ATOM 2825 C C . THR B 1 159 ? 7.387 -32.594 -8.898 1 98.25 159 THR B C 1
ATOM 2827 O O . THR B 1 159 ? 7.023 -33.25 -9.875 1 98.25 159 THR B O 1
ATOM 2830 N N . GLN B 1 160 ? 7.664 -33.094 -7.762 1 98.44 160 GLN B N 1
ATOM 2831 C CA . GLN B 1 160 ? 7.598 -34.531 -7.559 1 98.44 160 GLN B CA 1
ATOM 2832 C C . GLN B 1 160 ? 6.168 -35.062 -7.711 1 98.44 160 GLN B C 1
ATOM 2834 O O . GLN B 1 160 ? 5.941 -36.125 -8.305 1 98.44 160 GLN B O 1
ATOM 2839 N N . ARG B 1 161 ? 5.215 -34.312 -7.168 1 98.62 161 ARG B N 1
ATOM 2840 C CA . ARG B 1 161 ? 3.811 -34.688 -7.285 1 98.62 161 ARG B CA 1
ATOM 2841 C C . ARG B 1 161 ? 3.359 -34.688 -8.742 1 98.62 161 ARG B C 1
ATOM 2843 O O . ARG B 1 161 ? 2.609 -35.562 -9.172 1 98.62 161 ARG B O 1
ATOM 2850 N N . LEU B 1 162 ? 3.832 -33.688 -9.477 1 98.75 162 LEU B N 1
ATOM 2851 C CA . LEU B 1 162 ? 3.475 -33.625 -10.891 1 98.75 162 LEU B CA 1
ATOM 2852 C C . LEU B 1 162 ? 4.074 -34.812 -11.656 1 98.75 162 LEU B C 1
ATOM 2854 O O . LEU B 1 162 ? 3.426 -35.375 -12.539 1 98.75 162 LEU B O 1
ATOM 2858 N N . LEU B 1 163 ? 5.305 -35.188 -11.328 1 98.56 163 LEU B N 1
ATOM 2859 C CA . LEU B 1 163 ? 5.941 -36.344 -11.945 1 98.56 163 LEU B CA 1
ATOM 2860 C C . LEU B 1 163 ? 5.156 -37.625 -11.648 1 98.56 163 LEU B C 1
ATOM 2862 O O . LEU B 1 163 ? 4.977 -38.469 -12.523 1 98.56 163 LEU B O 1
ATOM 2866 N N . TYR B 1 164 ? 4.719 -37.688 -10.438 1 98.5 164 TYR B N 1
ATOM 2867 C CA . TYR B 1 164 ? 3.916 -38.844 -10.055 1 98.5 164 TYR B CA 1
ATOM 2868 C C . TYR B 1 164 ? 2.609 -38.906 -10.836 1 98.5 164 TYR B C 1
ATOM 2870 O O . TYR B 1 164 ? 2.188 -39.969 -11.297 1 98.5 164 TYR B O 1
ATOM 2878 N N . CYS B 1 165 ? 1.976 -37.781 -10.992 1 98.75 165 CYS B N 1
ATOM 2879 C CA . CYS B 1 165 ? 0.765 -37.688 -11.797 1 98.75 165 CYS B CA 1
ATOM 2880 C C . CYS B 1 165 ? 1.021 -38.188 -13.219 1 98.75 165 CYS B C 1
ATOM 2882 O O . CYS B 1 165 ? 0.187 -38.875 -13.805 1 98.75 165 CYS B O 1
ATOM 2884 N N . THR B 1 166 ? 2.148 -37.812 -13.727 1 98.69 166 THR B N 1
ATOM 2885 C CA . THR B 1 166 ? 2.518 -38.219 -15.078 1 98.69 166 THR B CA 1
ATOM 2886 C C . THR B 1 166 ? 2.664 -39.719 -15.172 1 98.69 166 THR B C 1
ATOM 2888 O O . THR B 1 166 ? 2.172 -40.344 -16.125 1 98.69 166 THR B O 1
ATOM 2891 N N . GLU B 1 167 ? 3.264 -40.281 -14.211 1 98.5 167 GLU B N 1
ATOM 2892 C CA . GLU B 1 167 ? 3.428 -41.719 -14.164 1 98.5 167 GLU B CA 1
ATOM 2893 C C . GLU B 1 167 ? 2.08 -42.438 -14.047 1 98.5 167 GLU B C 1
ATOM 2895 O O . GLU B 1 167 ? 1.846 -43.438 -14.703 1 98.5 167 GLU B O 1
ATOM 2900 N N . ARG B 1 168 ? 1.241 -41.875 -13.203 1 98.38 168 ARG B N 1
ATOM 2901 C CA . ARG B 1 168 ? -0.085 -42.469 -13.016 1 98.38 168 ARG B CA 1
ATOM 2902 C C . ARG B 1 168 ? -0.899 -42.375 -14.305 1 98.38 168 ARG B C 1
ATOM 2904 O O . ARG B 1 168 ? -1.662 -43.312 -14.617 1 98.38 168 ARG B O 1
ATOM 2911 N N . PHE B 1 169 ? -0.726 -41.312 -14.969 1 98.56 169 PHE B N 1
ATOM 2912 C CA . PHE B 1 169 ? -1.431 -41.188 -16.234 1 98.56 169 PHE B CA 1
ATOM 2913 C C . PHE B 1 169 ? -0.943 -42.188 -17.25 1 98.56 169 PHE B C 1
ATOM 2915 O O . PHE B 1 169 ? -1.737 -42.75 -18.016 1 98.56 169 PHE B O 1
ATOM 2922 N N . GLU B 1 170 ? 0.37 -42.469 -17.312 1 98.12 170 GLU B N 1
ATOM 2923 C CA . GLU B 1 170 ? 0.921 -43.469 -18.203 1 98.12 170 GLU B CA 1
ATOM 2924 C C . GLU B 1 170 ? 0.343 -44.875 -17.891 1 98.12 170 GLU B C 1
ATOM 2926 O O . GLU B 1 170 ? -0.016 -45.625 -18.797 1 98.12 170 GLU B O 1
ATOM 2931 N N . ASP B 1 171 ? 0.241 -45.125 -16.625 1 97.5 171 ASP B N 1
ATOM 2932 C CA . ASP B 1 171 ? -0.37 -46.375 -16.203 1 97.5 171 ASP B CA 1
ATOM 2933 C C . ASP B 1 171 ? -1.826 -46.469 -16.656 1 97.5 171 ASP B C 1
ATOM 2935 O O . ASP B 1 171 ? -2.26 -47.469 -17.188 1 97.5 171 ASP B O 1
ATOM 2939 N N . TYR B 1 172 ? -2.537 -45.406 -16.469 1 98 172 TYR B N 1
ATOM 2940 C CA . TYR B 1 172 ? -3.938 -45.344 -16.875 1 98 172 TYR B CA 1
ATOM 2941 C C . TYR B 1 172 ? -4.082 -45.531 -18.375 1 98 172 TYR B C 1
ATOM 2943 O O . TYR B 1 172 ? -4.992 -46.219 -18.828 1 98 172 TYR B O 1
ATOM 2951 N N . THR B 1 173 ? -3.195 -44.906 -19.125 1 97.81 173 THR B N 1
ATOM 2952 C CA . THR B 1 173 ? -3.191 -45 -20.578 1 97.81 173 THR B CA 1
ATOM 2953 C C . THR B 1 173 ? -3.029 -46.469 -21.016 1 97.81 173 THR B C 1
ATOM 2955 O O . THR B 1 173 ? -3.756 -46.938 -21.891 1 97.81 173 THR B O 1
ATOM 2958 N N . GLU B 1 174 ? -2.174 -47.188 -20.328 1 97 174 GLU B N 1
ATOM 2959 C CA . GLU B 1 174 ? -1.945 -48.594 -20.641 1 97 174 GLU B CA 1
ATOM 2960 C C . GLU B 1 174 ? -3.188 -49.438 -20.344 1 97 174 GLU B C 1
ATOM 2962 O O . GLU B 1 174 ? -3.533 -50.344 -21.125 1 97 174 GLU B O 1
ATOM 2967 N N . ARG B 1 175 ? -3.811 -49.125 -19.312 1 96.25 175 ARG B N 1
ATOM 2968 C CA . ARG B 1 175 ? -5.016 -49.844 -18.938 1 96.25 175 ARG B CA 1
ATOM 2969 C C . ARG B 1 175 ? -6.133 -49.625 -19.953 1 96.25 175 ARG B C 1
ATOM 2971 O O . ARG B 1 175 ? -6.859 -50.531 -20.312 1 96.25 175 ARG B O 1
ATOM 2978 N N . VAL B 1 176 ? -6.242 -48.406 -20.391 1 96.38 176 VAL B N 1
ATOM 2979 C CA . VAL B 1 176 ? -7.27 -48.094 -21.359 1 96.38 176 VAL B CA 1
ATOM 2980 C C . VAL B 1 176 ? -7 -48.844 -22.672 1 96.38 176 VAL B C 1
ATOM 2982 O O . VAL B 1 176 ? -7.902 -49.438 -23.234 1 96.38 176 VAL B O 1
ATOM 2985 N N . PHE B 1 177 ? -5.785 -48.875 -23.156 1 95.88 177 PHE B N 1
ATOM 2986 C CA . PHE B 1 177 ? -5.445 -49.531 -24.406 1 95.88 177 PHE B CA 1
ATOM 2987 C C . PHE B 1 177 ? -5.586 -51.031 -24.297 1 95.88 177 PHE B C 1
ATOM 2989 O O . PHE B 1 177 ? -6.02 -51.688 -25.234 1 95.88 177 PHE B O 1
ATOM 2996 N N . ALA B 1 178 ? -5.273 -51.594 -23.094 1 94.44 178 ALA B N 1
ATOM 2997 C CA . ALA B 1 178 ? -5.457 -53.031 -22.859 1 94.44 178 ALA B CA 1
ATOM 2998 C C . ALA B 1 178 ? -6.938 -53.406 -22.891 1 94.44 178 ALA B C 1
ATOM 3000 O O . ALA B 1 178 ? -7.309 -54.438 -23.438 1 94.44 178 ALA B O 1
ATOM 3001 N N . ALA B 1 179 ? -7.715 -52.594 -22.344 1 92.44 179 ALA B N 1
ATOM 3002 C CA . ALA B 1 179 ? -9.156 -52.844 -22.312 1 92.44 179 ALA B CA 1
ATOM 3003 C C . ALA B 1 179 ? -9.766 -52.781 -23.703 1 92.44 179 ALA B C 1
ATOM 3005 O O . ALA B 1 179 ? -10.695 -53.5 -24.016 1 92.44 179 ALA B O 1
ATOM 3006 N N . LEU B 1 180 ? -9.25 -51.844 -24.5 1 90 180 LEU B N 1
ATOM 3007 C CA . LEU B 1 180 ? -9.773 -51.625 -25.844 1 90 180 LEU B CA 1
ATOM 3008 C C . LEU B 1 180 ? -9.328 -52.781 -26.766 1 90 180 LEU B C 1
ATOM 3010 O O . LEU B 1 180 ? -10.008 -53.062 -27.75 1 90 180 LEU B O 1
ATOM 3014 N N . HIS B 1 181 ? -8.156 -53.5 -26.562 1 87.69 181 HIS B N 1
ATOM 3015 C CA . HIS B 1 181 ? -7.641 -54.562 -27.406 1 87.69 181 HIS B CA 1
ATOM 3016 C C . HIS B 1 181 ? -8.008 -55.938 -26.844 1 87.69 181 HIS B C 1
ATOM 3018 O O . HIS B 1 181 ? -7.621 -56.938 -27.406 1 87.69 181 HIS B O 1
ATOM 3024 N N . THR B 1 182 ? -8.477 -56.125 -25.656 1 72.56 182 THR B N 1
ATOM 3025 C CA . THR B 1 182 ? -8.938 -57.406 -25.156 1 72.56 182 THR B CA 1
ATOM 3026 C C . THR B 1 182 ? -10.258 -57.812 -25.828 1 72.56 182 THR B C 1
ATOM 3028 O O . THR B 1 182 ? -11.242 -57.062 -25.734 1 72.56 182 THR B O 1
ATOM 3031 N N . PRO B 1 183 ? -10.227 -58.781 -26.844 1 58.94 183 PRO B N 1
ATOM 3032 C CA . PRO B 1 183 ? -11.398 -59.344 -27.516 1 58.94 183 PRO B CA 1
ATOM 3033 C C . PRO B 1 183 ? -12.539 -59.656 -26.547 1 58.94 183 PRO B C 1
ATOM 3035 O O . PRO B 1 183 ? -12.289 -60 -25.375 1 58.94 183 PRO B O 1
ATOM 3038 N N . GLU B 1 184 ? -13.609 -58.938 -26.484 1 53.62 184 GLU B N 1
ATOM 3039 C CA . GLU B 1 184 ? -14.812 -59.406 -25.797 1 53.62 184 GLU B CA 1
ATOM 3040 C C . GLU B 1 184 ? -14.906 -60.938 -25.828 1 53.62 184 GLU B C 1
ATOM 3042 O O . GLU B 1 184 ? -14.938 -61.531 -26.891 1 53.62 184 GLU B O 1
ATOM 3047 N N . GLU B 1 185 ? -14.234 -61.781 -25.172 1 49.03 185 GLU B N 1
ATOM 3048 C CA . GLU B 1 185 ? -14.617 -63.188 -25.078 1 49.03 185 GLU B CA 1
ATOM 3049 C C . GLU B 1 185 ? -16.141 -63.344 -25.078 1 49.03 185 GLU B C 1
ATOM 3051 O O . GLU B 1 185 ? -16.812 -62.875 -24.141 1 49.03 185 GLU B O 1
ATOM 3056 N N . SER B 1 186 ? -16.812 -63.156 -26.141 1 46.62 186 SER B N 1
ATOM 3057 C CA . SER B 1 186 ? -18.188 -63.625 -26.344 1 46.62 186 SER B CA 1
ATOM 3058 C C . SER B 1 186 ? -18.406 -65 -25.688 1 46.62 186 SER B C 1
ATOM 3060 O O . SER B 1 186 ? -17.625 -65.938 -25.906 1 46.62 186 SER B O 1
ATOM 3062 N N . ALA B 1 187 ? -18.984 -65.062 -24.5 1 49.22 187 ALA B N 1
ATOM 3063 C CA . ALA B 1 187 ? -19.594 -66.188 -23.797 1 49.22 187 ALA B CA 1
ATOM 3064 C C . ALA B 1 187 ? -20.219 -67.188 -24.781 1 49.22 187 ALA B C 1
ATOM 3066 O O . ALA B 1 187 ? -20.875 -68.125 -24.375 1 49.22 187 ALA B O 1
ATOM 3067 N N . ASP B 1 188 ? -20.266 -66.75 -26.016 1 45 188 ASP B N 1
ATOM 3068 C CA . ASP B 1 188 ? -21.062 -67.688 -26.797 1 45 188 ASP B CA 1
ATOM 3069 C C . ASP B 1 188 ? -20.312 -69 -26.984 1 45 188 ASP B C 1
ATOM 3071 O O . ASP B 1 188 ? -20.688 -69.812 -27.828 1 45 188 ASP B O 1
ATOM 3075 N N . GLY B 1 189 ? -19.062 -69.125 -26.562 1 43.53 189 GLY B N 1
ATOM 3076 C CA . GLY B 1 189 ? -18.438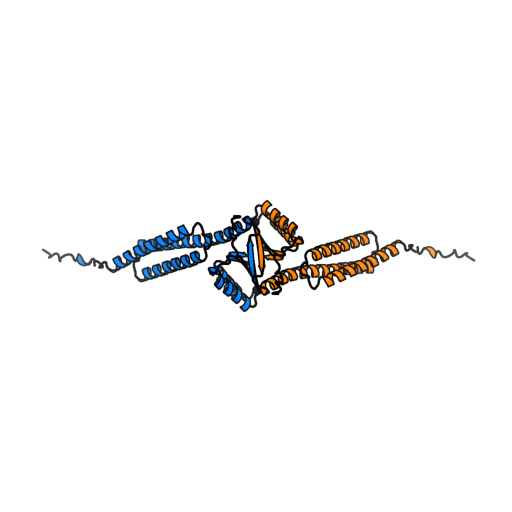 -70.375 -26.938 1 43.53 189 GLY B CA 1
ATOM 3077 C C . GLY B 1 189 ? -19.125 -71.562 -26.359 1 43.53 189 GLY B C 1
ATOM 3078 O O . GLY B 1 189 ? -18.656 -72.688 -26.516 1 43.53 189 GLY B O 1
ATOM 3079 N N . LEU B 1 190 ? -19.75 -71.5 -25.188 1 43.69 190 LEU B N 1
ATOM 3080 C CA . LEU B 1 190 ? -20.188 -72.75 -24.625 1 43.69 190 LEU B CA 1
ATOM 3081 C C . LEU B 1 190 ? -21.422 -73.312 -25.359 1 43.69 190 LEU B C 1
ATOM 3083 O O . LEU B 1 190 ? -22.547 -73.062 -24.938 1 43.69 190 LEU B O 1
ATOM 3087 N N . LEU B 1 191 ? -21.578 -72.938 -26.688 1 43.5 191 LEU B N 1
ATOM 3088 C CA . LEU B 1 191 ? -22.656 -73.688 -27.344 1 43.5 191 LEU B CA 1
ATOM 3089 C C . LEU B 1 191 ? -22.469 -75.188 -27.219 1 43.5 191 LEU B C 1
ATOM 3091 O O . LEU B 1 191 ? -21.406 -75.688 -27.578 1 43.5 191 LEU B O 1
ATOM 3095 N N . SER B 1 192 ? -23.141 -75.688 -26.234 1 46.94 192 SER B N 1
ATOM 3096 C CA . SER B 1 192 ? -23.328 -77.125 -25.891 1 46.94 192 SER B CA 1
ATOM 3097 C C . SER B 1 192 ? -23.547 -78 -27.125 1 46.94 192 SER B C 1
ATOM 3099 O O . SER B 1 192 ? -24.281 -77.562 -28.031 1 46.94 192 SER B O 1
ATOM 3101 N N . PRO B 1 193 ? -22.641 -78.812 -27.547 1 49.88 193 PRO B N 1
ATOM 3102 C CA . PRO B 1 193 ? -22.797 -79.75 -28.672 1 49.88 193 PRO B CA 1
ATOM 3103 C C . PRO B 1 193 ? -24.156 -80.438 -28.672 1 49.88 193 PRO B C 1
ATOM 3105 O O . PRO B 1 193 ? -24.781 -80.625 -27.625 1 49.88 193 PRO B O 1
ATOM 3108 N N . PRO B 1 194 ? -24.969 -80.375 -29.75 1 46.59 194 PRO B N 1
ATOM 3109 C CA . PRO B 1 194 ? -26.281 -81 -29.828 1 46.59 194 PRO B CA 1
ATOM 3110 C C . PRO B 1 194 ? -26.266 -82.438 -29.375 1 46.59 194 PRO B C 1
ATOM 3112 O O . PRO B 1 194 ? -25.375 -83.188 -29.75 1 46.59 194 PRO B O 1
ATOM 3115 N N . VAL B 1 195 ? -26.656 -82.812 -28.188 1 47.91 195 VAL B N 1
ATOM 3116 C CA . VAL B 1 195 ? -26.828 -84.125 -27.625 1 47.91 195 VAL B CA 1
ATOM 3117 C C . VAL B 1 195 ? -27.75 -85 -28.531 1 47.91 195 VAL B C 1
ATOM 3119 O O . VAL B 1 195 ? -28.875 -84.562 -28.812 1 47.91 195 VAL B O 1
ATOM 3122 N N . PHE B 1 196 ? -27.172 -85.688 -29.531 1 45.25 196 PHE B N 1
ATOM 3123 C CA . PHE B 1 196 ? -27.875 -86.688 -30.375 1 45.25 196 PHE B CA 1
ATOM 3124 C C . PHE B 1 196 ? -28.656 -87.688 -29.516 1 45.25 196 PHE B C 1
ATOM 3126 O O . PHE B 1 196 ? -28.141 -88.188 -28.531 1 45.25 196 PHE B O 1
ATOM 3133 N N . PRO B 1 197 ? -29.984 -87.5 -29.469 1 45.94 197 PRO B N 1
ATOM 3134 C CA . PRO B 1 197 ? -30.828 -88.5 -28.75 1 45.94 197 PRO B CA 1
ATOM 3135 C C . PRO B 1 197 ? -30.484 -89.938 -29.125 1 45.94 197 PRO B C 1
ATOM 3137 O O . PRO B 1 197 ? -30.297 -90.25 -30.297 1 45.94 197 PRO B O 1
ATOM 3140 N N . GLN B 1 198 ? -29.844 -90.688 -28.266 1 35.34 198 GLN B N 1
ATOM 3141 C CA . GLN B 1 198 ? -29.875 -92.125 -28.453 1 35.34 198 GLN B CA 1
ATOM 3142 C C . GLN B 1 198 ? -31.312 -92.688 -28.469 1 35.34 198 GLN B C 1
ATOM 3144 O O . GLN B 1 198 ? -32.125 -92.25 -27.656 1 35.34 198 GLN B O 1
#

Foldseek 3Di:
DPPPVPQFKKKKKAKFADVPPVVLVVVLVVLCVLLLWDDPDDRITMATPDPSCVVSVVVSCVSRVVRVMDMDIDMDGQPDPVRSVVVVVSSLVSLQVLLVVLLVLLVVLLVVLVVCVVVVVQDVVVLVVSVVSLVVSVVSLVSSVSRNPPDHPCNVVSVVSSVVSVVSSVVSNVSSVVVVPPPPPPPVPPPPPPPPDD/DPPPVPQWKKKKKAKFADPPPVVLVVVLVVLCVLLLWDDPDDRITMATPDPSCVVSVVVSCVSRVVRVMDMDIDMDGQPDPVRSVVVVVSSLVSLQVLLVVLLVLLVVLLVVLVVCVVVVVQDPVVLVVSVVSLVVSVVSLVSSVSRNPPDHPCNVVSVVSSVVSVVSSVVSNVSSVCVVPPPPPPPPVPPPDPPPDD

Secondary structure (DSSP, 8-state):
------PPEEEEEEEE--SSSHHHHHHHHHHHHHTTPEEEETTEEEEESSHHHHHHHHHHHHHHHHTT-EEEEEEEEESSHHHHHHHHHHHHHHHHHHHHHHHHHHHHHHHHHHHHHHTT---HHHHHHHHHHHHHHHHHHHHHHHH-TT--TTHHHHHHHHHHHHHHHHHHHHHHHHHHHS----GGG---------/------PPEEEEEEEE--SSSHHHHHHHHHHHHHTTPEEEETTEEEEESSHHHHHHHHHHHHHHHHTT-EEEEEEEEESSHHHHHHHHHHHHHHHHHHHHHHHHHHHHHHHHHHHHHHTT---HHHHHHHHHHHHHHHHHHHHHHHH-TT--TTHHHHHHHHHHHHHHHHHHHHHHHHHHHS----GGG---------

pLDDT: mean 91.07, std 16.57, range [27.69, 98.81]

Organism: NCBI:txid1990687

Solvent-accessible surface area (backbone atoms only — not comparable to full-atom values): 21680 Å² total; per-residue (Å²): 128,84,78,72,74,77,68,68,44,29,36,36,36,44,48,46,63,53,76,73,66,51,64,60,53,49,52,35,49,50,43,38,54,71,58,63,41,39,76,52,37,73,46,28,33,36,36,66,67,46,75,86,40,47,66,48,52,50,50,32,50,50,52,34,49,74,58,74,21,49,74,35,45,26,38,31,31,40,65,42,72,68,26,31,51,50,52,52,48,54,51,38,52,55,49,40,53,53,34,50,50,52,39,50,50,41,51,53,53,48,51,49,51,50,50,37,59,75,68,64,59,56,46,71,67,55,48,51,51,53,49,52,52,50,50,52,53,52,51,49,50,52,56,51,56,67,60,46,80,81,65,42,87,51,49,59,58,31,52,51,44,49,52,50,46,52,52,51,48,53,53,50,52,50,50,27,53,50,59,70,68,51,74,78,78,67,76,68,69,75,65,72,72,81,77,73,80,127,128,82,77,69,71,77,68,67,45,29,36,36,36,43,46,46,62,53,75,74,66,53,64,59,52,49,51,36,48,50,42,38,54,71,58,62,41,39,76,54,37,74,48,28,34,36,38,64,68,46,76,87,40,47,64,46,52,51,50,32,49,48,51,36,49,75,58,74,22,48,74,35,44,28,36,31,31,41,65,41,74,66,25,30,52,51,53,50,47,54,51,37,53,56,50,39,53,54,34,51,49,52,40,52,49,41,50,52,51,48,52,50,52,49,50,37,58,75,68,64,58,57,47,71,70,55,49,52,52,51,50,54,52,49,52,51,52,52,51,48,50,51,56,51,56,66,60,46,81,82,64,42,87,52,49,61,57,30,52,52,44,50,51,48,46,50,52,52,47,52,53,51,51,51,51,28,53,49,58,71,67,51,74,76,77,65,78,69,71,75,67,72,74,84,78,73,81,126

InterPro domains:
  IPR046858 ChrB, N-terminal [PF20229] (25-182)